Protein AF-0000000074653952 (afdb_homodimer)

Solvent-accessible surface area (backbone atoms only — not comparable to full-atom values): 22473 Å² total; per-residue (Å²): 130,68,54,27,34,38,26,36,22,18,51,45,72,58,19,36,45,34,46,52,53,41,45,76,69,57,37,45,33,34,24,32,21,79,50,82,40,88,81,38,77,39,71,46,70,52,59,84,88,50,54,62,59,54,39,38,54,53,50,48,52,52,49,47,64,73,43,62,89,56,59,24,47,28,42,42,34,55,37,58,77,84,40,58,22,23,25,78,44,23,51,65,20,28,55,50,26,32,58,35,37,35,41,57,49,51,41,48,40,37,45,38,40,73,36,41,33,69,55,14,39,34,39,35,53,34,38,42,65,35,78,46,63,27,20,60,22,35,14,34,24,18,26,26,28,17,42,49,42,41,30,33,8,56,43,36,81,75,11,49,56,45,60,71,45,32,26,31,23,44,12,45,70,42,62,62,35,72,65,49,46,68,77,42,66,85,56,71,66,40,44,30,34,54,47,64,59,53,33,52,49,52,53,35,36,72,71,65,44,89,51,73,60,62,31,35,42,36,28,43,48,28,52,85,64,40,72,43,81,44,77,108,131,68,54,28,35,37,27,34,21,19,52,44,71,60,19,35,46,33,49,53,52,41,46,75,68,57,37,46,34,35,24,31,21,78,50,82,39,88,82,38,78,38,70,47,72,52,59,84,87,50,52,63,59,56,39,37,53,53,51,48,51,51,52,46,66,72,43,63,91,55,58,24,47,28,41,42,34,55,36,59,80,83,39,57,23,23,25,76,44,23,52,66,21,29,56,51,25,35,60,35,38,35,41,58,50,49,40,48,41,37,45,36,38,73,38,41,32,68,55,15,39,35,39,35,54,33,37,41,66,34,80,47,62,27,20,58,22,35,16,35,23,17,29,27,28,16,44,49,42,40,30,34,9,57,42,36,80,75,12,49,56,44,61,71,46,33,27,32,23,42,12,46,71,40,64,60,36,73,64,49,46,68,78,43,67,85,57,71,66,41,42,29,36,55,46,63,58,53,32,51,49,52,54,36,36,74,71,64,44,88,53,74,60,61,31,35,42,36,28,43,48,27,54,84,65,40,71,45,81,42,78,110

Sequence (464 aa):
MAQRVIVYGGKGALGSTVVNLLKSKNYWVGSIDLAVNEQADANVIVRPELSMPEQESEVSSKVGDLLGDNKLDGILCVAGGWAGGNAKKIVEAADSMWKQSVFPSVITASLASKYLKEGGLITMPGAHPALEATPGMMGYGLAKAAVHHLTKSLAADKSGLPSNTTVVATLPVTLDTPMNRKFMSSADFTTWTPLNFVAELFDKWLQGVERPGNGSLVQFVTKDSKTEIVIAMAQRVIVYGGKGALGSTVVNLLKSKNYWVGSIDLAVNEQADANVIVRPELSMPEQESEVSSKVGDLLGDNKLDGILCVAGGWAGGNAKKIVEAADSMWKQSVFPSVITASLASKYLKEGGLITMPGAHPALEATPGMMGYGLAKAAVHHLTKSLAADKSGLPSNTTVVATLPVTLDTPMNRKFMSSADFTTWTPLNFVAELFDKWLQGVERPGNGSLVQFVTKDSKTEIVIA

Nearest PDB structures (foldseek):
  1dhr-assembly1_A  TM=9.726E-01  e=8.849E-36  Rattus norvegicus
  1hdr-assembly1_A-2  TM=9.725E-01  e=2.286E-35  Homo sapiens
  8b5t-assembly1_A  TM=9.155E-01  e=1.947E-26  Leishmania major
  8b5t-assembly2_C  TM=9.039E-01  e=1.783E-25  Leishmania major
  8b5u-assembly1_A-2  TM=9.193E-01  e=7.171E-25  Leishmania donovani

Foldseek 3Di:
DAAEEEEEQLQAQLNVLLLVVVVVVVHQYEYEECDDDPSHPYYDHFDLVDDLVVRLVRRLVVVCVVQPVAAHQEYEYQWFDFDWDAPVRQPVLLVVRCSGAVSSLVSRLVNQLPGHDALHEYEGAAAPPLVDQDRGGNSNNVNRVVSLVLQQLCLDPPSSGHHNYAYEYEHEHAADGPVCCVVVVVDDCQFHAYSNVVSVVVVCVSVVHPNDHGSWHWYFTGHRNDTDIDTD/DAAEEEEEQLQAQLNVLLLVVVVVVVHQYEYEECDDDPSHPYYDHFDLVDDLVVSLVRRLVVVCVVQPVAAHQEYEYQWADFDWDAPVRQVVLLVVRCSGAVSSLVSRLVNQLPGHDALHEYEGAAAPPLVDQDRGGNSNNVSRVVSLVLQQLCLDPPSSGHHNYAYEYEHEHAAPGPVCCVVVVVDDCQFHAYSNVVSVVVVCVSVVHPNDHGSWHWYFTGHRNDTDIDTD

Structure (mmCIF, N/CA/C/O backbone):
data_AF-0000000074653952-model_v1
#
loop_
_entity.id
_entity.type
_entity.pdbx_description
1 polymer 'Dihydropteridine reductase'
#
loop_
_atom_site.group_PDB
_atom_site.id
_atom_site.type_symbol
_atom_site.label_atom_id
_atom_site.label_alt_id
_atom_site.label_comp_id
_atom_site.label_asym_id
_atom_site.label_entity_id
_atom_site.label_seq_id
_atom_site.pdbx_PDB_ins_code
_atom_site.Cartn_x
_atom_site.Cartn_y
_atom_site.Cartn_z
_atom_site.occupancy
_atom_site.B_iso_or_equiv
_atom_site.auth_seq_id
_atom_site.auth_comp_id
_atom_site.auth_asym_id
_atom_site.auth_atom_id
_atom_site.pdbx_PDB_model_num
ATOM 1 N N . MET A 1 1 ? -10.586 32.812 17.125 1 75.56 1 MET A N 1
ATOM 2 C CA . MET A 1 1 ? -9.859 31.719 17.766 1 75.56 1 MET A CA 1
ATOM 3 C C . MET A 1 1 ? -8.742 31.219 16.859 1 75.56 1 MET A C 1
ATOM 5 O O . MET A 1 1 ? -8.852 31.281 15.633 1 75.56 1 MET A O 1
ATOM 9 N N . ALA A 1 2 ? -7.555 30.891 17.438 1 90.5 2 ALA A N 1
ATOM 10 C CA . ALA A 1 2 ? -6.406 30.469 16.656 1 90.5 2 ALA A CA 1
ATOM 11 C C . ALA A 1 2 ? -6.734 29.219 15.844 1 90.5 2 ALA A C 1
ATOM 13 O O . ALA A 1 2 ? -7.469 28.344 16.312 1 90.5 2 ALA A O 1
ATOM 14 N N . GLN A 1 3 ? -6.25 29.234 14.602 1 97.38 3 GLN A N 1
ATOM 15 C CA . GLN A 1 3 ? -6.367 28.016 13.812 1 97.38 3 GLN A CA 1
ATOM 16 C C . GLN A 1 3 ? -5.637 26.859 14.492 1 97.38 3 GLN A C 1
ATOM 18 O O . GLN A 1 3 ? -4.605 27.062 15.133 1 97.38 3 GLN A O 1
ATOM 23 N N . ARG A 1 4 ? -6.18 25.688 14.391 1 98.81 4 ARG A N 1
ATOM 24 C CA . ARG A 1 4 ? -5.645 24.5 15.047 1 98.81 4 ARG A CA 1
ATOM 25 C C . ARG A 1 4 ? -5.227 23.453 14.023 1 98.81 4 ARG A C 1
ATOM 27 O O . ARG A 1 4 ? -5.996 23.109 13.125 1 98.81 4 ARG A O 1
ATOM 34 N N . VAL A 1 5 ? -3.99 22.984 14.188 1 98.94 5 VAL A N 1
ATOM 35 C CA . VAL A 1 5 ? -3.432 22.062 13.211 1 98.94 5 VAL A CA 1
ATOM 36 C C . VAL A 1 5 ? -2.725 20.906 13.938 1 98.94 5 VAL A C 1
ATOM 38 O O . VAL A 1 5 ? -2.078 21.125 14.961 1 98.94 5 VAL A O 1
ATOM 41 N N . ILE A 1 6 ? -2.893 19.703 13.43 1 98.94 6 ILE A N 1
ATOM 42 C CA . ILE A 1 6 ? -2.086 18.562 13.852 1 98.94 6 ILE A CA 1
ATOM 43 C C . ILE A 1 6 ? -1.002 18.281 12.812 1 98.94 6 ILE A C 1
ATOM 45 O O . ILE A 1 6 ? -1.27 18.297 11.609 1 98.94 6 ILE A O 1
ATOM 49 N N . VAL A 1 7 ? 0.169 18.141 13.258 1 99 7 VAL A N 1
ATOM 50 C CA . VAL A 1 7 ? 1.265 17.641 12.43 1 99 7 VAL A CA 1
ATOM 51 C C . VAL A 1 7 ? 1.605 16.203 12.828 1 99 7 VAL A C 1
ATOM 53 O O . VAL A 1 7 ? 2.119 15.961 13.922 1 99 7 VAL A O 1
ATOM 56 N N . TYR A 1 8 ? 1.255 15.258 12.031 1 99 8 TYR A N 1
ATOM 57 C CA . TYR A 1 8 ? 1.664 13.867 12.234 1 99 8 TYR A CA 1
ATOM 58 C C . TYR A 1 8 ? 3.074 13.633 11.703 1 99 8 TYR A C 1
ATOM 60 O O . TYR A 1 8 ? 3.326 13.766 10.5 1 99 8 TYR A O 1
ATOM 68 N N . GLY A 1 9 ? 3.93 13.242 12.477 1 98.81 9 GLY A N 1
ATOM 69 C CA . GLY A 1 9 ? 5.359 13.312 12.211 1 98.81 9 GLY A CA 1
ATOM 70 C C . GLY A 1 9 ? 5.988 14.617 12.656 1 98.81 9 GLY A C 1
ATOM 71 O O . GLY A 1 9 ? 6.875 15.148 11.977 1 98.81 9 GLY A O 1
ATOM 72 N N . GLY A 1 10 ? 5.543 15.172 13.695 1 98.81 10 GLY A N 1
ATOM 73 C CA . GLY A 1 10 ? 5.871 16.531 14.086 1 98.81 10 GLY A CA 1
ATOM 74 C C . GLY A 1 10 ? 7.258 16.672 14.688 1 98.81 10 GLY A C 1
ATOM 75 O O . GLY A 1 10 ? 7.738 17.781 14.914 1 98.81 10 GLY A O 1
ATOM 76 N N . LYS A 1 11 ? 7.969 15.578 14.961 1 98.38 11 LYS A N 1
ATOM 77 C CA . LYS A 1 11 ? 9.289 15.672 15.586 1 98.38 11 LYS A CA 1
ATOM 78 C C . LYS A 1 11 ? 10.391 15.414 14.562 1 98.38 11 LYS A C 1
ATOM 80 O O . LYS A 1 11 ? 11.57 15.648 14.844 1 98.38 11 LYS A O 1
ATOM 85 N N . GLY A 1 12 ? 10.086 14.844 13.391 1 97.75 12 GLY A N 1
ATOM 86 C CA . GLY A 1 12 ? 11.078 14.672 12.344 1 97.75 12 GLY A CA 1
ATOM 87 C C . GLY A 1 12 ? 11.586 15.992 11.781 1 97.75 12 GLY A C 1
ATOM 88 O O . GLY A 1 12 ? 11.141 17.062 12.195 1 97.75 12 GLY A O 1
ATOM 89 N N . ALA A 1 13 ? 12.492 15.875 10.797 1 98.25 13 ALA A N 1
ATOM 90 C CA . ALA A 1 13 ? 13.125 17.062 10.234 1 98.25 13 ALA A CA 1
ATOM 91 C C . ALA A 1 13 ? 12.086 17.984 9.602 1 98.25 13 ALA A C 1
ATOM 93 O O . ALA A 1 13 ? 12 19.172 9.945 1 98.25 13 ALA A O 1
ATOM 94 N N . LEU A 1 14 ? 11.305 17.469 8.656 1 98.75 14 LEU A N 1
ATOM 95 C CA . LEU A 1 14 ? 10.273 18.281 8.039 1 98.75 14 LEU A CA 1
ATOM 96 C C . LEU A 1 14 ? 9.203 18.672 9.055 1 98.75 14 LEU A C 1
ATOM 98 O O . LEU A 1 14 ? 8.773 19.828 9.102 1 98.75 14 LEU A O 1
ATOM 102 N N . GLY A 1 15 ? 8.758 17.719 9.906 1 98.88 15 GLY A N 1
ATOM 103 C CA . GLY A 1 15 ? 7.742 17.969 10.914 1 98.88 15 GLY A CA 1
ATOM 104 C C . GLY A 1 15 ? 8.109 19.109 11.852 1 98.88 15 GLY A C 1
ATOM 105 O O . GLY A 1 15 ? 7.293 20 12.102 1 98.88 15 GLY A O 1
ATOM 106 N N . SER A 1 16 ? 9.32 19.062 12.336 1 98.88 16 SER A N 1
ATOM 107 C CA . SER A 1 16 ? 9.781 20.109 13.242 1 98.88 16 SER A CA 1
ATOM 108 C C . SER A 1 16 ? 9.797 21.469 12.555 1 98.88 16 SER A C 1
ATOM 110 O O . SER A 1 16 ? 9.453 22.484 13.164 1 98.88 16 SER A O 1
ATOM 112 N N . THR A 1 17 ? 10.18 21.484 11.297 1 98.88 17 THR A N 1
ATOM 113 C CA . THR A 1 17 ? 10.195 22.719 10.531 1 98.88 17 THR A CA 1
ATOM 114 C C . THR A 1 17 ? 8.789 23.266 10.367 1 98.88 17 THR A C 1
ATOM 116 O O . THR A 1 17 ? 8.562 24.469 10.523 1 98.88 17 THR A O 1
ATOM 119 N N . VAL A 1 18 ? 7.832 22.422 10.109 1 98.94 18 VAL A N 1
ATOM 120 C CA . VAL A 1 18 ? 6.438 22.797 9.938 1 98.94 18 VAL A CA 1
ATOM 121 C C . VAL A 1 18 ? 5.875 23.312 11.266 1 98.94 18 VAL A C 1
ATOM 123 O O . VAL A 1 18 ? 5.246 24.359 11.32 1 98.94 18 VAL A O 1
ATOM 126 N N . VAL A 1 19 ? 6.137 22.562 12.359 1 98.94 19 VAL A N 1
ATOM 127 C CA . VAL A 1 19 ? 5.664 22.953 13.68 1 98.94 19 VAL A CA 1
ATOM 128 C C . VAL A 1 19 ? 6.199 24.344 14.031 1 98.94 19 VAL A C 1
ATOM 130 O O . VAL A 1 19 ? 5.441 25.219 14.43 1 98.94 19 VAL A O 1
ATOM 133 N N . ASN A 1 20 ? 7.477 24.516 13.836 1 98.88 20 ASN A N 1
ATOM 134 C CA . ASN A 1 20 ? 8.109 25.797 14.188 1 98.88 20 ASN A CA 1
ATOM 135 C C . ASN A 1 20 ? 7.508 26.953 13.406 1 98.88 20 ASN A C 1
ATOM 137 O O . ASN A 1 20 ? 7.207 28 13.977 1 98.88 20 ASN A O 1
ATOM 141 N N . LEU A 1 21 ? 7.328 26.75 12.125 1 98.94 21 LEU A N 1
ATOM 142 C CA . LEU A 1 21 ? 6.785 27.828 11.297 1 98.94 21 LEU A CA 1
ATOM 143 C C . LEU A 1 21 ? 5.355 28.172 11.719 1 98.94 21 LEU A C 1
ATOM 145 O O . LEU A 1 21 ? 5.02 29.344 11.891 1 98.94 21 LEU A O 1
ATOM 149 N N . LEU A 1 22 ? 4.523 27.172 11.922 1 98.88 22 LEU A N 1
ATOM 150 C CA . LEU A 1 22 ? 3.125 27.422 12.25 1 98.88 22 LEU A CA 1
ATOM 151 C C . LEU A 1 22 ? 2.994 28.047 13.633 1 98.88 22 LEU A C 1
ATOM 153 O O . LEU A 1 22 ? 2.139 28.906 13.844 1 98.88 22 LEU A O 1
ATOM 157 N N . LYS A 1 23 ? 3.867 27.625 14.578 1 98.81 23 LYS A N 1
ATOM 158 C CA . LYS A 1 23 ? 3.883 28.266 15.891 1 98.81 23 LYS A CA 1
ATOM 159 C C . LYS A 1 23 ? 4.23 29.75 15.773 1 98.81 23 LYS A C 1
ATOM 161 O O . LYS A 1 23 ? 3.639 30.594 16.453 1 98.81 23 LYS A O 1
ATOM 166 N N . SER A 1 24 ? 5.125 30.047 14.914 1 98.62 24 SER A N 1
ATOM 167 C CA . SER A 1 24 ? 5.527 31.438 14.703 1 98.62 24 SER A CA 1
ATOM 168 C C . SER A 1 24 ? 4.391 32.25 14.102 1 98.62 24 SER A C 1
ATOM 170 O O . SER A 1 24 ? 4.41 33.5 14.156 1 98.62 24 SER A O 1
ATOM 172 N N . LYS A 1 25 ? 3.432 31.594 13.531 1 98.19 25 LYS A N 1
ATOM 173 C CA . LYS A 1 25 ? 2.275 32.219 12.914 1 98.19 25 LYS A CA 1
ATOM 174 C C . LYS A 1 25 ? 1.058 32.156 13.828 1 98.19 25 LYS A C 1
ATOM 176 O O . LYS A 1 25 ? -0.069 32.406 13.391 1 98.19 25 LYS A O 1
ATOM 181 N N . ASN A 1 26 ? 1.215 31.75 15.062 1 97.56 26 ASN A N 1
ATOM 182 C CA . ASN A 1 26 ? 0.243 31.781 16.156 1 97.56 26 ASN A CA 1
ATOM 183 C C . ASN A 1 26 ? -0.813 30.688 15.992 1 97.56 26 ASN A C 1
ATOM 185 O O . ASN A 1 26 ? -1.955 30.844 16.422 1 97.56 26 ASN A O 1
ATOM 189 N N . TYR A 1 27 ? -0.524 29.656 15.266 1 98.75 27 TYR A N 1
ATOM 190 C CA . TYR A 1 27 ? -1.366 28.469 15.266 1 98.75 27 TYR A CA 1
ATOM 191 C C . TYR A 1 27 ? -1.282 27.734 16.609 1 98.75 27 TYR A C 1
ATOM 193 O O . TYR A 1 27 ? -0.251 27.781 17.281 1 98.75 27 TYR A O 1
ATOM 201 N N . TRP A 1 28 ? -2.408 27.109 17.016 1 98.81 28 TRP A N 1
ATOM 202 C CA . TRP A 1 28 ? -2.281 25.984 17.938 1 98.81 28 TRP A CA 1
ATOM 203 C C . TRP A 1 28 ? -1.823 24.734 17.203 1 98.81 28 TRP A C 1
ATOM 205 O O . TRP A 1 28 ? -2.465 24.297 16.25 1 98.81 28 TRP A O 1
ATOM 215 N N . VAL A 1 29 ? -0.707 24.172 17.578 1 98.94 29 VAL A N 1
ATOM 216 C CA . VAL A 1 29 ? -0.149 23.031 16.844 1 98.94 29 VAL A CA 1
ATOM 217 C C . VAL A 1 29 ? -0.029 21.828 17.781 1 98.94 29 VAL A C 1
ATOM 219 O O . VAL A 1 29 ? 0.662 21.891 18.797 1 98.94 29 VAL A O 1
ATOM 222 N N . GLY A 1 30 ? -0.732 20.75 17.484 1 98.94 30 GLY A N 1
ATOM 223 C CA . GLY A 1 30 ? -0.475 19.438 18.078 1 98.94 30 GLY A CA 1
ATOM 224 C C . GLY A 1 30 ? 0.472 18.578 17.266 1 98.94 30 GLY A C 1
ATOM 225 O O . GLY A 1 30 ? 0.368 18.531 16.047 1 98.94 30 GLY A O 1
ATOM 226 N N . SER A 1 31 ? 1.403 17.922 17.953 1 98.94 31 SER A N 1
ATOM 227 C CA . SER A 1 31 ? 2.352 17.016 17.297 1 98.94 31 SER A CA 1
ATOM 228 C C . SER A 1 31 ? 2.062 15.562 17.625 1 98.94 31 SER A C 1
ATOM 230 O O . SER A 1 31 ? 1.875 15.219 18.797 1 98.94 31 SER A O 1
ATOM 232 N N . ILE A 1 32 ? 1.923 14.758 16.641 1 98.94 32 ILE A N 1
ATOM 233 C CA . ILE A 1 32 ? 1.886 13.312 16.797 1 98.94 32 ILE A CA 1
ATOM 234 C C . ILE A 1 32 ? 3.197 12.703 16.297 1 98.94 32 ILE A C 1
ATOM 236 O O . ILE A 1 32 ? 3.564 12.875 15.133 1 98.94 32 ILE A O 1
ATOM 240 N N . ASP A 1 33 ? 3.891 11.961 17.125 1 98.88 33 ASP A N 1
ATOM 241 C CA . ASP A 1 33 ? 5.176 11.383 16.75 1 98.88 33 ASP A CA 1
ATOM 242 C C . ASP A 1 33 ? 5.633 10.352 17.781 1 98.88 33 ASP A C 1
ATOM 244 O O . ASP A 1 33 ? 4.926 10.078 18.75 1 98.88 33 ASP A O 1
ATOM 248 N N . LEU A 1 34 ? 6.762 9.758 17.5 1 98.44 34 LEU A N 1
ATOM 249 C CA . LEU A 1 34 ? 7.375 8.805 18.406 1 98.44 34 LEU A CA 1
ATOM 250 C C . LEU A 1 34 ? 8.016 9.516 19.594 1 98.44 34 LEU A C 1
ATOM 252 O O . LEU A 1 34 ? 8.312 8.891 20.609 1 98.44 34 LEU A O 1
ATOM 256 N N . ALA A 1 35 ? 8.25 10.797 19.453 1 98.56 35 ALA A N 1
ATOM 257 C CA . ALA A 1 35 ? 8.898 11.602 20.5 1 98.56 35 ALA A CA 1
ATOM 258 C C . ALA A 1 35 ? 8.25 12.977 20.609 1 98.56 35 ALA A C 1
ATOM 260 O O . ALA A 1 35 ? 7.574 13.43 19.672 1 98.56 35 ALA A O 1
ATOM 261 N N . VAL A 1 36 ? 8.43 13.641 21.703 1 98.75 36 VAL A N 1
ATOM 262 C CA . VAL A 1 36 ? 7.855 14.953 21.984 1 98.75 36 VAL A CA 1
ATOM 263 C C . VAL A 1 36 ? 8.516 16.016 21.109 1 98.75 36 VAL A C 1
ATOM 265 O O . VAL A 1 36 ? 9.734 16.016 20.953 1 98.75 36 VAL A O 1
ATOM 268 N N . ASN A 1 37 ? 7.742 16.812 20.438 1 98.88 37 ASN A N 1
ATOM 269 C CA . ASN A 1 37 ? 8.211 18.094 19.922 1 98.88 37 ASN A CA 1
ATOM 270 C C . ASN A 1 37 ? 8 19.219 20.938 1 98.88 37 ASN A C 1
ATOM 272 O O . ASN A 1 37 ? 6.867 19.609 21.219 1 98.88 37 ASN A O 1
ATOM 276 N N . GLU A 1 38 ? 9.016 19.734 21.422 1 98.75 38 GLU A N 1
ATOM 277 C CA . GLU A 1 38 ? 8.961 20.688 22.531 1 98.75 38 GLU A CA 1
ATOM 278 C C . GLU A 1 38 ? 8.336 22.016 22.094 1 98.75 38 GLU A C 1
ATOM 280 O O . GLU A 1 38 ? 7.887 22.797 22.922 1 98.75 38 GLU A O 1
ATOM 285 N N . GLN A 1 39 ? 8.281 22.312 20.812 1 98.75 39 GLN A N 1
ATOM 286 C CA . GLN A 1 39 ? 7.762 23.594 20.328 1 98.75 39 GLN A CA 1
ATOM 287 C C . GLN A 1 39 ? 6.254 23.516 20.109 1 98.75 39 GLN A C 1
ATOM 289 O O . GLN A 1 39 ? 5.602 24.547 19.922 1 98.75 39 GLN A O 1
ATOM 294 N N . ALA A 1 40 ? 5.68 22.312 20.062 1 98.94 40 ALA A N 1
ATOM 295 C CA . ALA A 1 40 ? 4.246 22.141 19.828 1 98.94 40 ALA A CA 1
ATOM 296 C C . ALA A 1 40 ? 3.441 22.516 21.062 1 98.94 40 ALA A C 1
ATOM 298 O O . ALA A 1 40 ? 3.967 22.516 22.172 1 98.94 40 ALA A O 1
ATOM 299 N N . ASP A 1 41 ? 2.164 22.891 20.891 1 98.81 41 ASP A N 1
ATOM 300 C CA . ASP A 1 41 ? 1.281 23.203 22 1 98.81 41 ASP A CA 1
ATOM 301 C C . ASP A 1 41 ? 0.877 21.938 22.75 1 98.81 41 ASP A C 1
ATOM 303 O O . ASP A 1 41 ? 0.58 21.984 23.953 1 98.81 41 ASP A O 1
ATOM 307 N N . ALA A 1 42 ? 0.831 20.828 22.094 1 98.81 42 ALA A N 1
ATOM 308 C CA . ALA A 1 42 ? 0.462 19.531 22.656 1 98.81 42 ALA A CA 1
ATOM 309 C C . ALA A 1 42 ? 1.125 18.391 21.891 1 98.81 42 ALA A C 1
ATOM 311 O O . ALA A 1 42 ? 1.545 18.562 20.75 1 98.81 42 ALA A O 1
ATOM 312 N N . ASN A 1 43 ? 1.25 17.25 22.594 1 98.88 43 ASN A N 1
ATOM 313 C CA . ASN A 1 43 ? 1.904 16.094 22 1 98.88 43 ASN A CA 1
ATOM 314 C C . ASN A 1 43 ? 1.092 14.82 22.219 1 98.88 43 ASN A C 1
ATOM 316 O O . ASN A 1 43 ? 0.518 14.625 23.297 1 98.88 43 ASN A O 1
ATOM 320 N N . VAL A 1 44 ? 0.998 14.031 21.219 1 98.94 44 VAL A N 1
ATOM 321 C CA . VAL A 1 44 ? 0.564 12.641 21.281 1 98.94 44 VAL A CA 1
ATOM 322 C C . VAL A 1 44 ? 1.711 11.719 20.875 1 98.94 44 VAL A C 1
ATOM 324 O O . VAL A 1 44 ? 2.197 11.797 19.734 1 98.94 44 VAL A O 1
ATOM 327 N N . ILE A 1 45 ? 2.137 10.859 21.734 1 98.81 45 ILE A N 1
ATOM 328 C CA . ILE A 1 45 ? 3.262 9.969 21.469 1 98.81 45 ILE A CA 1
ATOM 329 C C . ILE A 1 45 ? 2.748 8.633 20.953 1 98.81 45 ILE A C 1
ATOM 331 O O . ILE A 1 45 ? 1.949 7.965 21.609 1 98.81 45 ILE A O 1
ATOM 335 N N . VAL A 1 46 ? 3.152 8.273 19.75 1 98.75 46 VAL A N 1
ATOM 336 C CA . VAL A 1 46 ? 2.791 7.012 19.109 1 98.75 46 VAL A CA 1
ATOM 337 C C . VAL A 1 46 ? 3.648 5.887 19.688 1 98.75 46 VAL A C 1
ATOM 339 O O . VAL A 1 46 ? 4.859 6.039 19.844 1 98.75 46 VAL A O 1
ATOM 342 N N . ARG A 1 47 ? 3.041 4.82 20.031 1 98.38 47 ARG A N 1
ATOM 343 C CA . ARG A 1 47 ? 3.742 3.611 20.438 1 98.38 47 ARG A CA 1
ATOM 344 C C . ARG A 1 47 ? 3.969 2.676 19.25 1 98.38 47 ARG A C 1
ATOM 346 O O . ARG A 1 47 ? 3.037 2.014 18.797 1 98.38 47 ARG A O 1
ATOM 353 N N . PRO A 1 48 ? 5.168 2.584 18.766 1 97.5 48 PRO A N 1
ATOM 354 C CA . PRO A 1 48 ? 5.434 1.921 17.484 1 97.5 48 PRO A CA 1
ATOM 355 C C . PRO A 1 48 ? 5.227 0.41 17.547 1 97.5 48 PRO A C 1
ATOM 357 O O . PRO A 1 48 ? 5.164 -0.255 16.516 1 97.5 48 PRO A O 1
ATOM 360 N N . GLU A 1 49 ? 5.16 -0.202 18.719 1 96.62 49 GLU A N 1
ATOM 361 C CA . GLU A 1 49 ? 5.016 -1.647 18.875 1 96.62 49 GLU A CA 1
ATOM 362 C C . GLU A 1 49 ? 3.564 -2.078 18.688 1 96.62 49 GLU A C 1
ATOM 364 O O . GLU A 1 49 ? 3.279 -3.268 18.531 1 96.62 49 GLU A O 1
ATOM 369 N N . LEU A 1 50 ? 2.658 -1.158 18.703 1 98 50 LEU A N 1
ATOM 370 C CA . LEU A 1 50 ? 1.238 -1.474 18.609 1 98 50 LEU A CA 1
ATOM 371 C C . LEU A 1 50 ? 0.828 -1.667 17.156 1 98 50 LEU A C 1
ATOM 373 O O . LEU A 1 50 ? 1.436 -1.088 16.25 1 98 50 LEU A O 1
ATOM 377 N N . SER A 1 51 ? -0.229 -2.459 16.922 1 97.56 51 SER A N 1
ATOM 378 C CA . SER A 1 51 ? -0.845 -2.598 15.602 1 97.56 51 SER A CA 1
ATOM 379 C C . SER A 1 51 ? -1.49 -1.292 15.148 1 97.56 51 SER A C 1
ATOM 381 O O . SER A 1 51 ? -1.679 -0.378 15.953 1 97.56 51 SER A O 1
ATOM 383 N N . MET A 1 52 ? -1.783 -1.215 13.953 1 98.56 52 MET A N 1
ATOM 384 C CA . MET A 1 52 ? -2.369 0.013 13.422 1 98.56 52 MET A CA 1
ATOM 385 C C . MET A 1 52 ? -3.68 0.339 14.133 1 98.56 52 MET A C 1
ATOM 387 O O . MET A 1 52 ? -3.895 1.475 14.562 1 98.56 52 MET A O 1
ATOM 391 N N . PRO A 1 53 ? -4.617 -0.673 14.281 1 98.75 53 PRO A N 1
ATOM 392 C CA . PRO A 1 53 ? -5.859 -0.355 14.992 1 98.75 53 PRO A CA 1
ATOM 393 C C . PRO A 1 53 ? -5.613 0.114 16.422 1 98.75 53 PRO A C 1
ATOM 395 O O . PRO A 1 53 ? -6.277 1.041 16.891 1 98.75 53 PRO A O 1
ATOM 398 N N . GLU A 1 54 ? -4.684 -0.472 17.062 1 98.81 54 GLU A N 1
ATOM 399 C CA . GLU A 1 54 ? -4.363 -0.062 18.422 1 98.81 54 GLU A CA 1
ATOM 400 C C . GLU A 1 54 ? -3.764 1.342 18.453 1 98.81 54 GLU A C 1
ATOM 402 O O . GLU A 1 54 ? -4.102 2.148 19.328 1 98.81 54 GLU A O 1
ATOM 407 N N . GLN A 1 55 ? -2.82 1.611 17.547 1 98.88 55 GLN A N 1
ATOM 408 C CA . GLN A 1 55 ? -2.248 2.949 17.453 1 98.88 55 GLN A CA 1
ATOM 409 C C . GLN A 1 55 ? -3.332 3.994 17.188 1 98.88 55 GLN A C 1
ATOM 411 O O . GLN A 1 55 ? -3.352 5.043 17.844 1 98.88 55 GLN A O 1
ATOM 416 N N . GLU A 1 56 ? -4.219 3.658 16.219 1 98.88 56 GLU A N 1
ATOM 417 C CA . GLU A 1 56 ? -5.289 4.594 15.891 1 98.88 56 GLU A CA 1
ATOM 418 C C . GLU A 1 56 ? -6.176 4.863 17.109 1 98.88 56 GLU A C 1
ATOM 420 O O . GLU A 1 56 ? -6.543 6.012 17.375 1 98.88 56 GLU A O 1
ATOM 425 N N . SER A 1 57 ? -6.547 3.822 17.781 1 98.81 57 SER A N 1
ATOM 426 C CA . SER A 1 57 ? -7.406 3.967 18.953 1 98.81 57 SER A CA 1
ATOM 427 C C . SER A 1 57 ? -6.773 4.883 20 1 98.81 57 SER A C 1
ATOM 429 O O . SER A 1 57 ? -7.426 5.797 20.516 1 98.81 57 SER A O 1
ATOM 431 N N . GLU A 1 58 ? -5.562 4.715 20.281 1 98.81 58 GLU A N 1
ATOM 432 C CA . GLU A 1 58 ? -4.863 5.523 21.281 1 98.81 58 GLU A CA 1
ATOM 433 C C . GLU A 1 58 ? -4.684 6.957 20.797 1 98.81 58 GLU A C 1
ATOM 435 O O . GLU A 1 58 ? -4.949 7.906 21.531 1 98.81 58 GLU A O 1
ATOM 440 N N . VAL A 1 59 ? -4.219 7.098 19.562 1 98.94 59 VAL A N 1
ATOM 441 C CA . VAL A 1 59 ? -3.953 8.422 19 1 98.94 59 VAL A CA 1
ATOM 442 C C . VAL A 1 59 ? -5.254 9.219 18.922 1 98.94 59 VAL A C 1
ATOM 444 O O . VAL A 1 59 ? -5.301 10.383 19.312 1 98.94 59 VAL A O 1
ATOM 447 N N . SER A 1 60 ? -6.281 8.578 18.422 1 98.75 60 SER A N 1
ATOM 448 C CA . SER A 1 60 ? -7.566 9.25 18.266 1 98.75 60 SER A CA 1
ATOM 449 C C . SER A 1 60 ? -8.125 9.695 19.625 1 98.75 60 SER A C 1
ATOM 451 O O . SER A 1 60 ? -8.641 10.812 19.75 1 98.75 60 SER A O 1
ATOM 453 N N . SER A 1 61 ? -8.055 8.805 20.609 1 98.69 61 SER A N 1
ATOM 454 C CA . SER A 1 61 ? -8.531 9.148 21.953 1 98.69 61 SER A CA 1
ATOM 455 C C . SER A 1 61 ? -7.793 10.359 22.516 1 98.69 61 SER A C 1
ATOM 457 O O . SER A 1 61 ? -8.414 11.289 23.016 1 98.69 61 SER A O 1
ATOM 459 N N . LYS A 1 62 ? -6.547 10.391 22.422 1 98.88 62 LYS A N 1
ATOM 460 C CA . LYS A 1 62 ? -5.727 11.469 22.969 1 98.88 62 LYS A CA 1
ATOM 461 C C . LYS A 1 62 ? -5.965 12.773 22.203 1 98.88 62 LYS A C 1
ATOM 463 O O . LYS A 1 62 ? -6.012 13.844 22.812 1 98.88 62 LYS A O 1
ATOM 468 N N . VAL A 1 63 ? -6.055 12.672 20.859 1 98.88 63 VAL A N 1
ATOM 469 C CA . VAL A 1 63 ? -6.359 13.852 20.062 1 98.88 63 VAL A CA 1
ATOM 470 C C . VAL A 1 63 ? -7.711 14.43 20.484 1 98.88 63 VAL A C 1
ATOM 472 O O . VAL A 1 63 ? -7.855 15.641 20.641 1 98.88 63 VAL A O 1
ATOM 475 N N . GLY A 1 64 ? -8.703 13.539 20.656 1 98.69 64 GLY A N 1
ATOM 476 C CA . GLY A 1 64 ? -10.008 13.977 21.141 1 98.69 64 GLY A CA 1
ATOM 477 C C . GLY A 1 64 ? -9.945 14.719 22.453 1 98.69 64 GLY A C 1
ATOM 478 O O . GLY A 1 64 ? -10.578 15.758 22.625 1 98.69 64 GLY A O 1
ATOM 479 N N . ASP A 1 65 ? -9.164 14.172 23.375 1 98.62 65 ASP A N 1
ATOM 480 C CA . ASP A 1 65 ? -8.992 14.797 24.672 1 98.62 65 ASP A CA 1
ATOM 481 C C . ASP A 1 65 ? -8.367 16.188 24.547 1 98.62 65 ASP A C 1
ATOM 483 O O . ASP A 1 65 ? -8.773 17.125 25.234 1 98.62 65 ASP A O 1
ATOM 487 N N . LEU A 1 66 ? -7.41 16.297 23.719 1 98.38 66 LEU A N 1
ATOM 488 C CA . LEU A 1 66 ? -6.688 17.547 23.516 1 98.38 66 LEU A CA 1
ATOM 489 C C . LEU A 1 66 ? -7.594 18.609 22.906 1 98.38 66 LEU A C 1
ATOM 491 O O . LEU A 1 66 ? -7.48 19.797 23.234 1 98.38 66 LEU A O 1
ATOM 495 N N . LEU A 1 67 ? -8.43 18.188 22.016 1 98.12 67 LEU A N 1
ATOM 496 C CA . LEU A 1 67 ? -9.227 19.141 21.25 1 98.12 67 LEU A CA 1
ATOM 497 C C . LEU A 1 67 ? -10.469 19.562 22.016 1 98.12 67 LEU A C 1
ATOM 499 O O . LEU A 1 67 ? -10.945 20.688 21.844 1 98.12 67 LEU A O 1
ATOM 503 N N . GLY A 1 68 ? -11.055 18.672 22.891 1 97.06 68 GLY A N 1
ATOM 504 C CA . GLY A 1 68 ? -12.352 18.953 23.484 1 97.06 68 GLY A CA 1
ATOM 505 C C . GLY A 1 68 ? -13.445 19.156 22.453 1 97.06 68 GLY A C 1
ATOM 506 O O . GLY A 1 68 ? -13.664 18.297 21.594 1 97.06 68 GLY A O 1
ATOM 507 N N . ASP A 1 69 ? -13.977 20.344 22.406 1 96.19 69 ASP A N 1
ATOM 508 C CA . ASP A 1 69 ? -15.07 20.625 21.484 1 96.19 69 ASP A CA 1
ATOM 509 C C . ASP A 1 69 ? -14.555 21.297 20.203 1 96.19 69 ASP A C 1
ATOM 511 O O . ASP A 1 69 ? -15.328 21.578 19.281 1 96.19 69 ASP A O 1
ATOM 515 N N . ASN A 1 70 ? -13.273 21.547 20.203 1 97.69 70 ASN A N 1
ATOM 516 C CA . ASN A 1 70 ? -12.695 22.203 19.047 1 97.69 70 ASN A CA 1
ATOM 517 C C . ASN A 1 70 ? -12.469 21.234 17.891 1 97.69 70 ASN A C 1
ATOM 519 O O . ASN A 1 70 ? -12.414 20.016 18.109 1 97.69 70 ASN A O 1
ATOM 523 N N . LYS A 1 71 ? -12.383 21.828 16.688 1 98.31 71 LYS A N 1
ATOM 524 C CA . LYS A 1 71 ? -12.07 21.078 15.469 1 98.31 71 LYS A CA 1
ATOM 525 C C . LYS A 1 71 ? -10.773 21.578 14.836 1 98.31 71 LYS A C 1
ATOM 527 O O . LYS A 1 71 ? -10.234 22.609 15.242 1 98.31 71 LYS A O 1
ATOM 532 N N . LEU A 1 72 ? -10.328 20.797 13.945 1 98.88 72 LEU A N 1
ATOM 533 C CA . LEU A 1 72 ? -9.039 21.109 13.32 1 98.88 72 LEU A CA 1
ATOM 534 C C . LEU A 1 72 ? -9.242 21.828 11.992 1 98.88 72 LEU A C 1
ATOM 536 O O . LEU A 1 72 ? -10.125 21.469 11.211 1 98.88 72 LEU A O 1
ATOM 540 N N . ASP A 1 73 ? -8.383 22.812 11.734 1 98.94 73 ASP A N 1
ATOM 541 C CA . ASP A 1 73 ? -8.328 23.469 10.43 1 98.94 73 ASP A CA 1
ATOM 542 C C . ASP A 1 73 ? -7.555 22.625 9.43 1 98.94 73 ASP A C 1
ATOM 544 O O . ASP A 1 73 ? -7.746 22.75 8.219 1 98.94 73 ASP A O 1
ATOM 548 N N . GLY A 1 74 ? -6.664 21.797 9.906 1 98.94 74 GLY A N 1
ATOM 549 C CA . GLY A 1 74 ? -5.883 20.938 9.031 1 98.94 74 GLY A CA 1
ATOM 550 C C . GLY A 1 74 ? -5.156 19.828 9.773 1 98.94 74 GLY A C 1
ATOM 551 O O . GLY A 1 74 ? -4.934 19.922 10.977 1 98.94 74 GLY A O 1
ATOM 552 N N . ILE A 1 75 ? -4.887 18.797 9.141 1 99 75 ILE A N 1
ATOM 553 C CA . ILE A 1 75 ? -3.99 17.719 9.547 1 99 75 ILE A CA 1
ATOM 554 C C . ILE A 1 75 ? -2.891 17.531 8.5 1 99 75 ILE A C 1
ATOM 556 O O . ILE A 1 75 ? -3.164 17.141 7.363 1 99 75 ILE A O 1
ATOM 560 N N . LEU A 1 76 ? -1.698 17.859 8.875 1 99 76 LEU A N 1
ATOM 561 C CA . LEU A 1 76 ? -0.54 17.797 7.988 1 99 76 LEU A CA 1
ATOM 562 C C . LEU A 1 76 ? 0.306 16.562 8.305 1 99 76 LEU A C 1
ATOM 564 O O . LEU A 1 76 ? 1.09 16.578 9.258 1 99 76 LEU A O 1
ATOM 568 N N . CYS A 1 77 ? 0.099 15.516 7.566 1 99 77 CYS A N 1
ATOM 569 C CA . CYS A 1 77 ? 0.881 14.297 7.758 1 99 77 CYS A CA 1
ATOM 570 C C . CYS A 1 77 ? 2.186 14.352 6.973 1 99 77 CYS A C 1
ATOM 572 O O . CYS A 1 77 ? 2.172 14.398 5.742 1 99 77 CYS A O 1
ATOM 574 N N . VAL A 1 78 ? 3.262 14.367 7.68 1 98.88 78 VAL A N 1
ATOM 575 C CA . VAL A 1 78 ? 4.582 14.414 7.059 1 98.88 78 VAL A CA 1
ATOM 576 C C . VAL A 1 78 ? 5.438 13.258 7.562 1 98.88 78 VAL A C 1
ATOM 578 O O . VAL A 1 78 ? 6.66 13.266 7.402 1 98.88 78 VAL A O 1
ATOM 581 N N . ALA A 1 79 ? 4.773 12.297 8.258 1 98.5 79 ALA A N 1
ATOM 582 C CA . ALA A 1 79 ? 5.469 11.102 8.727 1 98.5 79 ALA A CA 1
ATOM 583 C C . ALA A 1 79 ? 5.996 10.281 7.559 1 98.5 79 ALA A C 1
ATOM 585 O O . ALA A 1 79 ? 5.352 10.195 6.512 1 98.5 79 ALA A O 1
ATOM 586 N N . GLY A 1 80 ? 7.121 9.727 7.738 1 96.31 80 GLY A N 1
ATOM 587 C CA . GLY A 1 80 ? 7.676 8.883 6.688 1 96.31 80 GLY A CA 1
ATOM 588 C C . GLY A 1 80 ? 9.062 8.359 7.012 1 96.31 80 GLY A C 1
ATOM 589 O O . GLY A 1 80 ? 9.555 8.539 8.125 1 96.31 80 GLY A O 1
ATOM 590 N N . GLY A 1 81 ? 9.594 7.648 6.141 1 95.19 81 GLY A N 1
ATOM 591 C CA . GLY A 1 81 ? 10.922 7.055 6.141 1 95.19 81 GLY A CA 1
ATOM 592 C C . GLY A 1 81 ? 11.344 6.547 4.773 1 95.19 81 GLY A C 1
ATOM 593 O O . GLY A 1 81 ? 10.656 6.773 3.781 1 95.19 81 GLY A O 1
ATOM 594 N N . TRP A 1 82 ? 12.547 5.984 4.758 1 96.31 82 TRP A N 1
ATOM 595 C CA . TRP A 1 82 ? 13.055 5.418 3.512 1 96.31 82 TRP A CA 1
ATOM 596 C C . TRP A 1 82 ? 13.773 4.102 3.77 1 96.31 82 TRP A C 1
ATOM 598 O O . TRP A 1 82 ? 14.508 3.971 4.754 1 96.31 82 TRP A O 1
ATOM 608 N N . ALA A 1 83 ? 13.539 3.178 2.965 1 96.88 83 ALA A N 1
ATOM 609 C CA . ALA A 1 83 ? 14.297 1.928 2.92 1 96.88 83 ALA A CA 1
ATOM 610 C C . ALA A 1 83 ? 14.453 1.435 1.484 1 96.88 83 ALA A C 1
ATOM 612 O O . ALA A 1 83 ? 13.492 1.432 0.713 1 96.88 83 ALA A O 1
ATOM 613 N N . GLY A 1 84 ? 15.711 1.128 1.127 1 97.19 84 GLY A N 1
ATOM 614 C CA . GLY A 1 84 ? 15.945 0.484 -0.155 1 97.19 84 GLY A CA 1
ATOM 615 C C . GLY A 1 84 ? 15.703 -1.013 -0.126 1 97.19 84 GLY A C 1
ATOM 616 O O . GLY A 1 84 ? 15.242 -1.553 0.885 1 97.19 84 GLY A O 1
ATOM 617 N N . GLY A 1 85 ? 15.922 -1.616 -1.307 1 98.12 85 GLY A N 1
ATOM 618 C CA . GLY A 1 85 ? 15.805 -3.062 -1.412 1 98.12 85 GLY A CA 1
ATOM 619 C C . GLY A 1 85 ? 14.984 -3.508 -2.607 1 98.12 85 GLY A C 1
ATOM 620 O O . GLY A 1 85 ? 13.914 -2.953 -2.871 1 98.12 85 GLY A O 1
ATOM 621 N N . ASN A 1 86 ? 15.547 -4.441 -3.328 1 98.69 86 ASN A N 1
ATOM 622 C CA . ASN A 1 86 ? 14.812 -5.117 -4.395 1 98.69 86 ASN A CA 1
ATOM 623 C C . ASN A 1 86 ? 14.094 -6.359 -3.883 1 98.69 86 ASN A C 1
ATOM 625 O O . ASN A 1 86 ? 13.812 -6.473 -2.689 1 98.69 86 ASN A O 1
ATOM 629 N N . ALA A 1 87 ? 13.773 -7.305 -4.707 1 98.88 87 ALA A N 1
ATOM 630 C CA . ALA A 1 87 ? 12.977 -8.461 -4.309 1 98.88 87 ALA A CA 1
ATOM 631 C C . ALA A 1 87 ? 13.695 -9.289 -3.246 1 98.88 87 ALA A C 1
ATOM 633 O O . ALA A 1 87 ? 13.062 -9.891 -2.383 1 98.88 87 ALA A O 1
ATOM 634 N N . LYS A 1 88 ? 15.047 -9.289 -3.174 1 98.62 88 LYS A N 1
ATOM 635 C CA . LYS A 1 88 ? 15.859 -10.078 -2.254 1 98.62 88 LYS A CA 1
ATOM 636 C C . LYS A 1 88 ? 15.828 -9.492 -0.847 1 98.62 88 LYS A C 1
ATOM 638 O O . LYS A 1 88 ? 16.141 -10.18 0.128 1 98.62 88 LYS A O 1
ATOM 643 N N . LYS A 1 89 ? 15.5 -8.219 -0.738 1 98.25 89 LYS A N 1
ATOM 644 C CA . LYS A 1 89 ? 15.492 -7.5 0.535 1 98.25 89 LYS A CA 1
ATOM 645 C C . LYS A 1 89 ? 14.195 -6.73 0.724 1 98.25 89 LYS A C 1
ATOM 647 O O . LYS A 1 89 ? 14.188 -5.633 1.282 1 98.25 89 LYS A O 1
ATOM 652 N N . ILE A 1 90 ? 13.117 -7.23 0.267 1 98.81 90 ILE A N 1
ATOM 653 C CA . ILE A 1 90 ? 11.875 -6.469 0.149 1 98.81 90 ILE A CA 1
ATOM 654 C C . ILE A 1 90 ? 11.109 -6.531 1.466 1 98.81 90 ILE A C 1
ATOM 656 O O . ILE A 1 90 ? 10.414 -5.578 1.833 1 98.81 90 ILE A O 1
ATOM 660 N N . VAL A 1 91 ? 11.234 -7.551 2.23 1 98.88 91 VAL A N 1
ATOM 661 C CA . VAL A 1 91 ? 10.281 -7.859 3.293 1 98.88 91 VAL A CA 1
ATOM 662 C C . VAL A 1 91 ? 10.445 -6.867 4.441 1 98.88 91 VAL A C 1
ATOM 664 O O . VAL A 1 91 ? 9.492 -6.207 4.844 1 98.88 91 VAL A O 1
ATOM 667 N N . GLU A 1 92 ? 11.656 -6.742 4.891 1 98.44 92 GLU A N 1
ATOM 668 C CA . GLU A 1 92 ? 11.898 -5.809 5.984 1 98.44 92 GLU A CA 1
ATOM 669 C C . GLU A 1 92 ? 11.594 -4.371 5.562 1 98.44 92 GLU A C 1
ATOM 671 O O . GLU A 1 92 ? 11.055 -3.588 6.344 1 98.44 92 GLU A O 1
ATOM 676 N N . ALA A 1 93 ? 11.961 -4.043 4.352 1 98.69 93 ALA A N 1
ATOM 677 C CA . ALA A 1 93 ? 11.711 -2.703 3.822 1 98.69 93 ALA A CA 1
ATOM 678 C C . ALA A 1 93 ? 10.211 -2.42 3.732 1 98.69 93 ALA A C 1
ATOM 680 O O . ALA A 1 93 ? 9.75 -1.353 4.141 1 98.69 93 ALA A O 1
ATOM 681 N N . ALA A 1 94 ? 9.484 -3.395 3.207 1 98.94 94 ALA A N 1
ATOM 682 C CA . ALA A 1 94 ? 8.039 -3.213 3.082 1 98.94 94 ALA A CA 1
ATOM 683 C C . ALA A 1 94 ? 7.387 -3.057 4.453 1 98.94 94 ALA A C 1
ATOM 685 O O . ALA A 1 94 ? 6.523 -2.197 4.641 1 98.94 94 ALA A O 1
ATOM 686 N N . ASP A 1 95 ? 7.797 -3.908 5.375 1 98.75 95 ASP A N 1
ATOM 687 C CA . ASP A 1 95 ? 7.258 -3.846 6.727 1 98.75 95 ASP A CA 1
ATOM 688 C C . ASP A 1 95 ? 7.512 -2.479 7.359 1 98.75 95 ASP A C 1
ATOM 690 O O . ASP A 1 95 ? 6.594 -1.854 7.895 1 98.75 95 ASP A O 1
ATOM 694 N N . SER A 1 96 ? 8.711 -2.039 7.27 1 98.31 96 SER A N 1
ATOM 695 C CA . SER A 1 96 ? 9.086 -0.767 7.879 1 98.31 96 SER A CA 1
ATOM 696 C C . SER A 1 96 ? 8.398 0.404 7.184 1 98.31 96 SER A C 1
ATOM 698 O O . SER A 1 96 ? 7.902 1.319 7.844 1 98.31 96 SER A O 1
ATOM 700 N N . MET A 1 97 ? 8.312 0.39 5.863 1 98.75 97 MET A N 1
ATOM 701 C CA . MET A 1 97 ? 7.73 1.5 5.117 1 98.75 97 MET A CA 1
ATOM 702 C C . MET A 1 97 ? 6.223 1.567 5.336 1 98.75 97 MET A C 1
ATOM 704 O O . MET A 1 97 ? 5.645 2.654 5.367 1 98.75 97 MET A O 1
ATOM 708 N N . TRP A 1 98 ? 5.621 0.383 5.484 1 98.75 98 TRP A N 1
ATOM 709 C CA . TRP A 1 98 ? 4.188 0.384 5.766 1 98.75 98 TRP A CA 1
ATOM 710 C C . TRP A 1 98 ? 3.896 1.046 7.105 1 98.75 98 TRP A C 1
ATOM 712 O O . TRP A 1 98 ? 3.014 1.901 7.203 1 98.75 98 TRP A O 1
ATOM 722 N N . LYS A 1 99 ? 4.676 0.721 8.078 1 98.5 99 LYS A N 1
ATOM 723 C CA . LYS A 1 99 ? 4.492 1.252 9.43 1 98.5 99 LYS A CA 1
ATOM 724 C C . LYS A 1 99 ? 4.812 2.742 9.477 1 98.5 99 LYS A C 1
ATOM 726 O O . LYS A 1 99 ? 4.133 3.504 10.172 1 98.5 99 LYS A O 1
ATOM 731 N N . GLN A 1 100 ? 5.727 3.156 8.703 1 98.31 100 GLN A N 1
ATOM 732 C CA . GLN A 1 100 ? 6.23 4.52 8.812 1 98.31 100 GLN A CA 1
ATOM 733 C C . GLN A 1 100 ? 5.473 5.465 7.887 1 98.31 100 GLN A C 1
ATOM 735 O O . GLN A 1 100 ? 5.508 6.684 8.07 1 98.31 100 GLN A O 1
ATOM 740 N N . SER A 1 101 ? 4.816 4.875 6.875 1 98.62 101 SER A N 1
ATOM 741 C CA . SER A 1 101 ? 4.199 5.746 5.883 1 98.62 101 SER A CA 1
ATOM 742 C C . SER A 1 101 ? 2.695 5.496 5.789 1 98.62 101 SER A C 1
ATOM 744 O O . SER A 1 101 ? 1.903 6.441 5.812 1 98.62 101 SER A O 1
ATOM 746 N N . VAL A 1 102 ? 2.307 4.266 5.777 1 98.94 102 VAL A N 1
ATOM 747 C CA . VAL A 1 102 ? 0.9 3.959 5.543 1 98.94 102 VAL A CA 1
ATOM 748 C C . VAL A 1 102 ? 0.119 4.078 6.848 1 98.94 102 VAL A C 1
ATOM 750 O O . VAL A 1 102 ? -0.98 4.637 6.875 1 98.94 102 VAL A O 1
ATOM 753 N N . PHE A 1 103 ? 0.706 3.561 8 1 98.88 103 PHE A N 1
ATOM 754 C CA . PHE A 1 103 ? 0.029 3.684 9.289 1 98.88 103 PHE A CA 1
ATOM 755 C C . PHE A 1 103 ? -0.37 5.133 9.555 1 98.88 103 PHE A C 1
ATOM 757 O O . PHE A 1 103 ? -1.555 5.434 9.711 1 98.88 103 PHE A O 1
ATOM 764 N N . PRO A 1 104 ? 0.593 6.043 9.547 1 98.94 104 PRO A N 1
ATOM 765 C CA . PRO A 1 104 ? 0.217 7.426 9.852 1 98.94 104 PRO A CA 1
ATOM 766 C C . PRO A 1 104 ? -0.782 8.008 8.859 1 98.94 104 PRO A C 1
ATOM 768 O O . PRO A 1 104 ? -1.625 8.828 9.227 1 98.94 104 PRO A O 1
ATOM 771 N N . SER A 1 105 ? -0.715 7.645 7.598 1 98.94 105 SER A N 1
ATOM 772 C CA . SER A 1 105 ? -1.619 8.164 6.578 1 98.94 105 SER A CA 1
ATOM 773 C C . SER A 1 105 ? -3.049 7.688 6.809 1 98.94 105 SER A C 1
ATOM 775 O O . SER A 1 105 ? -3.994 8.477 6.711 1 98.94 105 SER A O 1
ATOM 777 N N . VAL A 1 106 ? -3.189 6.406 7.121 1 99 106 VAL A N 1
ATOM 778 C CA . VAL A 1 106 ? -4.504 5.836 7.391 1 99 106 VAL A CA 1
ATOM 779 C C . VAL A 1 106 ? -5.078 6.441 8.672 1 99 106 VAL A C 1
ATOM 781 O O . VAL A 1 106 ? -6.266 6.77 8.727 1 99 106 VAL A O 1
ATOM 784 N N . ILE A 1 107 ? -4.289 6.574 9.672 1 98.94 107 ILE A N 1
ATOM 785 C CA . ILE A 1 107 ? -4.73 7.164 10.938 1 98.94 107 ILE A CA 1
ATOM 786 C C . ILE A 1 107 ? -5.117 8.625 10.711 1 98.94 107 ILE A C 1
ATOM 788 O O . ILE A 1 107 ? -6.102 9.102 11.281 1 98.94 107 ILE A O 1
ATOM 792 N N . THR A 1 108 ? -4.367 9.352 9.859 1 99 108 THR A N 1
ATOM 793 C CA . TH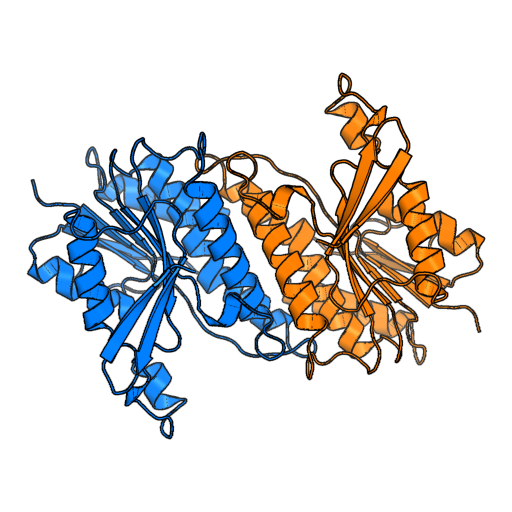R A 1 108 ? -4.723 10.719 9.492 1 99 108 THR A CA 1
ATOM 794 C C . THR A 1 108 ? -6.117 10.766 8.883 1 99 108 THR A C 1
ATOM 796 O O . THR A 1 108 ? -6.918 11.641 9.219 1 99 108 THR A O 1
ATOM 799 N N . ALA A 1 109 ? -6.391 9.836 7.988 1 98.94 109 ALA A N 1
ATOM 800 C CA . ALA A 1 109 ? -7.719 9.766 7.383 1 98.94 109 ALA A CA 1
ATOM 801 C C . ALA A 1 109 ? -8.797 9.578 8.445 1 98.94 109 ALA A C 1
ATOM 803 O O . ALA A 1 109 ? -9.836 10.242 8.406 1 98.94 109 ALA A O 1
ATOM 804 N N . SER A 1 110 ? -8.57 8.664 9.359 1 98.94 110 SER A N 1
ATOM 805 C CA . SER A 1 110 ? -9.508 8.414 10.453 1 98.94 110 SER A CA 1
ATOM 806 C C . SER A 1 110 ? -9.711 9.656 11.305 1 98.94 110 SER A C 1
ATOM 808 O O . SER A 1 110 ? -10.852 10.047 11.594 1 98.94 110 SER A O 1
ATOM 810 N N . LEU A 1 111 ? -8.617 10.328 11.719 1 98.94 111 LEU A N 1
ATOM 811 C CA . LEU A 1 111 ? -8.68 11.547 12.516 1 98.94 111 LEU A CA 1
ATOM 812 C C . LEU A 1 111 ? -9.477 12.633 11.797 1 98.94 111 LEU A C 1
ATOM 814 O O . LEU A 1 111 ? -10.273 13.344 12.414 1 98.94 111 LEU A O 1
ATOM 818 N N . ALA A 1 112 ? -9.219 12.742 10.5 1 98.94 112 ALA A N 1
ATOM 819 C CA . ALA A 1 112 ? -9.883 13.781 9.719 1 98.94 112 ALA A CA 1
ATOM 820 C C . ALA A 1 112 ? -11.398 13.594 9.734 1 98.94 112 ALA A C 1
ATOM 822 O O . ALA A 1 112 ? -12.148 14.562 9.852 1 98.94 112 ALA A O 1
ATOM 823 N N . SER A 1 113 ? -11.82 12.352 9.625 1 98.88 113 SER A N 1
ATOM 824 C CA . SER A 1 113 ? -13.25 12.07 9.602 1 98.88 113 SER A CA 1
ATOM 825 C C . SER A 1 113 ? -13.906 12.453 10.922 1 98.88 113 SER A C 1
ATOM 827 O O . SER A 1 113 ? -15.117 12.695 10.977 1 98.88 113 SER A O 1
ATOM 829 N N . LYS A 1 114 ? -13.117 12.531 11.992 1 98.75 114 LYS A N 1
ATOM 830 C CA . LYS A 1 114 ? -13.656 12.758 13.328 1 98.75 114 LYS A CA 1
ATOM 831 C C . LYS A 1 114 ? -13.5 14.211 13.75 1 98.75 114 LYS A C 1
ATOM 833 O O . LYS A 1 114 ? -14.391 14.773 14.391 1 98.75 114 LYS A O 1
ATOM 838 N N . TYR A 1 115 ? -12.391 14.852 13.289 1 98.88 115 TYR A N 1
ATOM 839 C CA . TYR A 1 115 ? -12.031 16.062 14.016 1 98.88 115 TYR A CA 1
ATOM 840 C C . TYR A 1 115 ? -11.797 17.234 13.055 1 98.88 115 TYR A C 1
ATOM 842 O O . TYR A 1 115 ? -11.609 18.375 13.484 1 98.88 115 TYR A O 1
ATOM 850 N N . LEU A 1 116 ? -11.805 16.984 11.727 1 98.94 116 LEU A N 1
ATOM 851 C CA . LEU A 1 116 ? -11.516 18.047 10.75 1 98.94 116 LEU A CA 1
ATOM 852 C C . LEU A 1 116 ? -12.734 18.922 10.523 1 98.94 116 LEU A C 1
ATOM 854 O O . LEU A 1 116 ? -13.867 18.422 10.469 1 98.94 116 LEU A O 1
ATOM 858 N N . LYS A 1 117 ? -12.492 20.203 10.336 1 98.38 117 LYS A N 1
ATOM 859 C CA . LYS A 1 117 ? -13.555 21.141 9.984 1 98.38 117 LYS A CA 1
ATOM 860 C C . LYS A 1 117 ? -13.961 21 8.523 1 98.38 117 LYS A C 1
ATOM 862 O O . LYS A 1 117 ? -13.188 20.484 7.707 1 98.38 117 LYS A O 1
ATOM 867 N N . GLU A 1 118 ? -15.227 21.484 8.273 1 98.38 118 GLU A N 1
ATOM 868 C CA . GLU A 1 118 ? -15.547 21.734 6.875 1 98.38 118 GLU A CA 1
ATOM 869 C C . GLU A 1 118 ? -14.539 22.688 6.242 1 98.38 118 GLU A C 1
ATOM 871 O O . GLU A 1 118 ? -14.125 23.672 6.871 1 98.38 118 GLU A O 1
ATOM 876 N N . GLY A 1 119 ? -14.18 22.391 5.078 1 98.5 119 GLY A N 1
ATOM 877 C CA . GLY A 1 119 ? -13.227 23.234 4.387 1 98.5 119 GLY A CA 1
ATOM 878 C C . GLY A 1 119 ? -11.797 23.016 4.828 1 98.5 119 GLY A C 1
ATOM 879 O O . GLY A 1 119 ? -10.891 23.734 4.41 1 98.5 119 GLY A O 1
ATOM 880 N N . GLY A 1 120 ? -11.508 21.984 5.66 1 98.81 120 GLY A N 1
ATOM 881 C CA . GLY A 1 120 ? -10.188 21.734 6.207 1 98.81 120 GLY A CA 1
ATOM 882 C C . GLY A 1 120 ? -9.195 21.234 5.172 1 98.81 120 GLY A C 1
ATOM 883 O O . GLY A 1 120 ? -9.578 20.938 4.035 1 98.81 120 GLY A O 1
ATOM 884 N N . LEU A 1 121 ? -7.914 21.203 5.562 1 98.94 121 LEU A N 1
ATOM 885 C CA . LEU A 1 121 ? -6.812 20.766 4.711 1 98.94 121 LEU A CA 1
ATOM 886 C C . LEU A 1 121 ? -6.164 19.5 5.277 1 98.94 121 LEU A C 1
ATOM 888 O O . LEU A 1 121 ? -5.926 19.406 6.484 1 98.94 121 LEU A O 1
ATOM 892 N N . ILE A 1 122 ? -5.922 18.531 4.469 1 98.94 122 ILE A N 1
ATOM 893 C CA . ILE A 1 122 ? -5.125 17.359 4.793 1 98.94 122 ILE A CA 1
ATOM 894 C C . ILE A 1 122 ? -3.949 17.25 3.826 1 98.94 122 ILE A C 1
ATOM 896 O O . ILE A 1 122 ? -4.129 17.344 2.609 1 98.94 122 ILE A O 1
ATOM 900 N N . THR A 1 123 ? -2.775 17.141 4.316 1 98.94 123 THR A N 1
ATOM 901 C CA . THR A 1 123 ? -1.654 16.75 3.475 1 98.94 123 THR A CA 1
ATOM 902 C C . THR A 1 123 ? -1.229 15.312 3.785 1 98.94 123 THR A C 1
ATOM 904 O O . THR A 1 123 ? -1.286 14.875 4.938 1 98.94 123 THR A O 1
ATOM 907 N N . MET A 1 124 ? -0.867 14.578 2.773 1 98.94 124 MET A N 1
ATOM 908 C CA . MET A 1 124 ? -0.373 13.211 2.861 1 98.94 124 MET A CA 1
ATOM 909 C C . MET A 1 124 ? 1.065 13.117 2.361 1 98.94 124 MET A C 1
ATOM 911 O O . MET A 1 124 ? 1.453 13.828 1.436 1 98.94 124 MET A O 1
ATOM 915 N N . PRO A 1 125 ? 1.849 12.219 2.965 1 98.88 125 PRO A N 1
ATOM 916 C CA . PRO A 1 125 ? 3.262 12.109 2.598 1 98.88 125 PRO A CA 1
ATOM 917 C C . PRO A 1 125 ? 3.49 11.18 1.409 1 98.88 125 PRO A C 1
ATOM 919 O O . PRO A 1 125 ? 3.854 10.008 1.592 1 98.88 125 PRO A O 1
ATOM 922 N N . GLY A 1 126 ? 3.326 11.68 0.215 1 98.81 126 GLY A N 1
ATOM 923 C CA . GLY A 1 126 ? 3.625 10.93 -0.997 1 98.81 126 GLY A CA 1
ATOM 924 C C . GLY A 1 126 ? 5.102 10.93 -1.35 1 98.81 126 GLY A C 1
ATOM 925 O O . GLY A 1 126 ? 5.953 11.117 -0.479 1 98.81 126 GLY A O 1
ATOM 926 N N . ALA A 1 127 ? 5.43 10.539 -2.564 1 98.81 127 ALA A N 1
ATOM 927 C CA . ALA A 1 127 ? 6.801 10.516 -3.062 1 98.81 127 ALA A CA 1
ATOM 928 C C . ALA A 1 127 ? 6.832 10.562 -4.586 1 98.81 127 ALA A C 1
ATOM 930 O O . ALA A 1 127 ? 6.121 9.805 -5.254 1 98.81 127 ALA A O 1
ATOM 931 N N . HIS A 1 128 ? 7.695 11.406 -5.105 1 98.69 128 HIS A N 1
ATOM 932 C CA . HIS A 1 128 ? 7.859 11.523 -6.551 1 98.69 128 HIS A CA 1
ATOM 933 C C . HIS A 1 128 ? 8.273 10.188 -7.168 1 98.69 128 HIS A C 1
ATOM 935 O O . HIS A 1 128 ? 7.703 9.766 -8.18 1 98.69 128 HIS A O 1
ATOM 941 N N . PRO A 1 129 ? 9.211 9.43 -6.598 1 98.06 129 PRO A N 1
ATOM 942 C CA . PRO A 1 129 ? 9.656 8.188 -7.227 1 98.06 129 PRO A CA 1
ATOM 943 C C . PRO A 1 129 ? 8.539 7.156 -7.352 1 98.06 129 PRO A C 1
ATOM 945 O O . PRO A 1 129 ? 8.586 6.293 -8.234 1 98.06 129 PRO A O 1
ATOM 948 N N . ALA A 1 130 ? 7.492 7.223 -6.516 1 98.69 130 ALA A N 1
ATOM 949 C CA . ALA A 1 130 ? 6.445 6.207 -6.473 1 98.69 130 ALA A CA 1
ATOM 950 C C . ALA A 1 130 ? 5.457 6.395 -7.621 1 98.69 130 ALA A C 1
ATOM 952 O O . ALA A 1 130 ? 4.535 5.59 -7.789 1 98.69 130 ALA A O 1
ATOM 953 N N . LEU A 1 131 ? 5.652 7.484 -8.422 1 98.75 131 LEU A N 1
ATOM 954 C CA . LEU A 1 131 ? 4.855 7.656 -9.633 1 98.75 131 LEU A CA 1
ATOM 955 C C . LEU A 1 131 ? 5.27 6.648 -10.703 1 98.75 131 LEU A C 1
ATOM 957 O O . LEU A 1 131 ? 4.543 6.438 -11.672 1 98.75 131 LEU A O 1
ATOM 961 N N . GLU A 1 132 ? 6.434 6.074 -10.531 1 98.62 132 GLU A N 1
ATOM 962 C CA . GLU A 1 132 ? 6.98 5.039 -11.406 1 98.62 132 GLU A CA 1
ATOM 963 C C . GLU A 1 132 ? 7.441 3.826 -10.602 1 98.62 132 GLU A C 1
ATOM 965 O O . GLU A 1 132 ? 7.434 3.85 -9.367 1 98.62 132 GLU A O 1
ATOM 970 N N . ALA A 1 133 ? 7.875 2.764 -11.383 1 98.81 133 ALA A N 1
ATOM 971 C CA . ALA A 1 133 ? 8.398 1.563 -10.734 1 98.81 133 ALA A CA 1
ATOM 972 C C . ALA A 1 133 ? 9.641 1.885 -9.906 1 98.81 133 ALA A C 1
ATOM 974 O O . ALA A 1 133 ? 10.43 2.76 -10.273 1 98.81 133 ALA A O 1
ATOM 975 N N . THR A 1 134 ? 9.766 1.166 -8.844 1 98.75 134 THR A N 1
ATOM 976 C CA . THR A 1 134 ? 10.891 1.402 -7.941 1 98.75 134 THR A CA 1
ATOM 977 C C . THR A 1 134 ? 11.633 0.101 -7.648 1 98.75 134 THR A C 1
ATOM 979 O O . THR A 1 134 ? 11.664 -0.354 -6.5 1 98.75 134 THR A O 1
ATOM 982 N N . PRO A 1 135 ? 12.367 -0.492 -8.602 1 98.75 135 PRO A N 1
ATOM 983 C CA . PRO A 1 135 ? 12.953 -1.821 -8.43 1 98.75 135 PRO A CA 1
ATOM 984 C C . PRO A 1 135 ? 14.023 -1.855 -7.34 1 98.75 135 PRO A C 1
ATOM 986 O O . PRO A 1 135 ? 14.297 -2.914 -6.77 1 98.75 135 PRO A O 1
ATOM 989 N N . GLY A 1 136 ? 14.625 -0.701 -6.984 1 98.44 136 GLY A N 1
ATOM 990 C CA . GLY A 1 136 ? 15.672 -0.674 -5.973 1 98.44 136 GLY A CA 1
ATOM 991 C C . GLY A 1 136 ? 15.172 -0.217 -4.613 1 98.44 136 GLY A C 1
ATOM 992 O O . GLY A 1 136 ? 15.953 -0.097 -3.668 1 98.44 136 GLY A O 1
ATOM 993 N N . MET A 1 137 ? 13.906 0.111 -4.488 1 98.56 137 MET A N 1
ATOM 994 C CA . MET A 1 137 ? 13.25 0.518 -3.252 1 98.56 137 MET A CA 1
ATOM 995 C C . MET A 1 137 ? 11.781 0.101 -3.252 1 98.56 137 MET A C 1
ATOM 997 O O . MET A 1 137 ? 10.891 0.934 -3.059 1 98.56 137 MET A O 1
ATOM 1001 N N . MET A 1 138 ? 11.555 -1.169 -3.377 1 98.69 138 MET A N 1
ATOM 1002 C CA . MET A 1 138 ? 10.227 -1.697 -3.678 1 98.69 138 MET A CA 1
ATOM 1003 C C . MET A 1 138 ? 9.289 -1.519 -2.49 1 98.69 138 MET A C 1
ATOM 1005 O O . MET A 1 138 ? 8.117 -1.195 -2.666 1 98.69 138 MET A O 1
ATOM 1009 N N . GLY A 1 139 ? 9.875 -1.787 -1.25 1 98.81 139 GLY A N 1
ATOM 1010 C CA . GLY A 1 139 ? 9.047 -1.557 -0.077 1 98.81 139 GLY A CA 1
ATOM 1011 C C . GLY A 1 139 ? 8.609 -0.112 0.068 1 98.81 139 GLY A C 1
ATOM 1012 O O . GLY A 1 139 ? 7.457 0.16 0.421 1 98.81 139 GLY A O 1
ATOM 1013 N N . TYR A 1 140 ? 9.523 0.82 -0.241 1 98.75 140 TYR A N 1
ATOM 1014 C CA . TYR A 1 140 ? 9.242 2.25 -0.207 1 98.75 140 TYR A CA 1
ATOM 1015 C C . TYR A 1 140 ? 8.195 2.623 -1.253 1 98.75 140 TYR A C 1
ATOM 1017 O O . TYR A 1 140 ? 7.195 3.273 -0.938 1 98.75 140 TYR A O 1
ATOM 1025 N N . GLY A 1 141 ? 8.359 2.162 -2.453 1 98.88 141 GLY A N 1
ATOM 1026 C CA . GLY A 1 141 ? 7.477 2.49 -3.562 1 98.88 141 GLY A CA 1
ATOM 1027 C C . GLY A 1 141 ? 6.051 2.018 -3.354 1 98.88 141 GLY A C 1
ATOM 1028 O O . GLY A 1 141 ? 5.102 2.775 -3.562 1 98.88 141 GLY A O 1
ATOM 1029 N N . LEU A 1 142 ? 5.902 0.768 -2.957 1 98.94 142 LEU A N 1
ATOM 1030 C CA . LEU A 1 142 ? 4.543 0.253 -2.803 1 98.94 142 LEU A CA 1
ATOM 1031 C C . LEU A 1 142 ? 3.814 0.979 -1.677 1 98.94 142 LEU A C 1
ATOM 1033 O O . LEU A 1 142 ? 2.607 1.223 -1.77 1 98.94 142 LEU A O 1
ATOM 1037 N N . ALA A 1 143 ? 4.52 1.363 -0.582 1 98.94 143 ALA A N 1
ATOM 1038 C CA . ALA A 1 143 ? 3.896 2.105 0.511 1 98.94 143 ALA A CA 1
ATOM 1039 C C . ALA A 1 143 ? 3.43 3.48 0.043 1 98.94 143 ALA A C 1
ATOM 1041 O O . ALA A 1 143 ? 2.303 3.891 0.332 1 98.94 143 ALA A O 1
ATOM 1042 N N . LYS A 1 144 ? 4.305 4.141 -0.667 1 98.94 144 LYS A N 1
ATOM 1043 C CA . LYS A 1 144 ? 3.973 5.492 -1.107 1 98.94 144 LYS A CA 1
ATOM 1044 C C . LYS A 1 144 ? 2.906 5.465 -2.197 1 98.94 144 LYS A C 1
ATOM 1046 O O . LYS A 1 144 ? 2.076 6.375 -2.281 1 98.94 144 LYS A O 1
ATOM 1051 N N . ALA A 1 145 ? 2.887 4.422 -3.014 1 98.94 145 ALA A N 1
ATOM 1052 C CA . ALA A 1 145 ? 1.79 4.238 -3.963 1 98.94 145 ALA A CA 1
ATOM 1053 C C . ALA A 1 145 ? 0.458 4.074 -3.236 1 98.94 145 ALA A C 1
ATOM 1055 O O . ALA A 1 145 ? -0.568 4.594 -3.686 1 98.94 145 ALA A O 1
ATOM 1056 N N . ALA A 1 146 ? 0.478 3.344 -2.168 1 98.94 146 ALA A N 1
ATOM 1057 C CA . ALA A 1 146 ? -0.719 3.209 -1.342 1 98.94 146 ALA A CA 1
ATOM 1058 C C . ALA A 1 146 ? -1.196 4.57 -0.841 1 98.94 146 ALA A C 1
ATOM 1060 O O . ALA A 1 146 ? -2.395 4.859 -0.862 1 98.94 146 ALA A O 1
ATOM 1061 N N . VAL A 1 147 ? -0.284 5.395 -0.424 1 99 147 VAL A N 1
ATOM 1062 C CA . VAL A 1 147 ? -0.606 6.727 0.076 1 99 147 VAL A CA 1
ATOM 1063 C C . VAL A 1 147 ? -1.206 7.57 -1.048 1 99 147 VAL A C 1
ATOM 1065 O O . VAL A 1 147 ? -2.164 8.312 -0.831 1 99 147 VAL A O 1
ATOM 1068 N N . HIS A 1 148 ? -0.607 7.48 -2.242 1 98.94 148 HIS A N 1
ATOM 1069 C CA . HIS A 1 148 ? -1.165 8.188 -3.389 1 98.94 148 HIS A CA 1
ATOM 1070 C C . HIS A 1 148 ? -2.613 7.781 -3.639 1 98.94 148 HIS A C 1
ATOM 1072 O O . HIS A 1 148 ? -3.475 8.633 -3.857 1 98.94 148 HIS A O 1
ATOM 1078 N N . HIS A 1 149 ? -2.865 6.504 -3.598 1 98.94 149 HIS A N 1
ATOM 1079 C CA . HIS A 1 149 ? -4.211 6 -3.84 1 98.94 149 HIS A CA 1
ATOM 1080 C C . HIS A 1 149 ? -5.18 6.469 -2.76 1 98.94 149 HIS A C 1
ATOM 1082 O O . HIS A 1 149 ? -6.309 6.867 -3.061 1 98.94 149 HIS A O 1
ATOM 1088 N N . LEU A 1 150 ? -4.734 6.418 -1.538 1 98.94 150 LEU A N 1
ATOM 1089 C CA . LEU A 1 150 ? -5.539 6.887 -0.416 1 98.94 150 LEU A CA 1
ATOM 1090 C C . LEU A 1 150 ? -5.914 8.352 -0.593 1 98.94 150 LEU A C 1
ATOM 1092 O O . LEU A 1 150 ? -7.051 8.75 -0.318 1 98.94 150 LEU A O 1
ATOM 1096 N N . THR A 1 151 ? -4.992 9.141 -1.052 1 99 151 THR A N 1
ATOM 1097 C CA . THR A 1 151 ? -5.223 10.562 -1.272 1 99 151 THR A CA 1
ATOM 1098 C C . THR A 1 151 ? -6.367 10.781 -2.254 1 99 151 THR A C 1
ATOM 1100 O O . THR A 1 151 ? -7.289 11.555 -1.98 1 99 151 THR A O 1
ATOM 1103 N N . LYS A 1 152 ? -6.309 10.055 -3.355 1 98.94 152 LYS A N 1
ATOM 1104 C CA . LYS A 1 152 ? -7.363 10.164 -4.359 1 98.94 152 LYS A CA 1
ATOM 1105 C C . LYS A 1 152 ? -8.703 9.688 -3.807 1 98.94 152 LYS A C 1
ATOM 1107 O O . LYS A 1 152 ? -9.742 10.281 -4.09 1 98.94 152 LYS A O 1
ATOM 1112 N N . SER A 1 153 ? -8.688 8.633 -3.068 1 98.94 153 SER A N 1
ATOM 1113 C CA . SER A 1 153 ? -9.906 8.07 -2.508 1 98.94 153 SER A CA 1
ATOM 1114 C C . SER A 1 153 ? -10.539 9.008 -1.487 1 98.94 153 SER A C 1
ATOM 1116 O O . SER A 1 153 ? -11.758 9.148 -1.434 1 98.94 153 SER A O 1
ATOM 1118 N N . LEU A 1 154 ? -9.727 9.656 -0.672 1 98.94 154 LEU A N 1
ATOM 1119 C CA . LEU A 1 154 ? -10.203 10.617 0.317 1 98.94 154 LEU A CA 1
ATOM 1120 C C . LEU A 1 154 ? -10.812 11.836 -0.362 1 98.94 154 LEU A C 1
ATOM 1122 O O . LEU A 1 154 ? -11.703 12.484 0.196 1 98.94 154 LEU A O 1
ATOM 1126 N N . ALA A 1 155 ? -10.383 12.18 -1.518 1 98.94 155 ALA A N 1
ATOM 1127 C CA . ALA A 1 155 ? -10.836 13.367 -2.238 1 98.94 155 ALA A CA 1
ATOM 1128 C C . ALA A 1 155 ? -12.141 13.094 -2.98 1 98.94 155 ALA A C 1
ATOM 1130 O O . ALA A 1 155 ? -12.789 14.023 -3.471 1 98.94 155 ALA A O 1
ATOM 1131 N N . ALA A 1 156 ? -12.492 11.844 -3.148 1 98.81 156 ALA A N 1
ATOM 1132 C CA . ALA A 1 156 ? -13.68 11.461 -3.91 1 98.81 156 ALA A CA 1
ATOM 1133 C C . ALA A 1 156 ? -14.945 11.688 -3.094 1 98.81 156 ALA A C 1
ATOM 1135 O O . ALA A 1 156 ? -14.891 11.828 -1.87 1 98.81 156 ALA A O 1
ATOM 1136 N N . ASP A 1 157 ? -16.125 11.688 -3.803 1 98.06 157 ASP A N 1
ATOM 1137 C CA . ASP A 1 157 ? -17.422 11.82 -3.135 1 98.06 157 ASP A CA 1
ATOM 1138 C C . ASP A 1 157 ? -17.656 10.656 -2.176 1 98.06 157 ASP A C 1
ATOM 1140 O O . ASP A 1 157 ? -17.266 9.523 -2.451 1 98.06 157 ASP A O 1
ATOM 1144 N N . LYS A 1 158 ? -18.266 10.898 -1.054 1 97.5 158 LYS A N 1
ATOM 1145 C CA . LYS A 1 158 ? -18.688 9.914 -0.053 1 97.5 158 LYS A CA 1
ATOM 1146 C C . LYS A 1 158 ? -17.469 9.281 0.622 1 97.5 158 LYS A C 1
ATOM 1148 O O . LYS A 1 158 ? -17.5 8.109 1.001 1 97.5 158 LYS A O 1
ATOM 1153 N N . SER A 1 159 ? -16.391 10.031 0.697 1 98.81 159 SER A N 1
ATOM 1154 C CA . SER A 1 159 ? -15.156 9.555 1.321 1 98.81 159 SER A CA 1
ATOM 1155 C C . SER A 1 159 ? -15.297 9.477 2.838 1 98.81 159 SER A C 1
ATOM 1157 O O . SER A 1 159 ? -14.484 8.844 3.512 1 98.81 159 SER A O 1
ATOM 1159 N N . GLY A 1 160 ? -16.281 10.117 3.428 1 98.81 160 GLY A N 1
ATOM 1160 C CA . GLY A 1 160 ? -16.438 10.172 4.871 1 98.81 160 GLY A CA 1
ATOM 1161 C C . GLY A 1 160 ? -15.812 11.406 5.496 1 98.81 160 GLY A C 1
ATOM 1162 O O . GLY A 1 160 ? -15.898 11.609 6.707 1 98.81 160 GLY A O 1
ATOM 1163 N N . LEU A 1 161 ? -15.203 12.297 4.695 1 98.88 161 LEU A N 1
ATOM 1164 C CA . LEU A 1 161 ? -14.609 13.531 5.184 1 98.88 161 LEU A CA 1
ATOM 1165 C C . LEU A 1 161 ? -15.625 14.664 5.191 1 98.88 161 LEU A C 1
ATOM 1167 O O . LEU A 1 161 ? -16.641 14.586 4.508 1 98.88 161 LEU A O 1
ATOM 1171 N N . PRO A 1 162 ? -15.383 15.711 5.977 1 98.81 162 PRO A N 1
ATOM 1172 C CA . PRO A 1 162 ? -16.266 16.875 5.938 1 98.81 162 PRO A CA 1
ATOM 1173 C C . PRO A 1 162 ? -16.312 17.531 4.559 1 98.81 162 PRO A C 1
ATOM 1175 O O . PRO A 1 162 ? -15.359 17.422 3.785 1 98.81 162 PRO A O 1
ATOM 1178 N N . SER A 1 163 ? -17.375 18.266 4.305 1 98.38 163 SER A N 1
ATOM 1179 C CA . SER A 1 163 ? -17.578 18.906 3.014 1 98.38 163 SER A CA 1
ATOM 1180 C C . SER A 1 163 ? -16.469 19.938 2.734 1 98.38 163 SER A C 1
ATOM 1182 O O . SER A 1 163 ? -15.961 20.578 3.658 1 98.38 163 SER A O 1
ATOM 1184 N N . ASN A 1 164 ? -16.047 20.047 1.506 1 98.31 164 ASN A N 1
ATOM 1185 C CA . ASN A 1 164 ? -15.125 21.062 1.003 1 98.31 164 ASN A CA 1
ATOM 1186 C C . ASN A 1 164 ? -13.719 20.844 1.551 1 98.31 164 ASN A C 1
ATOM 1188 O O . ASN A 1 164 ? -12.914 21.781 1.577 1 98.31 164 ASN A O 1
ATOM 1192 N N . THR A 1 165 ? -13.477 19.656 2.09 1 98.75 165 THR A N 1
ATOM 1193 C CA . THR A 1 165 ? -12.125 19.297 2.48 1 98.75 165 THR A CA 1
ATOM 1194 C C . THR A 1 165 ? -11.211 19.219 1.261 1 98.75 165 THR A C 1
ATOM 1196 O O . THR A 1 165 ? -11.633 18.781 0.187 1 98.75 165 THR A O 1
ATOM 1199 N N . THR A 1 166 ? -10.008 19.688 1.386 1 98.88 166 THR A N 1
ATOM 1200 C CA . THR A 1 166 ? -8.977 19.453 0.38 1 98.88 166 THR A CA 1
ATOM 1201 C C . THR A 1 166 ? -7.93 18.469 0.889 1 98.88 166 THR A C 1
ATOM 1203 O O . THR A 1 166 ? -7.363 18.656 1.967 1 98.88 166 THR A O 1
ATOM 1206 N N . VAL A 1 167 ? -7.746 17.422 0.195 1 98.94 167 VAL A N 1
ATOM 1207 C CA . VAL A 1 167 ? -6.699 16.438 0.465 1 98.94 167 VAL A CA 1
ATOM 1208 C C . VAL A 1 167 ? -5.641 16.5 -0.635 1 98.94 167 VAL A C 1
ATOM 1210 O O . VAL A 1 167 ? -5.969 16.453 -1.823 1 98.94 167 VAL A O 1
ATOM 1213 N N . VAL A 1 168 ? -4.348 16.609 -0.227 1 98.88 168 VAL A N 1
ATOM 1214 C CA . VAL A 1 168 ? -3.252 16.672 -1.187 1 98.88 168 VAL A CA 1
ATOM 1215 C C . VAL A 1 168 ? -2.096 15.805 -0.709 1 98.88 168 VAL A C 1
ATOM 1217 O O . VAL A 1 168 ? -1.803 15.75 0.488 1 98.88 168 VAL A O 1
ATOM 1220 N N . ALA A 1 169 ? -1.501 15.094 -1.661 1 98.94 169 ALA A N 1
ATOM 1221 C CA . ALA A 1 169 ? -0.241 14.422 -1.345 1 98.94 169 ALA A CA 1
ATOM 1222 C C . ALA A 1 169 ? 0.951 15.25 -1.819 1 98.94 169 ALA A C 1
ATOM 1224 O O . ALA A 1 169 ? 0.943 15.781 -2.934 1 98.94 169 ALA A O 1
ATOM 1225 N N . THR A 1 170 ? 1.93 15.43 -0.988 1 98.88 170 THR A N 1
ATOM 1226 C CA . THR A 1 170 ? 3.174 16.078 -1.385 1 98.88 170 THR A CA 1
ATOM 1227 C C . THR A 1 170 ? 4.199 15.047 -1.845 1 98.88 170 THR A C 1
ATOM 1229 O O . THR A 1 170 ? 4.422 14.039 -1.167 1 98.88 170 THR A O 1
ATOM 1232 N N . LEU A 1 171 ? 4.789 15.281 -3.033 1 98.88 171 LEU A N 1
ATOM 1233 C CA . LEU A 1 171 ? 5.703 14.336 -3.658 1 98.88 171 LEU A CA 1
ATOM 1234 C C . LEU A 1 171 ? 7.078 14.961 -3.871 1 98.88 171 LEU A C 1
ATOM 1236 O O . LEU A 1 171 ? 7.449 15.289 -5 1 98.88 171 LEU A O 1
ATOM 1240 N N . PRO A 1 172 ? 7.832 15.078 -2.826 1 98.19 172 PRO A N 1
ATOM 1241 C CA . PRO A 1 172 ? 9.203 15.547 -3.029 1 98.19 172 PRO A CA 1
ATOM 1242 C C . PRO A 1 172 ? 10.07 14.539 -3.777 1 98.19 172 PRO A C 1
ATOM 1244 O O . PRO A 1 172 ? 9.844 13.328 -3.67 1 98.19 172 PRO A O 1
ATOM 1247 N N . VAL A 1 173 ? 11.055 15.062 -4.5 1 97.38 173 VAL A N 1
ATOM 1248 C CA . VAL A 1 173 ? 12.109 14.211 -5.039 1 97.38 173 VAL A CA 1
ATOM 1249 C C . VAL A 1 173 ? 13.133 13.898 -3.951 1 97.38 173 VAL A C 1
ATOM 1251 O O . VAL A 1 173 ? 13.359 12.734 -3.613 1 97.38 173 VAL A O 1
ATOM 1254 N N . THR A 1 174 ? 13.719 14.883 -3.416 1 97.44 174 THR A N 1
ATOM 1255 C CA . THR A 1 174 ? 14.594 14.797 -2.254 1 97.44 174 THR A CA 1
ATOM 1256 C C . THR A 1 174 ? 14.438 16.031 -1.371 1 97.44 174 THR A C 1
ATOM 1258 O O . THR A 1 174 ? 14.492 17.172 -1.859 1 97.44 174 THR A O 1
ATOM 1261 N N . LEU A 1 175 ? 14.141 15.836 -0.089 1 98.31 175 LEU A N 1
ATOM 1262 C CA . LEU A 1 175 ? 14.094 16.922 0.884 1 98.31 175 LEU A CA 1
ATOM 1263 C C . LEU A 1 175 ? 15.469 17.172 1.495 1 98.31 175 LEU A C 1
ATOM 1265 O O . LEU A 1 175 ? 16.203 16.219 1.768 1 98.31 175 LEU A O 1
ATOM 1269 N N . ASP A 1 176 ? 15.766 18.391 1.71 1 98.12 176 ASP A N 1
ATOM 1270 C CA . ASP A 1 176 ? 17.031 18.766 2.326 1 98.12 176 ASP A CA 1
ATOM 1271 C C . ASP A 1 176 ? 16.984 18.562 3.84 1 98.12 176 ASP A C 1
ATOM 1273 O O . ASP A 1 176 ? 16.812 19.531 4.594 1 98.12 176 ASP A O 1
ATOM 1277 N N . THR A 1 177 ? 17.172 17.344 4.27 1 97.31 177 THR A N 1
ATOM 1278 C CA . THR A 1 177 ? 17.172 17 5.684 1 97.31 177 THR A CA 1
ATOM 1279 C C . THR A 1 177 ? 18.594 16.672 6.156 1 97.31 177 THR A C 1
ATOM 1281 O O . THR A 1 177 ? 19.453 16.312 5.352 1 97.31 177 THR A O 1
ATOM 1284 N N . PRO A 1 178 ? 18.797 16.812 7.426 1 94.75 178 PRO A N 1
ATOM 1285 C CA . PRO A 1 178 ? 20.109 16.422 7.961 1 94.75 178 PRO A CA 1
ATOM 1286 C C . PRO A 1 178 ? 20.469 14.969 7.648 1 94.75 178 PRO A C 1
ATOM 1288 O O . PRO A 1 178 ? 21.609 14.672 7.312 1 94.75 178 PRO A O 1
ATOM 1291 N N . MET A 1 179 ? 19.484 14.164 7.711 1 92.31 179 MET A N 1
ATOM 1292 C CA . MET A 1 179 ? 19.719 12.75 7.441 1 92.31 179 MET A CA 1
ATOM 1293 C C . MET A 1 179 ? 20.125 12.531 5.992 1 92.31 179 MET A C 1
ATOM 1295 O O . MET A 1 179 ? 21.062 11.773 5.711 1 92.31 179 MET A O 1
ATOM 1299 N N . ASN A 1 180 ? 19.391 13.117 5.051 1 94.38 180 ASN A N 1
ATOM 1300 C CA . ASN A 1 180 ? 19.75 12.992 3.645 1 94.38 180 ASN A CA 1
ATOM 1301 C C . ASN A 1 180 ? 21.156 13.539 3.379 1 94.38 180 ASN A C 1
ATOM 1303 O O . ASN A 1 180 ? 21.906 12.953 2.598 1 94.38 180 ASN A O 1
ATOM 1307 N N . ARG A 1 181 ? 21.562 14.641 4.004 1 94.56 181 ARG A N 1
ATOM 1308 C CA . ARG A 1 181 ? 22.891 15.211 3.834 1 94.56 181 ARG A CA 1
ATOM 1309 C C . ARG A 1 181 ? 23.969 14.266 4.367 1 94.56 181 ARG A C 1
ATOM 1311 O O . ARG A 1 181 ? 25.062 14.18 3.812 1 94.56 181 ARG A O 1
ATOM 1318 N N . LYS A 1 182 ? 23.625 13.625 5.43 1 93.06 182 LYS A N 1
ATOM 1319 C CA . LYS A 1 182 ? 24.562 12.664 6.016 1 93.06 182 LYS A CA 1
ATOM 1320 C C . LYS A 1 182 ? 24.781 11.469 5.09 1 93.06 182 LYS A C 1
ATOM 1322 O O . LYS A 1 182 ? 25.922 11.055 4.863 1 93.06 182 LYS A O 1
ATOM 1327 N N . PHE A 1 183 ? 23.734 10.938 4.5 1 89.69 183 PHE A N 1
ATOM 1328 C CA . PHE A 1 183 ? 23.797 9.688 3.75 1 89.69 183 PHE A CA 1
ATOM 1329 C C . PHE A 1 183 ? 24.125 9.953 2.285 1 89.69 183 PHE A C 1
ATOM 1331 O O . PHE A 1 183 ? 24.547 9.055 1.561 1 89.69 183 PHE A O 1
ATOM 1338 N N . MET A 1 184 ? 23.844 11.172 1.851 1 93.44 184 MET A N 1
ATOM 1339 C CA . MET A 1 184 ? 24.109 11.555 0.467 1 93.44 184 MET A CA 1
ATOM 1340 C C . MET A 1 184 ? 25 12.789 0.407 1 93.44 184 MET A C 1
ATOM 1342 O O . MET A 1 184 ? 24.688 13.758 -0.285 1 93.44 184 MET A O 1
ATOM 1346 N N . SER A 1 185 ? 26.141 12.766 1.018 1 93.38 185 SER A N 1
ATOM 1347 C CA . SER A 1 185 ? 27 13.938 1.241 1 93.38 185 SER A CA 1
ATOM 1348 C C . SER A 1 185 ? 27.578 14.453 -0.069 1 93.38 185 SER A C 1
ATOM 1350 O O . SER A 1 185 ? 27.953 15.625 -0.169 1 93.38 185 SER A O 1
ATOM 1352 N N . SER A 1 186 ? 27.688 13.617 -1.087 1 95.56 186 SER A N 1
ATOM 1353 C CA . SER A 1 186 ? 28.312 14.023 -2.348 1 95.56 186 SER A CA 1
ATOM 1354 C C . SER A 1 186 ? 27.25 14.422 -3.375 1 95.56 186 SER A C 1
ATOM 1356 O O . SER A 1 186 ? 27.578 14.719 -4.523 1 95.56 186 SER A O 1
ATOM 1358 N N . ALA A 1 187 ? 26.031 14.461 -2.943 1 95.62 187 ALA A N 1
ATOM 1359 C CA . ALA A 1 187 ? 24.953 14.758 -3.873 1 95.62 187 ALA A CA 1
ATOM 1360 C C . ALA A 1 187 ? 24.938 16.234 -4.238 1 95.62 187 ALA A C 1
ATOM 1362 O O . ALA A 1 187 ? 25.578 17.047 -3.58 1 95.62 187 ALA A O 1
ATOM 1363 N N . ASP A 1 188 ? 24.359 16.578 -5.359 1 97.31 188 ASP A N 1
ATOM 1364 C CA . ASP A 1 188 ? 24.094 17.969 -5.754 1 97.31 188 ASP A CA 1
ATOM 1365 C C . ASP A 1 188 ? 22.938 18.562 -4.965 1 97.31 188 ASP A C 1
ATOM 1367 O O . ASP A 1 188 ? 21.781 18.406 -5.359 1 97.31 188 ASP A O 1
ATOM 1371 N N . PHE A 1 189 ? 23.141 19.297 -3.986 1 97.44 189 PHE A N 1
ATOM 1372 C CA . PHE A 1 189 ? 22.141 19.781 -3.04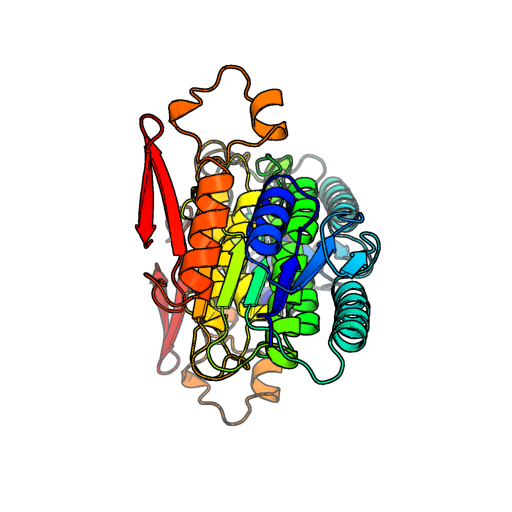7 1 97.44 189 PHE A CA 1
ATOM 1373 C C . PHE A 1 189 ? 21.266 20.844 -3.695 1 97.44 189 PHE A C 1
ATOM 1375 O O . PHE A 1 189 ? 20.203 21.203 -3.166 1 97.44 189 PHE A O 1
ATOM 1382 N N . THR A 1 190 ? 21.703 21.359 -4.867 1 97.56 190 THR A N 1
ATOM 1383 C CA . THR A 1 190 ? 20.906 22.375 -5.559 1 97.56 190 THR A CA 1
ATOM 1384 C C . THR A 1 190 ? 19.641 21.75 -6.156 1 97.56 190 THR A C 1
ATOM 1386 O O . THR A 1 190 ? 18.75 22.469 -6.613 1 97.56 190 THR A O 1
ATOM 1389 N N . THR A 1 191 ? 19.578 20.391 -6.051 1 98.19 191 THR A N 1
ATOM 1390 C CA . THR A 1 191 ? 18.406 19.688 -6.562 1 98.19 191 THR A CA 1
ATOM 1391 C C . THR A 1 191 ? 17.469 19.297 -5.422 1 98.19 191 THR A C 1
ATOM 1393 O O . THR A 1 191 ? 16.453 18.625 -5.645 1 98.19 191 THR A O 1
ATOM 1396 N N . TRP A 1 192 ? 17.75 19.688 -4.176 1 98.5 192 TRP A N 1
ATOM 1397 C CA . TRP A 1 192 ? 16.969 19.266 -3.016 1 98.5 192 TRP A CA 1
ATOM 1398 C C . TRP A 1 192 ? 15.977 20.359 -2.611 1 98.5 192 TRP A C 1
ATOM 1400 O O . TRP A 1 192 ? 16.281 21.547 -2.709 1 98.5 192 TRP A O 1
ATOM 1410 N N . THR A 1 193 ? 14.836 20.016 -2.213 1 98.75 193 THR A N 1
ATOM 1411 C CA . THR A 1 193 ? 13.797 20.938 -1.77 1 98.75 193 THR A CA 1
ATOM 1412 C C . THR A 1 193 ? 14.039 21.359 -0.323 1 98.75 193 THR A C 1
ATOM 1414 O O . THR A 1 193 ? 14.117 20.516 0.572 1 98.75 193 THR A O 1
ATOM 1417 N N . PRO A 1 194 ? 14.156 22.656 -0.035 1 98.5 194 PRO A N 1
ATOM 1418 C CA . PRO A 1 194 ? 14.305 23.125 1.349 1 98.5 194 PRO A CA 1
ATOM 1419 C C . PRO A 1 194 ? 13.07 22.828 2.199 1 98.5 194 PRO A C 1
ATOM 1421 O O . PRO A 1 194 ? 11.938 22.953 1.715 1 98.5 194 PRO A O 1
ATOM 1424 N N . LEU A 1 195 ? 13.266 22.547 3.436 1 98.75 195 LEU A N 1
ATOM 1425 C CA . LEU A 1 195 ? 12.164 22.203 4.332 1 98.75 195 LEU A CA 1
ATOM 1426 C C . LEU A 1 195 ? 11.273 23.422 4.582 1 98.75 195 LEU A C 1
ATOM 1428 O O . LEU A 1 195 ? 10.047 23.281 4.68 1 98.75 195 LEU A O 1
ATOM 1432 N N . ASN A 1 196 ? 11.898 24.578 4.641 1 98.5 196 ASN A N 1
ATOM 1433 C CA . ASN A 1 196 ? 11.125 25.797 4.871 1 98.5 196 ASN A CA 1
ATOM 1434 C C . ASN A 1 196 ? 10.18 26.078 3.707 1 98.5 196 ASN A C 1
ATOM 1436 O O . ASN A 1 196 ? 9.094 26.625 3.908 1 98.5 196 ASN A O 1
ATOM 1440 N N . PHE A 1 197 ? 10.594 25.734 2.521 1 98.69 197 PHE A N 1
ATOM 1441 C CA . PHE A 1 197 ? 9.711 25.891 1.37 1 98.69 197 PHE A CA 1
ATOM 1442 C C . PHE A 1 197 ? 8.398 25.141 1.588 1 98.69 197 PHE A C 1
ATOM 1444 O O . PHE A 1 197 ? 7.32 25.672 1.355 1 98.69 197 PHE A O 1
ATOM 1451 N N . VAL A 1 198 ? 8.5 23.906 2.07 1 98.81 198 VAL A N 1
ATOM 1452 C CA . VAL A 1 198 ? 7.336 23.062 2.289 1 98.81 198 VAL A CA 1
ATOM 1453 C C . VAL A 1 198 ? 6.473 23.641 3.404 1 98.81 198 VAL A C 1
ATOM 1455 O O . VAL A 1 198 ? 5.25 23.75 3.268 1 9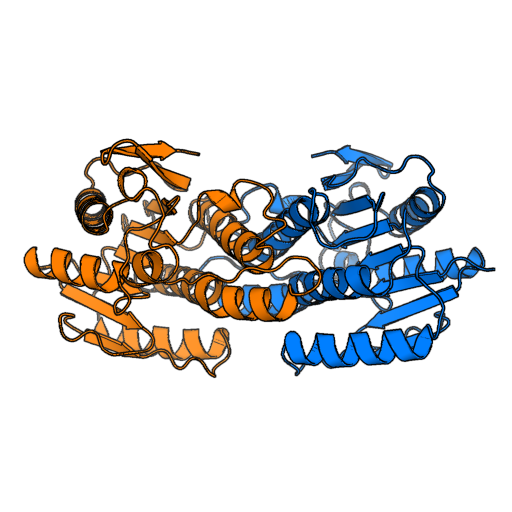8.81 198 VAL A O 1
ATOM 1458 N N . ALA A 1 199 ? 7.082 24.062 4.488 1 98.88 199 ALA A N 1
ATOM 1459 C CA . ALA A 1 199 ? 6.355 24.625 5.621 1 98.88 199 ALA A CA 1
ATOM 1460 C C . ALA A 1 199 ? 5.578 25.875 5.211 1 98.88 199 ALA A C 1
ATOM 1462 O O . ALA A 1 199 ? 4.414 26.047 5.594 1 98.88 199 ALA A O 1
ATOM 1463 N N . GLU A 1 200 ? 6.203 26.719 4.426 1 98.75 200 GLU A N 1
ATOM 1464 C CA . GLU A 1 200 ? 5.555 27.938 3.965 1 98.75 200 GLU A CA 1
ATOM 1465 C C . GLU A 1 200 ? 4.383 27.625 3.041 1 98.75 200 GLU A C 1
ATOM 1467 O O . GLU A 1 200 ? 3.355 28.312 3.084 1 98.75 200 GLU A O 1
ATOM 1472 N N . LEU A 1 201 ? 4.578 26.656 2.184 1 98.75 201 LEU A N 1
ATOM 1473 C CA . LEU A 1 201 ? 3.49 26.234 1.308 1 98.75 201 LEU A CA 1
ATOM 1474 C C . LEU A 1 201 ? 2.289 25.766 2.121 1 98.75 201 LEU A C 1
ATOM 1476 O O . LEU A 1 201 ? 1.147 26.094 1.799 1 98.75 201 LEU A O 1
ATOM 1480 N N . PHE A 1 202 ? 2.504 24.938 3.18 1 98.88 202 PHE A N 1
ATOM 1481 C CA . PHE A 1 202 ? 1.427 24.438 4.027 1 98.88 202 PHE A CA 1
ATOM 1482 C C . PHE A 1 202 ? 0.671 25.594 4.676 1 98.88 202 PHE A C 1
ATOM 1484 O O . PHE A 1 202 ? -0.56 25.578 4.734 1 98.88 202 PHE A O 1
ATOM 1491 N N . ASP A 1 203 ? 1.402 26.609 5.156 1 98.81 203 ASP A N 1
ATOM 1492 C CA . ASP A 1 203 ? 0.759 27.797 5.723 1 98.81 203 ASP A CA 1
ATOM 1493 C C . ASP A 1 203 ? -0.126 28.484 4.691 1 98.81 203 ASP A C 1
ATOM 1495 O O . ASP A 1 203 ? -1.264 28.859 4.988 1 98.81 203 ASP A O 1
ATOM 1499 N N . LYS A 1 204 ? 0.443 28.688 3.479 1 98.75 204 LYS A N 1
ATOM 1500 C CA . LYS A 1 204 ? -0.334 29.297 2.404 1 98.75 204 LYS A CA 1
ATOM 1501 C C . LYS A 1 204 ? -1.612 28.5 2.135 1 98.75 204 LYS A C 1
ATOM 1503 O O . LYS A 1 204 ? -2.693 29.078 2.021 1 98.75 204 LYS A O 1
ATOM 1508 N N . TRP A 1 205 ? -1.515 27.172 2.043 1 98.81 205 TRP A N 1
ATOM 1509 C CA . TRP A 1 205 ? -2.662 26.312 1.746 1 98.81 205 TRP A CA 1
ATOM 1510 C C . TRP A 1 205 ? -3.682 26.359 2.879 1 98.81 205 TRP A C 1
ATOM 1512 O O . TRP A 1 205 ? -4.891 26.328 2.639 1 98.81 205 TRP A O 1
ATOM 1522 N N . LEU A 1 206 ? -3.232 26.422 4.141 1 98.69 206 LEU A N 1
ATOM 1523 C CA . LEU A 1 206 ? -4.117 26.516 5.297 1 98.69 206 LEU A CA 1
ATOM 1524 C C . LEU A 1 206 ? -4.941 27.797 5.25 1 98.69 206 LEU A C 1
ATOM 1526 O O . LEU A 1 206 ? -6.082 27.828 5.719 1 98.69 206 LEU A O 1
ATOM 1530 N N . GLN A 1 207 ? -4.371 28.812 4.609 1 97.88 207 GLN A N 1
ATOM 1531 C CA . GLN A 1 207 ? -5.039 30.109 4.496 1 97.88 207 GLN A CA 1
ATOM 1532 C C . GLN A 1 207 ? -5.895 30.172 3.232 1 97.88 207 GLN A C 1
ATOM 1534 O O . GLN A 1 207 ? -6.484 31.219 2.93 1 97.88 207 GLN A O 1
ATOM 1539 N N . GLY A 1 208 ? -5.895 29.125 2.467 1 97.31 208 GLY A N 1
ATOM 1540 C CA . GLY A 1 208 ? -6.691 29.062 1.25 1 97.31 208 GLY A CA 1
ATOM 1541 C C . GLY A 1 208 ? -6.031 29.766 0.073 1 97.31 208 GLY A C 1
ATOM 1542 O O . GLY A 1 208 ? -6.68 30.031 -0.942 1 97.31 208 GLY A O 1
ATOM 1543 N N . VAL A 1 209 ? -4.75 30 0.257 1 97.88 209 VAL A N 1
ATOM 1544 C CA . VAL A 1 209 ? -4.004 30.688 -0.792 1 97.88 209 VAL A CA 1
ATOM 1545 C C . VAL A 1 209 ? -3.305 29.672 -1.685 1 97.88 209 VAL A C 1
ATOM 1547 O O . VAL A 1 209 ? -2.529 28.844 -1.202 1 97.88 209 VAL A O 1
ATOM 1550 N N . GLU A 1 210 ? -3.586 29.641 -3.002 1 97.31 210 GLU A N 1
ATOM 1551 C CA . GLU A 1 210 ? -2.977 28.781 -4.012 1 97.31 210 GLU A CA 1
ATOM 1552 C C . GLU A 1 210 ? -3.104 27.312 -3.633 1 97.31 210 GLU A C 1
ATOM 1554 O O . GLU A 1 210 ? -2.162 26.531 -3.811 1 97.31 210 GLU A O 1
ATOM 1559 N N . ARG A 1 211 ? -4.223 26.984 -2.98 1 97.56 211 ARG A N 1
ATOM 1560 C CA . ARG A 1 211 ? -4.484 25.609 -2.6 1 97.56 211 ARG A CA 1
ATOM 1561 C C . ARG A 1 211 ? -4.695 24.734 -3.828 1 97.56 211 ARG A C 1
ATOM 1563 O O . ARG A 1 211 ? -5.457 25.094 -4.73 1 97.56 211 ARG A O 1
ATOM 1570 N N . PRO A 1 212 ? -3.898 23.578 -3.926 1 98.38 212 PRO A N 1
ATOM 1571 C CA . PRO A 1 212 ? -4.094 22.703 -5.082 1 98.38 212 PRO A CA 1
ATOM 1572 C C . PRO A 1 212 ? -5.496 22.094 -5.129 1 98.38 212 PRO A C 1
ATOM 1574 O O . PRO A 1 212 ? -6.234 22.156 -4.145 1 98.38 212 PRO A O 1
ATOM 1577 N N . GLY A 1 213 ? -5.867 21.609 -6.301 1 98.62 213 GLY A N 1
ATOM 1578 C CA . GLY A 1 213 ? -7.129 20.891 -6.402 1 98.62 213 GLY A CA 1
ATOM 1579 C C . GLY A 1 213 ? -7.211 19.703 -5.473 1 98.62 213 GLY A C 1
ATOM 1580 O O . GLY A 1 213 ? -6.207 19.031 -5.203 1 98.62 213 GLY A O 1
ATOM 1581 N N . ASN A 1 214 ? -8.461 19.438 -4.977 1 98.88 214 ASN A N 1
ATOM 1582 C CA . ASN A 1 214 ? -8.703 18.297 -4.098 1 98.88 214 ASN A CA 1
ATOM 1583 C C . ASN A 1 214 ? -8.266 16.984 -4.746 1 98.88 214 ASN A C 1
ATOM 1585 O O . ASN A 1 214 ? -8.641 16.688 -5.879 1 98.88 214 ASN A O 1
ATOM 1589 N N . GLY A 1 215 ? -7.387 16.219 -4.078 1 98.88 215 GLY A N 1
ATOM 1590 C CA . GLY A 1 215 ? -6.922 14.93 -4.582 1 98.88 215 GLY A CA 1
ATOM 1591 C C . GLY A 1 215 ? -5.609 15.023 -5.336 1 98.88 215 GLY A C 1
ATOM 1592 O O . GLY A 1 215 ? -5.082 14.016 -5.812 1 98.88 215 GLY A O 1
ATOM 1593 N N . SER A 1 216 ? -4.969 16.203 -5.379 1 98.88 216 SER A N 1
ATOM 1594 C CA . SER A 1 216 ? -3.781 16.438 -6.191 1 98.88 216 SER A CA 1
ATOM 1595 C C . SER A 1 216 ? -2.57 15.703 -5.621 1 98.88 216 SER A C 1
ATOM 1597 O O . SER A 1 216 ? -2.395 15.641 -4.402 1 98.88 216 SER A O 1
ATOM 1599 N N . LEU A 1 217 ? -1.793 15.109 -6.488 1 98.94 217 LEU A N 1
ATOM 1600 C CA . LEU A 1 217 ? -0.422 14.688 -6.219 1 98.94 217 LEU A CA 1
ATOM 1601 C C . LEU A 1 217 ? 0.569 15.773 -6.629 1 98.94 217 LEU A C 1
ATOM 1603 O O . LEU A 1 217 ? 0.814 15.977 -7.82 1 98.94 217 LEU A O 1
ATOM 1607 N N . VAL A 1 218 ? 1.115 16.453 -5.656 1 98.88 218 VAL A N 1
ATOM 1608 C CA . VAL A 1 218 ? 1.858 17.688 -5.879 1 98.88 218 VAL A CA 1
ATOM 1609 C C . VAL A 1 218 ? 3.357 17.406 -5.812 1 98.88 218 VAL A C 1
ATOM 1611 O O . VAL A 1 218 ? 3.918 17.234 -4.727 1 98.88 218 VAL A O 1
ATOM 1614 N N . GLN A 1 219 ? 4.047 17.453 -6.922 1 98.88 219 GLN A N 1
ATOM 1615 C CA . GLN A 1 219 ? 5.48 17.203 -7.004 1 98.88 219 GLN A CA 1
ATOM 1616 C C . GLN A 1 219 ? 6.277 18.453 -6.648 1 98.88 219 GLN A C 1
ATOM 1618 O O . GLN A 1 219 ? 5.914 19.562 -7.047 1 98.88 219 GLN A O 1
ATOM 1623 N N . PHE A 1 220 ? 7.254 18.25 -5.828 1 98.69 220 PHE A N 1
ATOM 1624 C CA . PHE A 1 220 ? 8.258 19.281 -5.594 1 98.69 220 PHE A CA 1
ATOM 1625 C C . PHE A 1 220 ? 9.516 19 -6.414 1 98.69 220 PHE A C 1
ATOM 1627 O O . PHE A 1 220 ? 10.328 18.156 -6.059 1 98.69 220 PHE A O 1
ATOM 1634 N N . VAL A 1 221 ? 9.641 19.734 -7.457 1 98.19 221 VAL A N 1
ATOM 1635 C CA . VAL A 1 221 ? 10.773 19.594 -8.367 1 98.19 221 VAL A CA 1
ATOM 1636 C C . VAL A 1 221 ? 11.742 20.75 -8.18 1 98.19 221 VAL A C 1
ATOM 1638 O O . VAL A 1 221 ? 11.398 21.906 -8.445 1 98.19 221 VAL A O 1
ATOM 1641 N N . THR A 1 222 ? 12.969 20.422 -7.707 1 98.44 222 THR A N 1
ATOM 1642 C CA . THR A 1 222 ? 13.961 21.453 -7.402 1 98.44 222 THR A CA 1
ATOM 1643 C C . THR A 1 222 ? 15.141 21.375 -8.375 1 98.44 222 THR A C 1
ATOM 1645 O O . THR A 1 222 ? 15.711 20.297 -8.57 1 98.44 222 THR A O 1
ATOM 1648 N N . LYS A 1 223 ? 15.367 22.453 -9.031 1 97.38 223 LYS A N 1
ATOM 1649 C CA . LYS A 1 223 ? 16.516 22.641 -9.906 1 97.38 223 LYS A CA 1
ATOM 1650 C C . LYS A 1 223 ? 17.219 23.953 -9.633 1 97.38 223 LYS A C 1
ATOM 1652 O O . LYS A 1 223 ? 16.562 24.984 -9.453 1 97.38 223 LYS A O 1
ATOM 1657 N N . ASP A 1 224 ? 18.547 23.891 -9.469 1 97.75 224 ASP A N 1
ATOM 1658 C CA . ASP A 1 224 ? 19.344 25.094 -9.211 1 97.75 224 ASP A CA 1
ATOM 1659 C C . ASP A 1 224 ? 18.812 25.844 -7.992 1 97.75 224 ASP A C 1
ATOM 1661 O O . ASP A 1 224 ? 18.609 27.062 -8.047 1 97.75 224 ASP A O 1
ATOM 1665 N N . SER A 1 225 ? 18.359 25.156 -7.047 1 97.44 225 SER A N 1
ATOM 1666 C CA . SER A 1 225 ? 17.938 25.641 -5.738 1 97.44 225 SER A CA 1
ATOM 1667 C C . SER A 1 225 ? 16.594 26.359 -5.824 1 97.44 225 SER A C 1
ATOM 1669 O O . SER A 1 225 ? 16.25 27.141 -4.934 1 97.44 225 SER A O 1
ATOM 1671 N N . LYS A 1 226 ? 16 26.172 -6.977 1 98.19 226 LYS A N 1
ATOM 1672 C CA . LYS A 1 226 ? 14.641 26.688 -7.141 1 98.19 226 LYS A CA 1
ATOM 1673 C C . LYS A 1 226 ? 13.625 25.547 -7.242 1 98.19 226 LYS A C 1
ATOM 1675 O O . LYS A 1 226 ? 13.773 24.656 -8.07 1 98.19 226 LYS A O 1
ATOM 1680 N N . THR A 1 227 ? 12.578 25.609 -6.355 1 98.31 227 THR A N 1
ATOM 1681 C CA . THR A 1 227 ? 11.586 24.547 -6.328 1 98.31 227 THR A CA 1
ATOM 1682 C C . THR A 1 227 ? 10.32 24.969 -7.066 1 98.31 227 THR A C 1
ATOM 1684 O O . THR A 1 227 ? 9.797 26.062 -6.84 1 98.31 227 THR A O 1
ATOM 1687 N N . GLU A 1 228 ? 9.914 24.188 -7.941 1 97.56 228 GLU A N 1
ATOM 1688 C CA . GLU A 1 228 ? 8.633 24.359 -8.625 1 97.56 228 GLU A CA 1
ATOM 1689 C C . GLU A 1 228 ? 7.652 23.25 -8.234 1 97.56 228 GLU A C 1
ATOM 1691 O O . GLU A 1 228 ? 8.055 22.125 -7.965 1 97.56 228 GLU A O 1
ATOM 1696 N N . ILE A 1 229 ? 6.359 23.625 -8.211 1 97.62 229 ILE A N 1
ATOM 1697 C CA . ILE A 1 229 ? 5.293 22.672 -7.926 1 97.62 229 ILE A CA 1
ATOM 1698 C C . ILE A 1 229 ? 4.668 22.188 -9.234 1 97.62 229 ILE A C 1
ATOM 1700 O O . ILE A 1 229 ? 4.309 23 -10.094 1 97.62 229 ILE A O 1
ATOM 1704 N N . VAL A 1 230 ? 4.609 20.938 -9.383 1 97.81 230 VAL A N 1
ATOM 1705 C CA . VAL A 1 230 ? 4.031 20.328 -10.578 1 97.81 230 VAL A CA 1
ATOM 1706 C C . VAL A 1 230 ? 2.986 19.297 -10.18 1 97.81 230 VAL A C 1
ATOM 1708 O O . VAL A 1 230 ? 3.275 18.375 -9.406 1 97.81 230 VAL A O 1
ATOM 1711 N N . ILE A 1 231 ? 1.741 19.438 -10.664 1 98.12 231 ILE A N 1
ATOM 1712 C CA . ILE A 1 231 ? 0.696 18.453 -10.375 1 98.12 231 ILE A CA 1
ATOM 1713 C C . ILE A 1 231 ? 0.889 17.219 -11.25 1 98.12 231 ILE A C 1
ATOM 1715 O O . ILE A 1 231 ? 1.081 17.328 -12.469 1 98.12 231 ILE A O 1
ATOM 1719 N N . ALA A 1 232 ? 0.845 16.094 -10.633 1 94.5 232 ALA A N 1
ATOM 1720 C CA . ALA A 1 232 ? 1.015 14.836 -11.375 1 94.5 232 ALA A CA 1
ATOM 1721 C C . ALA A 1 232 ? -0.287 14.422 -12.055 1 94.5 232 ALA A C 1
ATOM 1723 O O . ALA A 1 232 ? -1.376 14.711 -11.555 1 94.5 232 ALA A O 1
ATOM 1724 N N . MET B 1 1 ? 10.875 -33.469 -16.328 1 75.88 1 MET B N 1
ATOM 1725 C CA . MET B 1 1 ? 10.391 -33.312 -14.969 1 75.88 1 MET B CA 1
ATOM 1726 C C . MET B 1 1 ? 9.164 -32.406 -14.914 1 75.88 1 MET B C 1
ATOM 1728 O O . MET B 1 1 ? 9.023 -31.5 -15.75 1 75.88 1 MET B O 1
ATOM 1732 N N . ALA B 1 2 ? 8.164 -32.75 -14.07 1 90.62 2 ALA B N 1
ATOM 1733 C CA . ALA B 1 2 ? 6.926 -31.969 -14.008 1 90.62 2 ALA B CA 1
ATOM 1734 C C . ALA B 1 2 ? 7.191 -30.516 -13.633 1 90.62 2 ALA B C 1
ATOM 1736 O O . ALA B 1 2 ? 8.086 -30.234 -12.836 1 90.62 2 ALA B O 1
ATOM 1737 N N . GLN B 1 3 ? 6.461 -29.656 -14.336 1 97.38 3 GLN B N 1
ATOM 1738 C CA . GLN B 1 3 ? 6.527 -28.25 -13.922 1 97.38 3 GLN B CA 1
ATOM 1739 C C . GLN B 1 3 ? 6.066 -28.078 -12.477 1 97.38 3 GLN B C 1
ATOM 1741 O O . GLN B 1 3 ? 5.172 -28.797 -12.016 1 97.38 3 GLN B O 1
ATOM 1746 N N . ARG B 1 4 ? 6.688 -27.203 -11.766 1 98.81 4 ARG B N 1
ATOM 1747 C CA . ARG B 1 4 ? 6.418 -26.969 -10.352 1 98.81 4 ARG B CA 1
ATOM 1748 C C . ARG B 1 4 ? 5.895 -25.562 -10.109 1 98.81 4 ARG B C 1
ATOM 1750 O O . ARG B 1 4 ? 6.5 -24.578 -10.562 1 98.81 4 ARG B O 1
ATOM 1757 N N . VAL B 1 5 ? 4.777 -25.5 -9.406 1 98.94 5 VAL B N 1
ATOM 1758 C CA . VAL B 1 5 ? 4.121 -24.219 -9.195 1 98.94 5 VAL B CA 1
ATOM 1759 C C . VAL B 1 5 ? 3.693 -24.094 -7.73 1 98.94 5 VAL B C 1
ATOM 1761 O O . VAL B 1 5 ? 3.258 -25.062 -7.121 1 98.94 5 VAL B O 1
ATOM 1764 N N . ILE B 1 6 ? 3.869 -22.906 -7.176 1 98.94 6 ILE B N 1
ATOM 1765 C CA . ILE B 1 6 ? 3.279 -22.562 -5.887 1 98.94 6 ILE B CA 1
ATOM 1766 C C . ILE B 1 6 ? 2.035 -21.703 -6.102 1 98.94 6 ILE B C 1
ATOM 1768 O O . ILE B 1 6 ? 2.047 -20.766 -6.91 1 98.94 6 ILE B O 1
ATOM 1772 N N . VAL B 1 7 ? 1.004 -22.062 -5.469 1 99 7 VAL B N 1
ATOM 1773 C CA . VAL B 1 7 ? -0.187 -21.219 -5.391 1 99 7 VAL B CA 1
ATOM 1774 C C . VAL B 1 7 ? -0.302 -20.609 -3.99 1 99 7 VAL B C 1
ATOM 1776 O O . VAL B 1 7 ? -0.552 -21.328 -3.018 1 99 7 VAL B O 1
ATOM 1779 N N . TYR B 1 8 ? -0.025 -19.359 -3.838 1 98.94 8 TYR B N 1
ATOM 1780 C CA . TYR B 1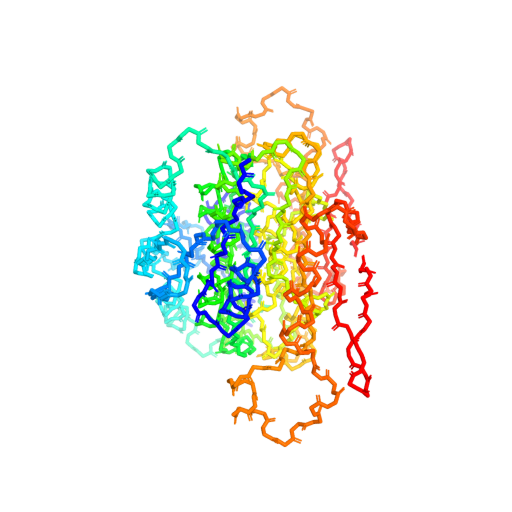 8 ? -0.253 -18.656 -2.584 1 98.94 8 TYR B CA 1
ATOM 1781 C C . TYR B 1 8 ? -1.714 -18.234 -2.447 1 98.94 8 TYR B C 1
ATOM 1783 O O . TYR B 1 8 ? -2.219 -17.453 -3.244 1 98.94 8 TYR B O 1
ATOM 1791 N N . GLY B 1 9 ? -2.359 -18.656 -1.497 1 98.81 9 GLY B N 1
ATOM 1792 C CA . GLY B 1 9 ? -3.812 -18.641 -1.425 1 98.81 9 GLY B CA 1
ATOM 1793 C C . GLY B 1 9 ? -4.457 -19.875 -2.01 1 98.81 9 GLY B C 1
ATOM 1794 O O . GLY B 1 9 ? -5.508 -19.797 -2.65 1 98.81 9 GLY B O 1
ATOM 1795 N N . GLY B 1 10 ? -3.863 -20.984 -1.856 1 98.81 10 GLY B N 1
ATOM 1796 C CA . GLY B 1 10 ? -4.23 -22.203 -2.576 1 98.81 10 GLY B CA 1
ATOM 1797 C C . GLY B 1 10 ? -5.473 -22.875 -2.021 1 98.81 10 GLY B C 1
ATOM 1798 O O . GLY B 1 10 ? -6 -23.812 -2.623 1 98.81 10 GLY B O 1
ATOM 1799 N N . LYS B 1 11 ? -5.996 -22.438 -0.884 1 98.38 11 LYS B N 1
ATOM 1800 C CA . LYS B 1 11 ? -7.16 -23.094 -0.292 1 98.38 11 LYS B CA 1
ATOM 1801 C C . LYS B 1 11 ? -8.422 -22.266 -0.508 1 98.38 11 LYS B C 1
ATOM 1803 O O . LYS B 1 11 ? -9.539 -22.75 -0.283 1 98.38 11 LYS B O 1
ATOM 1808 N N . GLY B 1 12 ? -8.312 -20.969 -0.872 1 97.69 12 GLY B N 1
ATOM 1809 C CA . GLY B 1 12 ? -9.477 -20.172 -1.184 1 97.69 12 GLY B CA 1
ATOM 1810 C C . GLY B 1 12 ? -10.211 -20.641 -2.424 1 97.69 12 GLY B C 1
ATOM 1811 O O . GLY B 1 12 ? -9.797 -21.609 -3.07 1 97.69 12 GLY B O 1
ATOM 1812 N N . ALA B 1 13 ? -11.289 -19.906 -2.768 1 98.19 13 ALA B N 1
ATOM 1813 C CA . ALA B 1 13 ? -12.125 -20.312 -3.889 1 98.19 13 ALA B CA 1
ATOM 1814 C C . ALA B 1 13 ? -11.336 -20.344 -5.191 1 98.19 13 ALA B C 1
ATOM 1816 O O . ALA B 1 13 ? -11.289 -21.359 -5.883 1 98.19 13 ALA B O 1
ATOM 1817 N N . LEU B 1 14 ? -10.727 -19.203 -5.551 1 98.69 14 LEU B N 1
ATOM 1818 C CA . LEU B 1 14 ? -9.922 -19.172 -6.766 1 98.69 14 LEU B CA 1
ATOM 1819 C C . LEU B 1 14 ? -8.711 -20.094 -6.645 1 98.69 14 LEU B C 1
ATOM 1821 O O . LEU B 1 14 ? -8.391 -20.844 -7.578 1 98.69 14 LEU B O 1
ATOM 1825 N N . GLY B 1 15 ? -8.016 -20.078 -5.48 1 98.88 15 GLY B N 1
ATOM 1826 C CA . GLY B 1 15 ? -6.844 -20.906 -5.254 1 98.88 15 GLY B CA 1
ATOM 1827 C C . GLY B 1 15 ? -7.113 -22.375 -5.445 1 98.88 15 GLY B C 1
ATOM 1828 O O . GLY B 1 15 ? -6.355 -23.078 -6.129 1 98.88 15 GLY B O 1
ATOM 1829 N N . SER B 1 16 ? -8.195 -22.844 -4.879 1 98.88 16 SER B N 1
ATOM 1830 C CA . SER B 1 16 ? -8.555 -24.25 -5.008 1 98.88 16 SER B CA 1
ATOM 1831 C C . SER B 1 16 ? -8.836 -24.609 -6.461 1 98.88 16 SER B C 1
ATOM 1833 O O . SER B 1 16 ? -8.477 -25.703 -6.914 1 98.88 16 SER B O 1
ATOM 1835 N N . THR B 1 17 ? -9.469 -23.703 -7.16 1 98.88 17 THR B N 1
ATOM 1836 C CA . THR B 1 17 ? -9.758 -23.922 -8.57 1 98.88 17 THR B CA 1
ATOM 1837 C C . THR B 1 17 ? -8.469 -24.031 -9.383 1 98.88 17 THR B C 1
ATOM 1839 O O . THR B 1 17 ? -8.344 -24.906 -10.234 1 98.88 17 THR B O 1
ATOM 1842 N N . VAL B 1 18 ? -7.512 -23.188 -9.086 1 98.94 18 VAL B N 1
ATOM 1843 C CA . VAL B 1 18 ? -6.227 -23.172 -9.773 1 98.94 18 VAL B CA 1
ATOM 1844 C C . VAL B 1 18 ? -5.453 -24.453 -9.438 1 98.94 18 VAL B C 1
ATOM 1846 O O . VAL B 1 18 ? -4.934 -25.125 -10.336 1 98.94 18 VAL B O 1
ATOM 1849 N N . VAL B 1 19 ? -5.414 -24.828 -8.141 1 98.94 19 VAL B N 1
ATOM 1850 C CA . VAL B 1 19 ? -4.715 -26.031 -7.715 1 98.94 19 VAL B CA 1
ATOM 1851 C C . VAL B 1 19 ? -5.301 -27.25 -8.43 1 98.94 19 VAL B C 1
ATOM 1853 O O . VAL B 1 19 ? -4.566 -28.047 -9.008 1 98.94 19 VAL B O 1
ATOM 1856 N N . ASN B 1 20 ? -6.602 -27.344 -8.43 1 98.88 20 ASN B N 1
ATOM 1857 C CA . ASN B 1 20 ? -7.27 -28.484 -9.039 1 98.88 20 ASN B CA 1
ATOM 1858 C C . ASN B 1 20 ? -6.953 -28.594 -10.523 1 98.88 20 ASN B C 1
ATOM 1860 O O . ASN B 1 20 ? -6.641 -29.688 -11.016 1 98.88 20 ASN B O 1
ATOM 1864 N N . LEU B 1 21 ? -7.027 -27.484 -11.211 1 98.94 21 LEU B N 1
ATOM 1865 C CA . LEU B 1 21 ? -6.77 -27.5 -12.641 1 98.94 21 LEU B CA 1
ATOM 1866 C C . LEU B 1 21 ? -5.328 -27.906 -12.93 1 98.94 21 LEU B C 1
ATOM 1868 O O . LEU B 1 21 ? -5.074 -28.766 -13.781 1 98.94 21 LEU B O 1
ATOM 1872 N N . LEU B 1 22 ? -4.375 -27.344 -12.227 1 98.88 22 LEU B N 1
ATOM 1873 C CA . LEU B 1 22 ? -2.965 -27.609 -12.492 1 98.88 22 LEU B CA 1
ATOM 1874 C C . LEU B 1 22 ? -2.615 -29.047 -12.141 1 98.88 22 LEU B C 1
ATOM 1876 O O . LEU B 1 22 ? -1.82 -29.688 -12.836 1 98.88 22 LEU B O 1
ATOM 1880 N N . LYS B 1 23 ? -3.23 -29.578 -11.055 1 98.75 23 LYS B N 1
ATOM 1881 C CA . LYS B 1 23 ? -3.037 -30.984 -10.719 1 98.75 23 LYS B CA 1
ATOM 1882 C C . LYS B 1 23 ? -3.541 -31.891 -11.844 1 98.75 23 LYS B C 1
ATOM 1884 O O . LYS B 1 23 ? -2.904 -32.906 -12.172 1 98.75 23 LYS B O 1
ATOM 1889 N N . SER B 1 24 ? -4.621 -31.516 -12.414 1 98.56 24 SER B N 1
ATOM 1890 C CA . SER B 1 24 ? -5.188 -32.312 -13.508 1 98.56 24 SER B CA 1
ATOM 1891 C C . SER B 1 24 ? -4.281 -32.281 -14.734 1 98.56 24 SER B C 1
ATOM 1893 O O . SER B 1 24 ? -4.41 -33.125 -15.625 1 98.56 24 SER B 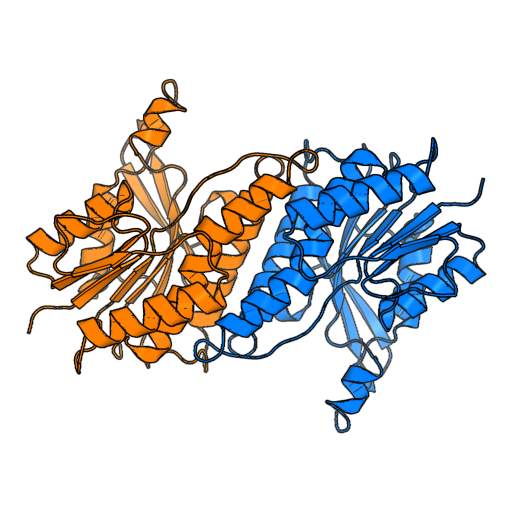O 1
ATOM 1895 N N . LYS B 1 25 ? -3.4 -31.312 -14.789 1 98.19 25 LYS B N 1
ATOM 1896 C CA . LYS B 1 25 ? -2.463 -31.156 -15.898 1 98.19 25 LYS B CA 1
ATOM 1897 C C . LYS B 1 25 ? -1.08 -31.688 -15.523 1 98.19 25 LYS B C 1
ATOM 1899 O O . LYS B 1 25 ? -0.096 -31.391 -16.203 1 98.19 25 LYS B O 1
ATOM 1904 N N . ASN B 1 26 ? -0.93 -32.375 -14.398 1 97.56 26 ASN B N 1
ATOM 1905 C CA . ASN B 1 26 ? 0.239 -33.094 -13.945 1 97.56 26 ASN B CA 1
ATOM 1906 C C . ASN B 1 26 ? 1.336 -32.188 -13.438 1 97.56 26 ASN B C 1
ATOM 1908 O O . ASN B 1 26 ? 2.521 -32.5 -13.523 1 97.56 26 ASN B O 1
ATOM 1912 N N . TYR B 1 27 ? 1.004 -30.984 -13.055 1 98.69 27 TYR B N 1
ATOM 1913 C CA . TYR B 1 27 ? 1.938 -30.125 -12.328 1 98.69 27 TYR B CA 1
ATOM 1914 C C . TYR B 1 27 ? 2.201 -30.672 -10.93 1 98.69 27 TYR B C 1
ATOM 1916 O O . TYR B 1 27 ? 1.331 -31.312 -10.336 1 98.69 27 TYR B O 1
ATOM 1924 N N . TRP B 1 28 ? 3.438 -30.453 -10.43 1 98.81 28 TRP B N 1
ATOM 1925 C CA . TRP B 1 28 ? 3.613 -30.438 -8.984 1 98.81 28 TRP B CA 1
ATOM 1926 C C . TRP B 1 28 ? 3.135 -29.125 -8.398 1 98.81 28 TRP B C 1
ATOM 1928 O O . TRP B 1 28 ? 3.604 -28.047 -8.789 1 98.81 28 TRP B O 1
ATOM 1938 N N . VAL B 1 29 ? 2.178 -29.141 -7.504 1 98.94 29 VAL B N 1
ATOM 1939 C CA . VAL B 1 29 ? 1.589 -27.906 -6.992 1 98.94 29 VAL B CA 1
ATOM 1940 C C . VAL B 1 29 ? 1.776 -27.844 -5.477 1 98.94 29 VAL B C 1
ATOM 1942 O O . VAL B 1 29 ? 1.309 -28.719 -4.746 1 98.94 29 VAL B O 1
ATOM 1945 N N . GLY B 1 30 ? 2.5 -26.844 -4.984 1 98.94 30 GLY B N 1
ATOM 1946 C CA . GLY B 1 30 ? 2.498 -26.484 -3.578 1 98.94 30 GLY B CA 1
ATOM 1947 C C . GLY B 1 30 ? 1.489 -25.391 -3.244 1 98.94 30 GLY B C 1
ATOM 1948 O O . GLY B 1 30 ? 1.337 -24.438 -3.992 1 98.94 30 GLY B O 1
ATOM 1949 N N . SER B 1 31 ? 0.786 -25.562 -2.123 1 98.94 31 SER B N 1
ATOM 1950 C CA . SER B 1 31 ? -0.191 -24.578 -1.665 1 98.94 31 SER B CA 1
ATOM 1951 C C . SER B 1 31 ? 0.297 -23.859 -0.413 1 98.94 31 SER B C 1
ATOM 1953 O O . SER B 1 31 ? 0.753 -24.5 0.539 1 98.94 31 SER B O 1
ATOM 1955 N N . ILE B 1 32 ? 0.308 -22.578 -0.458 1 98.94 32 ILE B N 1
ATOM 1956 C CA . ILE B 1 32 ? 0.512 -21.75 0.727 1 98.94 32 ILE B CA 1
ATOM 1957 C C . ILE B 1 32 ? -0.811 -21.109 1.146 1 98.94 32 ILE B C 1
ATOM 1959 O O . ILE B 1 32 ? -1.427 -20.375 0.371 1 98.94 32 ILE B O 1
ATOM 1963 N N . ASP B 1 33 ? -1.241 -21.328 2.357 1 98.88 33 ASP B N 1
ATOM 1964 C CA . ASP B 1 33 ? -2.516 -20.797 2.828 1 98.88 33 ASP B CA 1
ATOM 1965 C C . ASP B 1 33 ? -2.652 -20.953 4.34 1 98.88 33 ASP B C 1
ATOM 1967 O O . ASP B 1 33 ? -1.744 -21.453 5 1 98.88 33 ASP B O 1
ATOM 1971 N N . LEU B 1 34 ? -3.748 -20.453 4.844 1 98.38 34 LEU B N 1
ATOM 1972 C CA . LEU B 1 34 ? -4.07 -20.578 6.262 1 98.38 34 LEU B CA 1
ATOM 1973 C C . LEU B 1 34 ? -4.512 -22 6.594 1 98.38 34 LEU B C 1
ATOM 1975 O O . LEU B 1 34 ? -4.523 -22.391 7.762 1 98.38 34 LEU B O 1
ATOM 1979 N N . ALA B 1 35 ? -4.891 -22.766 5.582 1 98.56 35 ALA B N 1
ATOM 1980 C CA . ALA B 1 35 ? -5.375 -24.125 5.758 1 98.56 35 ALA B CA 1
ATOM 1981 C C . ALA B 1 35 ? -4.855 -25.047 4.648 1 98.56 35 ALA B C 1
ATOM 1983 O O . ALA B 1 35 ? -4.434 -24.562 3.592 1 98.56 35 ALA B O 1
ATOM 1984 N N . VAL B 1 36 ? -4.871 -26.312 4.863 1 98.69 36 VAL B N 1
ATOM 1985 C CA . VAL B 1 36 ? -4.379 -27.328 3.939 1 98.69 36 VAL B CA 1
ATOM 1986 C C . VAL B 1 36 ? -5.305 -27.406 2.729 1 98.69 36 VAL B C 1
ATOM 1988 O O . VAL B 1 36 ? -6.527 -27.406 2.873 1 98.69 36 VAL B O 1
ATOM 1991 N N . ASN B 1 37 ? -4.762 -27.344 1.556 1 98.88 37 ASN B N 1
ATOM 1992 C CA . ASN B 1 37 ? -5.445 -27.828 0.363 1 98.88 37 ASN B CA 1
ATOM 1993 C C . ASN B 1 37 ? -5.145 -29.312 0.104 1 98.88 37 ASN B C 1
ATOM 1995 O O . ASN B 1 37 ? -4.023 -29.656 -0.254 1 98.88 37 ASN B O 1
ATOM 1999 N N . GLU B 1 38 ? -6.086 -30.094 0.208 1 98.75 38 GLU B N 1
ATOM 2000 C CA . GLU B 1 38 ? -5.902 -31.547 0.171 1 98.75 38 GLU B CA 1
ATOM 2001 C C . GLU B 1 38 ? -5.5 -32.031 -1.226 1 98.75 38 GLU B C 1
ATOM 2003 O O . GLU B 1 38 ? -4.969 -33.125 -1.388 1 98.75 38 GLU B O 1
ATOM 2008 N N . GLN B 1 39 ? -5.738 -31.25 -2.246 1 98.75 39 GLN B N 1
ATOM 2009 C CA . GLN B 1 39 ? -5.453 -31.672 -3.615 1 98.75 39 GLN B CA 1
ATOM 2010 C C . GLN B 1 39 ? -4.023 -31.312 -4.008 1 98.75 39 GLN B C 1
ATOM 2012 O O . GLN B 1 39 ? -3.518 -31.781 -5.031 1 98.75 39 GLN B O 1
ATOM 2017 N N . ALA B 1 40 ? -3.359 -30.422 -3.252 1 98.88 40 ALA B N 1
ATOM 2018 C CA . ALA B 1 40 ? -1.995 -30 -3.561 1 98.88 40 ALA B CA 1
ATOM 2019 C C . ALA B 1 40 ? -0.993 -31.109 -3.242 1 98.88 40 ALA B C 1
ATOM 2021 O O . ALA B 1 40 ? -1.276 -32 -2.436 1 98.88 40 ALA B O 1
ATOM 2022 N N . ASP B 1 41 ? 0.177 -31.094 -3.891 1 98.81 41 ASP B N 1
ATOM 2023 C CA . ASP B 1 41 ? 1.237 -32.062 -3.607 1 98.81 41 ASP B CA 1
ATOM 2024 C C . ASP B 1 41 ? 1.904 -31.75 -2.266 1 98.81 41 ASP B C 1
ATOM 2026 O O . ASP B 1 41 ? 2.432 -32.656 -1.615 1 98.81 41 ASP B O 1
ATOM 2030 N N . ALA B 1 42 ? 1.922 -30.531 -1.86 1 98.81 42 ALA B N 1
ATOM 2031 C CA . ALA B 1 42 ? 2.521 -30.078 -0.606 1 98.81 42 ALA B CA 1
ATOM 2032 C C . ALA B 1 42 ? 1.826 -28.828 -0.083 1 98.81 42 ALA B C 1
ATOM 2034 O O . ALA B 1 42 ? 1.169 -28.109 -0.843 1 98.81 42 ALA B O 1
ATOM 2035 N N . ASN B 1 43 ? 1.951 -28.625 1.23 1 98.88 43 ASN B N 1
ATOM 2036 C CA . ASN B 1 43 ? 1.302 -27.5 1.873 1 98.88 43 ASN B CA 1
ATOM 2037 C C . ASN B 1 43 ? 2.258 -26.75 2.805 1 98.88 43 ASN B C 1
ATOM 2039 O O . ASN B 1 43 ? 3.053 -27.375 3.508 1 98.88 43 ASN B O 1
ATOM 2043 N N . VAL B 1 44 ? 2.227 -25.469 2.748 1 98.94 44 VAL B N 1
ATOM 2044 C CA . VAL B 1 44 ? 2.795 -24.578 3.754 1 98.94 44 VAL B CA 1
ATOM 2045 C C . VAL B 1 44 ? 1.679 -23.781 4.43 1 98.94 44 VAL B C 1
ATOM 2047 O O . VAL B 1 44 ? 0.963 -23.031 3.775 1 98.94 44 VAL B O 1
ATOM 2050 N N . ILE B 1 45 ? 1.515 -23.938 5.699 1 98.81 45 ILE B N 1
ATOM 2051 C CA . ILE B 1 45 ? 0.449 -23.266 6.441 1 98.81 45 ILE B CA 1
ATOM 2052 C C . ILE B 1 45 ? 0.966 -21.953 7.016 1 98.81 45 ILE B C 1
ATOM 2054 O O . ILE B 1 45 ? 1.946 -21.938 7.766 1 98.81 45 ILE B O 1
ATOM 2058 N N . VAL B 1 46 ? 0.364 -20.859 6.625 1 98.69 46 VAL B N 1
ATOM 2059 C CA . VAL B 1 46 ? 0.702 -19.516 7.113 1 98.69 46 VAL B CA 1
ATOM 2060 C C . VAL B 1 46 ? 0.104 -19.312 8.5 1 98.69 46 VAL B C 1
ATOM 2062 O O . VAL B 1 46 ? -1.057 -19.656 8.742 1 98.69 46 VAL B O 1
ATOM 2065 N N . ARG B 1 47 ? 0.875 -18.812 9.383 1 98.38 47 ARG B N 1
ATOM 2066 C CA . ARG B 1 47 ? 0.402 -18.406 10.703 1 98.38 47 ARG B CA 1
ATOM 2067 C C . ARG B 1 47 ? 0.019 -16.938 10.719 1 98.38 47 ARG B C 1
ATOM 2069 O O . ARG B 1 47 ? 0.89 -16.062 10.727 1 98.38 47 ARG B O 1
ATOM 2076 N N . PRO B 1 48 ? -1.254 -16.625 10.742 1 97.38 48 PRO B N 1
ATOM 2077 C CA . PRO B 1 48 ? -1.72 -15.266 10.508 1 97.38 48 PRO B CA 1
ATOM 2078 C C . PRO B 1 48 ? -1.354 -14.312 11.641 1 97.38 48 PRO B C 1
ATOM 2080 O O . PRO B 1 48 ? -1.45 -13.094 11.484 1 97.38 48 PRO B O 1
ATOM 2083 N N . GLU B 1 49 ? -0.979 -14.789 12.82 1 96.62 49 GLU B N 1
ATOM 2084 C CA . GLU B 1 49 ? -0.666 -13.945 13.969 1 96.62 49 GLU B CA 1
ATOM 2085 C C . GLU B 1 49 ? 0.749 -13.375 13.867 1 96.62 49 GLU B C 1
ATOM 2087 O O . GLU B 1 49 ? 1.111 -12.461 14.609 1 96.62 49 GLU B O 1
ATOM 2092 N N . LEU B 1 50 ? 1.548 -13.898 13 1 97.94 50 LEU B N 1
ATOM 2093 C CA . LEU B 1 50 ? 2.938 -13.477 12.867 1 97.94 50 LEU B CA 1
ATOM 2094 C C . LEU B 1 50 ? 3.045 -12.211 12.023 1 97.94 50 LEU B C 1
ATOM 2096 O O . LEU B 1 50 ? 2.213 -11.969 11.141 1 97.94 50 LEU B O 1
ATOM 2100 N N . SER B 1 51 ? 4.086 -11.406 12.258 1 97.5 51 SER B N 1
ATOM 2101 C CA . SER B 1 51 ? 4.418 -10.266 11.414 1 97.5 51 SER B CA 1
ATOM 2102 C C . SER B 1 51 ? 4.836 -10.711 10.016 1 97.5 51 SER B C 1
ATOM 2104 O O . SER B 1 51 ? 5.105 -11.898 9.789 1 97.5 51 SER B O 1
ATOM 2106 N N . MET B 1 52 ? 4.871 -9.836 9.141 1 98.5 52 MET B N 1
ATOM 2107 C CA . MET B 1 52 ? 5.219 -10.172 7.766 1 98.5 52 MET B CA 1
ATOM 2108 C C . MET B 1 52 ? 6.613 -10.789 7.691 1 98.5 52 MET B C 1
ATOM 2110 O O . MET B 1 52 ? 6.809 -11.82 7.059 1 98.5 52 MET B O 1
ATOM 2114 N N . PRO B 1 53 ? 7.648 -10.133 8.352 1 98.75 53 PRO B N 1
ATOM 2115 C CA . PRO B 1 53 ? 8.977 -10.75 8.297 1 98.75 53 PRO B CA 1
ATOM 2116 C C . PRO B 1 53 ? 9 -12.156 8.891 1 98.75 53 PRO B C 1
ATOM 2118 O O . PRO B 1 53 ? 9.656 -13.047 8.352 1 98.75 53 PRO B O 1
ATOM 2121 N N . GLU B 1 54 ? 8.281 -12.352 9.922 1 98.75 54 GLU B N 1
ATOM 2122 C CA . GLU B 1 54 ? 8.219 -13.672 10.531 1 98.75 54 GLU B CA 1
ATOM 2123 C C . GLU B 1 54 ? 7.516 -14.672 9.617 1 98.75 54 GLU B C 1
ATOM 2125 O O . GLU B 1 54 ? 7.953 -15.812 9.484 1 98.75 54 GLU B O 1
ATOM 2130 N N . GLN B 1 55 ? 6.375 -14.266 9.055 1 98.88 55 GLN B N 1
ATOM 2131 C CA . GLN B 1 55 ? 5.668 -15.117 8.109 1 98.88 55 GLN B CA 1
ATOM 2132 C C . GLN B 1 55 ? 6.566 -15.5 6.934 1 98.88 55 GLN B C 1
ATOM 2134 O O . GLN B 1 55 ? 6.621 -16.656 6.535 1 98.88 55 GLN B O 1
ATOM 2139 N N . GLU B 1 56 ? 7.254 -14.461 6.398 1 98.88 56 GLU B N 1
ATOM 2140 C CA . GLU B 1 56 ? 8.141 -14.719 5.266 1 98.88 56 GLU B CA 1
ATOM 2141 C C . GLU B 1 56 ? 9.234 -15.711 5.629 1 98.88 56 GLU B C 1
ATOM 2143 O O . GLU B 1 56 ? 9.531 -16.625 4.852 1 98.88 56 GLU B O 1
ATOM 2148 N N . SER B 1 57 ? 9.844 -15.516 6.766 1 98.81 57 SER B N 1
ATOM 2149 C CA . SER B 1 57 ? 10.906 -16.406 7.203 1 98.81 57 SER B CA 1
ATOM 2150 C C . SER B 1 57 ? 10.422 -17.844 7.293 1 98.81 57 SER B C 1
ATOM 2152 O O . SER B 1 57 ? 11.078 -18.766 6.789 1 98.81 57 SER B O 1
ATOM 2154 N N . GLU B 1 58 ? 9.312 -18.062 7.848 1 98.81 58 GLU B N 1
ATOM 2155 C CA . GLU B 1 58 ? 8.758 -19.406 8 1 98.81 58 GLU B CA 1
ATOM 2156 C C . GLU B 1 58 ? 8.352 -20 6.652 1 98.81 58 GLU B C 1
ATOM 2158 O O . GLU B 1 58 ? 8.672 -21.141 6.344 1 98.81 58 GLU B O 1
ATOM 2163 N N . VAL B 1 59 ? 7.625 -19.203 5.875 1 98.94 59 VAL B N 1
ATOM 2164 C CA . VAL B 1 59 ? 7.121 -19.672 4.586 1 98.94 59 VAL B CA 1
ATOM 2165 C C . VAL B 1 59 ? 8.297 -20 3.664 1 98.94 59 VAL B C 1
ATOM 2167 O O . VAL B 1 59 ? 8.312 -21.047 3.021 1 98.94 59 VAL B O 1
ATOM 2170 N N . SER B 1 60 ? 9.258 -19.109 3.633 1 98.75 60 SER B N 1
ATOM 2171 C CA . SER B 1 60 ? 10.414 -19.312 2.764 1 98.75 60 SER B CA 1
ATOM 2172 C C . SER B 1 60 ? 11.195 -20.562 3.15 1 98.75 60 SER B C 1
ATOM 2174 O O . SER B 1 60 ? 11.609 -21.328 2.283 1 98.75 60 SER B O 1
ATOM 2176 N N . SER B 1 61 ? 11.406 -20.75 4.453 1 98.69 61 SER B N 1
ATOM 2177 C CA . SER B 1 61 ? 12.117 -21.922 4.934 1 98.69 61 SER B CA 1
ATOM 2178 C C . SER B 1 61 ? 11.398 -23.203 4.523 1 98.69 61 SER B C 1
ATOM 2180 O O . SER B 1 61 ? 12.023 -24.141 4.008 1 98.69 61 SER B O 1
ATOM 2182 N N . LYS B 1 62 ? 10.164 -23.266 4.707 1 98.88 62 LYS B N 1
ATOM 2183 C CA . LYS B 1 62 ? 9.375 -24.469 4.402 1 98.88 62 LYS B CA 1
ATOM 2184 C C . LYS B 1 62 ? 9.328 -24.719 2.896 1 98.88 62 LYS B C 1
ATOM 2186 O O . LYS B 1 62 ? 9.391 -25.859 2.455 1 98.88 62 LYS B O 1
ATOM 2191 N N . VAL B 1 63 ? 9.141 -23.641 2.109 1 98.88 63 VAL B N 1
ATOM 2192 C CA . VAL B 1 63 ? 9.164 -23.766 0.656 1 98.88 63 VAL B CA 1
ATOM 2193 C C . VAL B 1 63 ? 10.508 -24.328 0.207 1 98.88 63 VAL B C 1
ATOM 2195 O O . VAL B 1 63 ? 10.562 -25.219 -0.638 1 98.88 63 VAL B O 1
ATOM 2198 N N . GLY B 1 64 ? 11.594 -23.781 0.787 1 98.69 64 GLY B N 1
ATOM 2199 C CA . GLY B 1 64 ? 12.914 -24.312 0.484 1 98.69 64 GLY B CA 1
ATOM 2200 C C . GLY B 1 64 ? 13.055 -25.797 0.765 1 98.69 64 GLY B C 1
ATOM 2201 O O . GLY B 1 64 ? 13.609 -26.531 -0.051 1 98.69 64 GLY B O 1
ATOM 2202 N N . ASP B 1 65 ? 12.547 -26.203 1.908 1 98.62 65 ASP B N 1
ATOM 2203 C CA . ASP B 1 65 ? 12.586 -27.625 2.287 1 98.62 65 ASP B CA 1
ATOM 2204 C C . ASP B 1 65 ? 11.82 -28.484 1.285 1 98.62 65 ASP B C 1
ATOM 2206 O O . ASP B 1 65 ? 12.266 -29.562 0.92 1 98.62 65 ASP B O 1
ATOM 2210 N N . LEU B 1 66 ? 10.711 -28.016 0.878 1 98.38 66 LEU B N 1
ATOM 2211 C CA . LEU B 1 66 ? 9.844 -28.734 -0.041 1 98.38 66 LEU B CA 1
ATOM 2212 C C . LEU B 1 66 ? 10.5 -28.891 -1.409 1 98.38 66 LEU B C 1
ATOM 2214 O O . LEU B 1 66 ? 10.344 -29.906 -2.072 1 98.38 66 LEU B O 1
ATOM 2218 N N . LEU B 1 67 ? 11.164 -27.875 -1.808 1 98.06 67 LEU B N 1
ATOM 2219 C CA . LEU B 1 67 ? 11.688 -27.812 -3.168 1 98.06 67 LEU B CA 1
ATOM 2220 C C . LEU B 1 67 ? 13.016 -28.562 -3.268 1 98.06 67 LEU B C 1
ATOM 2222 O O . LEU B 1 67 ? 13.344 -29.125 -4.316 1 98.06 67 LEU B O 1
ATOM 2226 N N . GLY B 1 68 ? 13.859 -28.578 -2.172 1 97 68 GLY B N 1
ATOM 2227 C CA . GLY B 1 68 ? 15.219 -29.078 -2.279 1 97 68 GLY B CA 1
ATOM 2228 C C . GLY B 1 68 ? 16.047 -28.328 -3.295 1 97 68 GLY B C 1
ATOM 2229 O O . GLY B 1 68 ? 16.172 -27.094 -3.223 1 97 68 GLY B O 1
ATOM 2230 N N . ASP B 1 69 ? 16.438 -29 -4.336 1 96.12 69 ASP B N 1
ATOM 2231 C CA . ASP B 1 69 ? 17.297 -28.391 -5.352 1 96.12 69 ASP B CA 1
ATOM 2232 C C . ASP B 1 69 ? 16.469 -27.922 -6.547 1 96.12 69 ASP B C 1
ATOM 2234 O O . ASP B 1 69 ? 17 -27.312 -7.477 1 96.12 69 ASP B O 1
ATOM 2238 N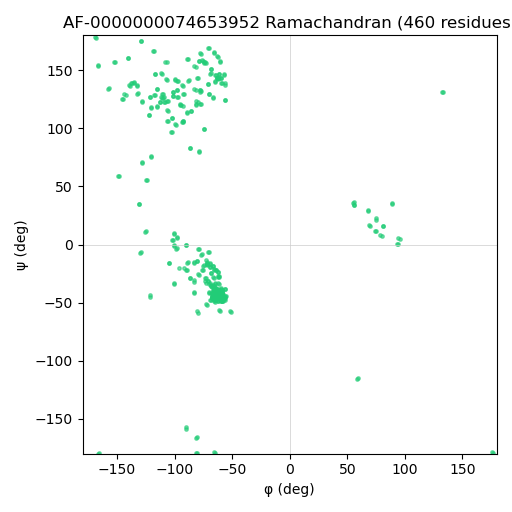 N . ASN B 1 70 ? 15.195 -28.219 -6.473 1 97.69 70 ASN B N 1
ATOM 2239 C CA . ASN B 1 70 ? 14.328 -27.828 -7.582 1 97.69 70 ASN B CA 1
ATOM 2240 C C . ASN B 1 70 ? 13.961 -26.344 -7.512 1 97.69 70 ASN B C 1
ATOM 2242 O O . ASN B 1 70 ? 14.062 -25.719 -6.453 1 97.69 70 ASN B O 1
ATOM 2246 N N . LYS B 1 71 ? 13.578 -25.828 -8.703 1 98.31 71 LYS B N 1
ATOM 2247 C CA . LYS B 1 71 ? 13.094 -24.469 -8.828 1 98.31 71 LYS B CA 1
ATOM 2248 C C . LYS B 1 71 ? 11.648 -24.438 -9.336 1 98.31 71 LYS B C 1
ATOM 2250 O O . LYS B 1 71 ? 11.117 -25.469 -9.742 1 98.31 71 LYS B O 1
ATOM 2255 N N . LEU B 1 72 ? 11.094 -23.297 -9.211 1 98.88 72 LEU B N 1
ATOM 2256 C CA . LEU B 1 72 ? 9.688 -23.156 -9.57 1 98.88 72 LEU B CA 1
ATOM 2257 C C . LEU B 1 72 ? 9.547 -22.594 -10.977 1 98.88 72 LEU B C 1
ATOM 2259 O O . LEU B 1 72 ? 10.281 -21.688 -11.375 1 98.88 72 LEU B O 1
ATOM 2263 N N . ASP B 1 73 ? 8.562 -23.125 -11.703 1 98.88 73 ASP B N 1
ATOM 2264 C CA . ASP B 1 73 ? 8.172 -22.578 -13 1 98.88 73 ASP B CA 1
ATOM 2265 C C . ASP B 1 73 ? 7.297 -21.344 -12.828 1 98.88 73 ASP B C 1
ATOM 2267 O O . ASP B 1 73 ? 7.223 -20.5 -13.719 1 98.88 73 ASP B O 1
ATOM 2271 N N . GLY B 1 74 ? 6.605 -21.25 -11.719 1 98.94 74 GLY B N 1
ATOM 2272 C CA . GLY B 1 74 ? 5.746 -20.109 -11.453 1 98.94 74 GLY B CA 1
ATOM 2273 C C . GLY B 1 74 ? 5.297 -20.016 -10.008 1 98.94 74 GLY B C 1
ATOM 2274 O O . GLY B 1 74 ? 5.32 -21.016 -9.281 1 98.94 74 GLY B O 1
ATOM 2275 N N . ILE B 1 75 ? 5.004 -18.891 -9.57 1 99 75 ILE B N 1
ATOM 2276 C CA . ILE B 1 75 ? 4.32 -18.578 -8.312 1 99 75 ILE B CA 1
ATOM 2277 C C . ILE B 1 75 ? 3.049 -17.781 -8.602 1 99 75 ILE B C 1
ATOM 2279 O O . ILE B 1 75 ? 3.117 -16.641 -9.07 1 99 75 ILE B O 1
ATOM 2283 N N . LEU B 1 76 ? 1.942 -18.391 -8.375 1 99 76 LEU B N 1
ATOM 2284 C CA . LEU B 1 76 ? 0.639 -17.797 -8.633 1 99 76 LEU B CA 1
ATOM 2285 C C . LEU B 1 76 ? -0.005 -17.312 -7.332 1 99 76 LEU B C 1
ATOM 2287 O O . LEU B 1 76 ? -0.576 -18.109 -6.586 1 99 76 LEU B O 1
ATOM 2291 N N . CYS B 1 77 ? 0.145 -16.047 -7.047 1 99 77 CYS B N 1
ATOM 2292 C CA . CYS B 1 77 ? -0.461 -15.477 -5.852 1 99 77 CYS B CA 1
ATOM 2293 C C . CYS B 1 77 ? -1.899 -15.055 -6.117 1 99 77 CYS B C 1
ATOM 2295 O O . CYS B 1 77 ? -2.143 -14.148 -6.918 1 99 77 CYS B O 1
ATOM 2297 N N . VAL B 1 78 ? -2.807 -15.695 -5.469 1 98.88 78 VAL B N 1
ATOM 2298 C CA . VAL B 1 78 ? -4.223 -15.391 -5.629 1 98.88 78 VAL B CA 1
ATOM 2299 C C . VAL B 1 78 ? -4.848 -15.102 -4.262 1 98.88 78 VAL B C 1
ATOM 2301 O O . VAL B 1 78 ? -6.07 -15.109 -4.117 1 98.88 78 VAL B O 1
ATOM 2304 N N . ALA B 1 79 ? -3.959 -14.945 -3.232 1 98.5 79 ALA B N 1
ATOM 2305 C CA . ALA B 1 79 ? -4.43 -14.594 -1.895 1 98.5 79 ALA B CA 1
ATOM 2306 C C . ALA B 1 79 ? -5.105 -13.227 -1.894 1 98.5 79 ALA B C 1
ATOM 2308 O O . ALA B 1 79 ? -4.688 -12.32 -2.617 1 98.5 79 ALA B O 1
ATOM 2309 N N . GLY B 1 80 ? -6.105 -13.102 -1.132 1 96.19 80 GLY B N 1
ATOM 2310 C CA . GLY B 1 80 ? -6.773 -11.812 -1.037 1 96.19 80 GLY B CA 1
ATOM 2311 C C . GLY B 1 80 ? -8.016 -11.852 -0.16 1 96.19 80 GLY B C 1
ATOM 2312 O O . GLY B 1 80 ? -8.281 -12.852 0.499 1 96.19 80 GLY B O 1
ATOM 2313 N N . GLY B 1 81 ? -8.641 -10.789 -0.063 1 95.06 81 GLY B N 1
ATOM 2314 C CA . GLY B 1 81 ? -9.875 -10.516 0.65 1 95.06 81 GLY B CA 1
ATOM 2315 C C . GLY B 1 81 ? -10.508 -9.188 0.272 1 95.06 81 GLY B C 1
ATOM 2316 O O . GLY B 1 81 ? -10.047 -8.523 -0.657 1 95.06 81 GLY B O 1
ATOM 2317 N N . TRP B 1 82 ? -11.633 -8.922 0.916 1 96.19 82 TRP B N 1
ATOM 2318 C CA . TRP B 1 82 ? -12.312 -7.652 0.67 1 96.19 82 TRP B CA 1
ATOM 2319 C C . TRP B 1 82 ? -12.836 -7.055 1.974 1 96.19 82 TRP B C 1
ATOM 2321 O O . TRP B 1 82 ? -13.328 -7.773 2.842 1 96.19 82 TRP B O 1
ATOM 2331 N N . ALA B 1 83 ? -12.656 -5.824 2.121 1 96.75 83 ALA B N 1
ATOM 2332 C CA . ALA B 1 83 ? -13.273 -5.047 3.193 1 96.75 83 ALA B CA 1
ATOM 2333 C C . ALA B 1 83 ? -13.688 -3.664 2.699 1 96.75 83 ALA B C 1
ATOM 2335 O O . ALA B 1 83 ? -12.914 -2.984 2.02 1 96.75 83 ALA B O 1
ATOM 2336 N N . GLY B 1 84 ? -14.969 -3.326 2.965 1 97.12 84 GLY B N 1
ATOM 2337 C CA . GLY B 1 84 ? -15.414 -1.969 2.693 1 97.12 84 GLY B CA 1
ATOM 2338 C C . GLY B 1 84 ? -15.031 -0.984 3.781 1 97.12 84 GLY B C 1
ATOM 2339 O O . GLY B 1 84 ? -14.312 -1.336 4.719 1 97.12 84 GLY B O 1
ATOM 2340 N N . GLY B 1 85 ? -15.445 0.269 3.547 1 98.12 85 GLY B N 1
ATOM 2341 C CA . GLY B 1 85 ? -15.219 1.306 4.543 1 98.12 85 GLY B CA 1
ATOM 2342 C C . GLY B 1 85 ? -14.625 2.574 3.957 1 98.12 85 GLY B C 1
ATOM 2343 O O . GLY B 1 85 ? -13.688 2.516 3.16 1 98.12 85 GLY B O 1
ATOM 2344 N N . ASN B 1 86 ? -15.25 3.682 4.324 1 98.69 86 ASN B N 1
ATOM 2345 C CA . ASN B 1 86 ? -14.695 4.996 4.012 1 98.69 86 ASN B CA 1
ATOM 2346 C C . ASN B 1 86 ? -13.773 5.492 5.121 1 98.69 86 ASN B C 1
ATOM 2348 O O . ASN B 1 86 ? -13.242 4.695 5.898 1 98.69 86 ASN B O 1
ATOM 2352 N N . ALA B 1 87 ? -13.523 6.762 5.234 1 98.88 87 ALA B N 1
ATOM 2353 C CA . ALA B 1 87 ? -12.562 7.293 6.191 1 98.88 87 ALA B CA 1
ATOM 2354 C C . ALA B 1 87 ? -12.969 6.965 7.625 1 98.88 87 ALA B C 1
ATOM 2356 O O . ALA B 1 87 ? -12.117 6.773 8.492 1 98.88 87 ALA B O 1
ATOM 2357 N N . LYS B 1 88 ? -14.266 6.785 7.949 1 98.62 88 LYS B N 1
ATOM 2358 C CA . LYS B 1 88 ? -14.789 6.535 9.289 1 98.62 88 LYS B CA 1
ATOM 2359 C C . LYS B 1 88 ? -14.531 5.094 9.719 1 98.62 88 LYS B C 1
ATOM 2361 O O . LYS B 1 88 ? -14.578 4.777 10.906 1 98.62 88 LYS B O 1
ATOM 2366 N N . LYS B 1 89 ? -14.32 4.207 8.758 1 98.31 89 LYS B N 1
ATOM 2367 C CA . LYS B 1 89 ? -14.125 2.785 9.016 1 98.31 89 LYS B CA 1
ATOM 2368 C C . LYS B 1 89 ? -12.891 2.262 8.289 1 98.31 89 LYS B C 1
ATOM 2370 O O . LYS B 1 89 ? -12.891 1.129 7.801 1 98.31 89 LYS B O 1
ATOM 2375 N N . ILE B 1 90 ? -11.883 3.027 8.164 1 98.81 90 ILE B N 1
ATOM 2376 C CA . ILE B 1 90 ? -10.773 2.736 7.266 1 98.81 90 ILE B CA 1
ATOM 2377 C C . ILE B 1 90 ? -9.75 1.854 7.98 1 98.81 90 ILE B C 1
ATOM 2379 O O . ILE B 1 90 ? -9.094 1.022 7.352 1 98.81 90 ILE B O 1
ATOM 2383 N N . VAL B 1 91 ? -9.609 1.925 9.258 1 98.88 91 VAL B N 1
ATOM 2384 C CA . VAL B 1 91 ? -8.445 1.409 9.961 1 98.88 91 VAL B CA 1
ATOM 2385 C C . VAL B 1 91 ? -8.477 -0.117 9.969 1 98.88 91 VAL B C 1
ATOM 2387 O O . VAL B 1 91 ? -7.523 -0.769 9.539 1 98.88 91 VAL B O 1
ATOM 2390 N N . GLU B 1 92 ? -9.594 -0.645 10.383 1 98.38 92 GLU B N 1
ATOM 2391 C CA . GLU B 1 92 ? -9.695 -2.102 10.414 1 98.38 92 GLU B CA 1
ATOM 2392 C C . GLU B 1 92 ? -9.617 -2.691 9.016 1 98.38 92 GLU B C 1
ATOM 2394 O O . GLU B 1 92 ? -9 -3.744 8.812 1 98.38 92 GLU B O 1
ATOM 2399 N N . ALA B 1 93 ? -10.25 -2.035 8.086 1 98.62 93 ALA B N 1
ATOM 2400 C CA . ALA B 1 93 ? -10.219 -2.486 6.699 1 98.62 93 ALA B CA 1
ATOM 2401 C C . ALA B 1 93 ? -8.797 -2.471 6.148 1 98.62 93 ALA B C 1
ATOM 2403 O O . ALA B 1 93 ? -8.352 -3.439 5.527 1 98.62 93 ALA B O 1
ATOM 2404 N N . ALA B 1 94 ? -8.094 -1.37 6.398 1 98.88 94 ALA B N 1
ATOM 2405 C CA . ALA B 1 94 ? -6.719 -1.26 5.906 1 98.88 94 ALA B CA 1
ATOM 2406 C C . ALA B 1 94 ? -5.828 -2.328 6.531 1 98.88 94 ALA B C 1
ATOM 2408 O O . ALA B 1 94 ? -4.996 -2.932 5.848 1 98.88 94 ALA B O 1
ATOM 2409 N N . ASP B 1 95 ? -5.988 -2.52 7.824 1 98.75 95 ASP B N 1
ATOM 2410 C CA . ASP B 1 95 ? -5.207 -3.531 8.523 1 98.75 95 ASP B CA 1
ATOM 2411 C C . ASP B 1 95 ? -5.445 -4.918 7.934 1 98.75 95 ASP B C 1
ATOM 2413 O O . ASP B 1 95 ? -4.496 -5.656 7.66 1 98.75 95 ASP B O 1
ATOM 2417 N N . SER B 1 96 ? -6.656 -5.238 7.738 1 98.25 96 SER B N 1
ATOM 2418 C CA . SER B 1 96 ? -7.008 -6.551 7.211 1 98.25 96 SER B CA 1
ATOM 2419 C C . SER B 1 96 ? -6.527 -6.715 5.77 1 98.25 96 SER B C 1
ATOM 2421 O O . SER B 1 96 ? -6.027 -7.777 5.395 1 98.25 96 SER B O 1
ATOM 2423 N N . MET B 1 97 ? -6.629 -5.695 4.949 1 98.69 97 MET B N 1
ATOM 2424 C CA . MET B 1 97 ? -6.266 -5.789 3.539 1 98.69 97 MET B CA 1
ATOM 2425 C C . MET B 1 97 ? -4.75 -5.859 3.371 1 98.69 97 MET B C 1
ATOM 2427 O O . MET B 1 97 ? -4.254 -6.512 2.451 1 98.69 97 MET B O 1
ATOM 2431 N N . TRP B 1 98 ? -4.004 -5.172 4.27 1 98.56 98 TRP B N 1
ATOM 2432 C CA . TRP B 1 98 ? -2.555 -5.324 4.289 1 98.56 98 TRP B CA 1
ATOM 2433 C C . TRP B 1 98 ? -2.16 -6.781 4.5 1 98.56 98 TRP B C 1
ATOM 2435 O O . TRP B 1 98 ? -1.368 -7.332 3.73 1 98.56 98 TRP B O 1
ATOM 2445 N N . LYS B 1 99 ? -2.795 -7.387 5.453 1 98.44 99 LYS B N 1
ATOM 2446 C CA . LYS B 1 99 ? -2.439 -8.742 5.848 1 98.44 99 LYS B CA 1
ATOM 2447 C C . LYS B 1 99 ? -2.895 -9.758 4.805 1 98.44 99 LYS B C 1
ATOM 2449 O O . LYS B 1 99 ? -2.199 -10.742 4.539 1 98.44 99 LYS B O 1
ATOM 2454 N N . GLN B 1 100 ? -3.945 -9.461 4.16 1 98.19 100 GLN B N 1
ATOM 2455 C CA . GLN B 1 100 ? -4.562 -10.461 3.291 1 98.19 100 GLN B CA 1
ATOM 2456 C C . GLN B 1 100 ? -4.105 -10.281 1.846 1 98.19 100 GLN B C 1
ATOM 2458 O O . GLN B 1 100 ? -4.238 -11.195 1.031 1 98.19 100 GLN B O 1
ATOM 2463 N N . SER B 1 101 ? -3.605 -9.07 1.547 1 98.5 101 SER B N 1
ATOM 2464 C CA . SER B 1 101 ? -3.295 -8.805 0.145 1 98.5 101 SER B CA 1
ATOM 2465 C C . SER B 1 101 ? -1.826 -8.438 -0.035 1 98.5 101 SER B C 1
ATOM 2467 O O . SER B 1 101 ? -1.139 -9 -0.889 1 98.5 101 SER B O 1
ATOM 2469 N N . VAL B 1 102 ? -1.325 -7.598 0.801 1 98.88 102 VAL B N 1
ATOM 2470 C CA . VAL B 1 102 ? 0.025 -7.09 0.589 1 98.88 102 VAL B CA 1
ATOM 2471 C C . VAL B 1 102 ? 1.047 -8.078 1.143 1 98.88 102 VAL B C 1
ATOM 2473 O O . VAL B 1 102 ? 2.066 -8.352 0.504 1 98.88 102 VAL B O 1
ATOM 2476 N N . PHE B 1 103 ? 0.772 -8.695 2.375 1 98.88 103 PHE B N 1
ATOM 2477 C CA . PHE B 1 103 ? 1.676 -9.695 2.936 1 98.88 103 PHE B CA 1
ATOM 2478 C C . PHE B 1 103 ? 1.993 -10.773 1.909 1 98.88 103 PHE B C 1
ATOM 2480 O O . PHE B 1 103 ? 3.152 -10.961 1.536 1 98.88 103 PHE B O 1
ATOM 2487 N N . PRO B 1 104 ? 0.957 -11.445 1.407 1 98.94 104 PRO B N 1
ATOM 2488 C CA . PRO B 1 104 ? 1.258 -12.539 0.48 1 98.94 104 PRO B CA 1
ATOM 2489 C C . PRO B 1 104 ? 1.97 -12.062 -0.783 1 98.94 104 PRO B C 1
ATOM 2491 O O . PRO B 1 104 ? 2.789 -12.789 -1.347 1 98.94 104 PRO B O 1
ATOM 2494 N N . SER B 1 105 ? 1.688 -10.883 -1.267 1 98.94 105 SER B N 1
ATOM 2495 C CA . SER B 1 105 ? 2.311 -10.352 -2.479 1 98.94 105 SER B CA 1
ATOM 2496 C C . SER B 1 105 ? 3.795 -10.086 -2.264 1 98.94 105 SER B C 1
ATOM 2498 O O . SER B 1 105 ? 4.621 -10.422 -3.111 1 98.94 105 SER B O 1
ATOM 2500 N N . VAL B 1 106 ? 4.117 -9.469 -1.128 1 99 106 VAL B N 1
ATOM 2501 C CA . VAL B 1 106 ? 5.508 -9.18 -0.796 1 99 106 VAL B CA 1
ATOM 2502 C C . VAL B 1 106 ? 6.273 -10.477 -0.577 1 99 106 VAL B C 1
ATOM 2504 O O . VAL B 1 106 ? 7.41 -10.625 -1.033 1 99 106 VAL B O 1
ATOM 2507 N N . ILE B 1 107 ? 5.688 -11.398 0.108 1 98.94 107 ILE B N 1
ATOM 2508 C CA . ILE B 1 107 ? 6.32 -12.688 0.359 1 98.94 107 ILE B CA 1
ATOM 2509 C C . ILE B 1 107 ? 6.52 -13.438 -0.96 1 98.94 107 ILE B C 1
ATOM 2511 O O . ILE B 1 107 ? 7.551 -14.078 -1.167 1 98.94 107 ILE B O 1
ATOM 2515 N N . THR B 1 108 ? 5.551 -13.336 -1.889 1 99 108 THR B N 1
ATOM 2516 C CA . THR B 1 108 ? 5.691 -13.914 -3.221 1 99 108 THR B CA 1
ATOM 2517 C C . THR B 1 108 ? 6.922 -13.352 -3.926 1 99 108 THR B C 1
ATOM 2519 O O . THR B 1 108 ? 7.688 -14.094 -4.539 1 99 108 THR B O 1
ATOM 2522 N N . ALA B 1 109 ? 7.098 -12.039 -3.836 1 98.94 109 ALA B N 1
ATOM 2523 C CA . ALA B 1 109 ? 8.273 -11.414 -4.438 1 98.94 109 ALA B CA 1
ATOM 2524 C C . ALA B 1 109 ? 9.562 -11.992 -3.855 1 98.94 109 ALA B C 1
ATOM 2526 O O . ALA B 1 109 ? 10.5 -12.289 -4.594 1 98.94 109 ALA B O 1
ATOM 2527 N N . SER B 1 110 ? 9.609 -12.109 -2.545 1 98.94 110 SER B N 1
ATOM 2528 C CA . SER B 1 110 ? 10.773 -12.68 -1.867 1 98.94 110 SER B CA 1
ATOM 2529 C C . SER B 1 110 ? 11.023 -14.117 -2.318 1 98.94 110 SER B C 1
ATOM 2531 O O . SE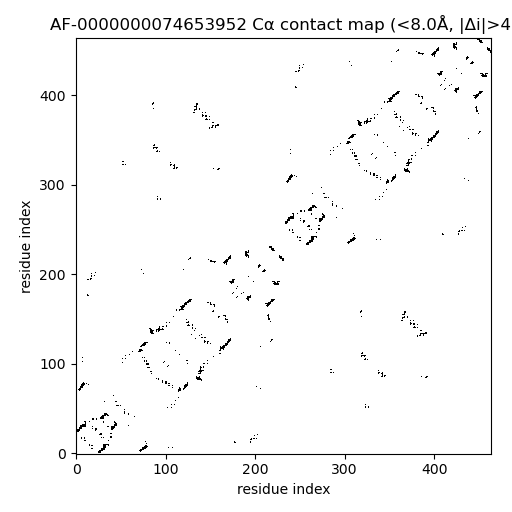R B 1 110 ? 12.156 -14.469 -2.668 1 98.94 110 SER B O 1
ATOM 2533 N N . LEU B 1 111 ? 9.977 -14.969 -2.344 1 98.94 111 LEU B N 1
ATOM 2534 C CA . LEU B 1 111 ? 10.086 -16.359 -2.773 1 98.94 111 LEU B CA 1
ATOM 2535 C C . LEU B 1 111 ? 10.609 -16.438 -4.203 1 98.94 111 LEU B C 1
ATOM 2537 O O . LEU B 1 111 ? 11.445 -17.297 -4.512 1 98.94 111 LEU B O 1
ATOM 2541 N N . ALA B 1 112 ? 10.086 -15.562 -5.039 1 98.94 112 ALA B N 1
ATOM 2542 C CA . ALA B 1 112 ? 10.477 -15.586 -6.445 1 98.94 112 ALA B CA 1
ATOM 2543 C C . ALA B 1 112 ? 11.969 -15.328 -6.605 1 98.94 112 ALA B C 1
ATOM 2545 O O . ALA B 1 112 ? 12.633 -15.969 -7.426 1 98.94 112 ALA B O 1
ATOM 2546 N N . SER B 1 113 ? 12.477 -14.398 -5.828 1 98.88 113 SER B N 1
ATOM 2547 C CA . SER B 1 113 ? 13.898 -14.062 -5.926 1 98.88 113 SER B CA 1
ATOM 2548 C C . SER B 1 113 ? 14.773 -15.242 -5.527 1 98.88 113 SER B C 1
ATOM 2550 O O . SER B 1 113 ? 15.938 -15.328 -5.93 1 98.88 113 SER B O 1
ATOM 2552 N N . LYS B 1 114 ? 14.203 -16.172 -4.762 1 98.75 114 LYS B N 1
ATOM 2553 C CA . LYS B 1 114 ? 14.984 -17.281 -4.207 1 98.75 114 LYS B CA 1
ATOM 2554 C C . LYS B 1 114 ? 14.781 -18.562 -5.016 1 98.75 114 LYS B C 1
ATOM 2556 O O . LYS B 1 114 ? 15.719 -19.328 -5.219 1 98.75 114 LYS B O 1
ATOM 2561 N N . TYR B 1 115 ? 13.547 -18.734 -5.543 1 98.88 115 TYR B N 1
ATOM 2562 C CA . TYR B 1 115 ? 13.219 -20.109 -5.93 1 98.88 115 TYR B CA 1
ATOM 2563 C C . TYR B 1 115 ? 12.688 -20.156 -7.355 1 98.88 115 TYR B C 1
ATOM 2565 O O . TYR B 1 115 ? 12.484 -21.25 -7.906 1 98.88 115 TYR B O 1
ATOM 2573 N N . LEU B 1 116 ? 12.453 -19 -8.023 1 98.88 116 LEU B N 1
ATOM 2574 C CA . LEU B 1 116 ? 11.867 -18.984 -9.359 1 98.88 116 LEU B CA 1
ATOM 2575 C C . LEU B 1 116 ? 12.93 -19.266 -10.414 1 98.88 116 LEU B C 1
ATOM 2577 O O . LEU B 1 116 ? 14.062 -18.797 -10.312 1 98.88 116 LEU B O 1
ATOM 2581 N N . LYS B 1 117 ? 12.531 -19.984 -11.445 1 98.31 117 LYS B N 1
ATOM 2582 C CA . LYS B 1 117 ? 13.406 -20.219 -12.586 1 98.31 117 LYS B CA 1
ATOM 2583 C C . LYS B 1 117 ? 13.508 -18.984 -13.477 1 98.31 117 LYS B C 1
ATOM 2585 O O . LYS B 1 117 ? 12.641 -18.109 -13.438 1 98.31 117 LYS B O 1
ATOM 2590 N N . GLU B 1 118 ? 14.648 -19 -14.258 1 98.38 118 GLU B N 1
ATOM 2591 C CA . GLU B 1 118 ? 14.641 -18.078 -15.383 1 98.38 118 GLU B CA 1
ATOM 2592 C C . GLU B 1 118 ? 13.445 -18.312 -16.297 1 98.38 118 GLU B C 1
ATOM 2594 O O . GLU B 1 118 ? 13.078 -19.453 -16.562 1 98.38 118 GLU B O 1
ATOM 2599 N N . GLY B 1 119 ? 12.875 -17.266 -16.703 1 98.5 119 GLY B N 1
ATOM 2600 C CA . GLY B 1 119 ? 11.727 -17.391 -17.594 1 98.5 119 GLY B CA 1
ATOM 2601 C C . GLY B 1 119 ? 10.445 -17.719 -16.844 1 98.5 119 GLY B C 1
ATOM 2602 O O . GLY B 1 119 ? 9.406 -17.953 -17.469 1 98.5 119 GLY B O 1
ATOM 2603 N N . GLY B 1 120 ? 10.438 -17.719 -15.5 1 98.81 120 GLY B N 1
ATOM 2604 C CA . GLY B 1 120 ? 9.281 -18.094 -14.695 1 98.81 120 GLY B CA 1
ATOM 2605 C C . GLY B 1 120 ? 8.156 -17.078 -14.766 1 98.81 120 GLY B C 1
ATOM 2606 O O . GLY B 1 120 ? 8.32 -16 -15.328 1 98.81 120 GLY B O 1
ATOM 2607 N N . LEU B 1 121 ? 6.996 -17.469 -14.242 1 98.94 121 LEU B N 1
ATOM 2608 C CA . LEU B 1 121 ? 5.793 -16.641 -14.211 1 98.94 121 LEU B CA 1
ATOM 2609 C C . LEU B 1 121 ? 5.395 -16.312 -12.773 1 98.94 121 LEU B C 1
ATOM 2611 O O . LEU B 1 121 ? 5.418 -17.188 -11.906 1 98.94 121 LEU B O 1
ATOM 2615 N N . ILE B 1 122 ? 5.086 -15.109 -12.5 1 98.94 122 ILE B N 1
ATOM 2616 C CA . ILE B 1 122 ? 4.484 -14.664 -11.242 1 98.94 122 ILE B CA 1
ATOM 2617 C C . ILE B 1 122 ? 3.152 -13.977 -11.523 1 98.94 122 ILE B C 1
ATOM 2619 O O . ILE B 1 122 ? 3.07 -13.094 -12.391 1 98.94 122 ILE B O 1
ATOM 2623 N N . THR B 1 123 ? 2.123 -14.383 -10.891 1 98.94 123 THR B N 1
ATOM 2624 C CA . THR B 1 123 ? 0.897 -13.594 -10.883 1 98.94 123 THR B CA 1
ATOM 2625 C C . THR B 1 123 ? 0.687 -12.938 -9.523 1 98.94 123 THR B C 1
ATOM 2627 O O . THR B 1 123 ? 1.023 -13.516 -8.492 1 98.94 123 THR B O 1
ATOM 2630 N N . MET B 1 124 ? 0.194 -11.734 -9.531 1 98.94 124 MET B N 1
ATOM 2631 C CA . MET B 1 124 ? -0.136 -10.953 -8.344 1 98.94 124 MET B CA 1
ATOM 2632 C C . MET B 1 124 ? -1.631 -10.656 -8.289 1 98.94 124 MET B C 1
ATOM 2634 O O . MET B 1 124 ? -2.271 -10.461 -9.32 1 98.94 124 MET B O 1
ATOM 2638 N N . PRO B 1 125 ? -2.176 -10.602 -7.074 1 98.88 125 PRO B N 1
ATOM 2639 C CA . PRO B 1 125 ? -3.617 -10.383 -6.926 1 98.88 125 PRO B CA 1
ATOM 2640 C C . PRO B 1 125 ? -3.994 -8.906 -6.922 1 98.88 125 PRO B C 1
ATOM 2642 O O . PRO B 1 125 ? -4.191 -8.312 -5.855 1 98.88 125 PRO B O 1
ATOM 2645 N N . GLY B 1 126 ? -4.133 -8.32 -8.078 1 98.81 126 GLY B N 1
ATOM 2646 C CA . GLY B 1 126 ? -4.598 -6.949 -8.219 1 98.81 126 GLY B CA 1
ATOM 2647 C C . GLY B 1 126 ? -6.105 -6.82 -8.133 1 98.81 126 GLY B C 1
ATOM 2648 O O . GLY B 1 126 ? -6.777 -7.68 -7.555 1 98.81 126 GLY B O 1
ATOM 2649 N N . ALA B 1 127 ? -6.633 -5.688 -8.523 1 98.75 127 ALA B N 1
ATOM 2650 C CA . ALA B 1 127 ? -8.07 -5.426 -8.531 1 98.75 127 ALA B CA 1
ATOM 2651 C C . ALA B 1 127 ? -8.414 -4.309 -9.516 1 98.75 127 ALA B C 1
ATOM 2653 O O . ALA B 1 127 ? -7.793 -3.244 -9.5 1 98.75 127 ALA B O 1
ATOM 2654 N N . HIS B 1 128 ? -9.445 -4.547 -10.297 1 98.69 128 HIS B N 1
ATOM 2655 C CA . HIS B 1 128 ? -9.906 -3.553 -11.258 1 98.69 128 HIS B CA 1
ATOM 2656 C C . HIS B 1 128 ? -10.32 -2.262 -10.562 1 98.69 128 HIS B C 1
ATOM 2658 O O . HIS B 1 128 ? -9.93 -1.17 -10.984 1 98.69 128 HIS B O 1
ATOM 2664 N N . PRO B 1 129 ? -11.047 -2.291 -9.438 1 97.94 129 PRO B N 1
ATOM 2665 C CA . PRO B 1 129 ? -11.492 -1.05 -8.805 1 97.94 129 PRO B CA 1
ATOM 2666 C C . PRO B 1 129 ? -10.336 -0.173 -8.336 1 97.94 129 PRO B C 1
ATOM 2668 O O . PRO B 1 129 ? -10.484 1.047 -8.227 1 97.94 129 PRO B O 1
ATOM 2671 N N . ALA B 1 130 ? -9.148 -0.75 -8.086 1 98.69 130 ALA B N 1
ATOM 2672 C CA . ALA B 1 130 ? -8.023 -0.016 -7.508 1 98.69 130 ALA B CA 1
ATOM 2673 C C . ALA B 1 130 ? -7.312 0.819 -8.57 1 98.69 130 ALA B C 1
ATOM 2675 O O . ALA B 1 130 ? -6.379 1.561 -8.258 1 98.69 130 ALA B O 1
ATOM 2676 N N . LEU B 1 131 ? -7.773 0.687 -9.852 1 98.75 131 LEU B N 1
ATOM 2677 C CA . LEU B 1 131 ? -7.262 1.561 -10.906 1 98.75 131 LEU B CA 1
ATOM 2678 C C . LEU B 1 131 ? -7.793 2.98 -10.734 1 98.75 131 LEU B C 1
ATOM 2680 O O . LEU B 1 131 ? -7.266 3.92 -11.336 1 98.75 131 LEU B O 1
ATOM 2684 N N . GLU B 1 132 ? -8.836 3.119 -9.953 1 98.62 132 GLU B N 1
ATOM 2685 C CA . GLU B 1 132 ? -9.453 4.398 -9.609 1 98.62 132 GLU B CA 1
ATOM 2686 C C . GLU B 1 132 ? -9.625 4.547 -8.102 1 98.62 132 GLU B C 1
ATOM 2688 O O . GLU B 1 132 ? -9.367 3.604 -7.348 1 98.62 132 GLU B O 1
ATOM 2693 N N . ALA B 1 133 ? -10.102 5.789 -7.707 1 98.81 133 ALA B N 1
ATOM 2694 C CA . ALA B 1 133 ? -10.367 6.035 -6.293 1 98.81 133 ALA B CA 1
ATOM 2695 C C . ALA B 1 133 ? -11.438 5.086 -5.758 1 98.81 133 ALA B C 1
ATOM 2697 O O . ALA B 1 133 ? -12.359 4.707 -6.484 1 98.81 133 ALA B O 1
ATOM 2698 N N . THR B 1 134 ? -11.273 4.746 -4.523 1 98.75 134 THR B N 1
ATOM 2699 C CA . THR B 1 134 ? -12.203 3.807 -3.904 1 98.75 134 THR B CA 1
ATOM 2700 C C . THR B 1 134 ? -12.742 4.363 -2.59 1 98.75 134 THR B C 1
ATOM 2702 O O . THR B 1 134 ? -12.492 3.797 -1.523 1 98.75 134 THR B O 1
ATOM 2705 N N . PRO B 1 135 ? -13.602 5.398 -2.594 1 98.75 135 PRO B N 1
ATOM 2706 C CA . PRO B 1 135 ? -14.016 6.074 -1.364 1 98.75 135 PRO B CA 1
ATOM 2707 C C . PRO B 1 135 ? -14.836 5.176 -0.44 1 98.75 135 PRO B C 1
ATOM 2709 O O . PRO B 1 135 ? -14.883 5.41 0.77 1 98.75 135 PRO B O 1
ATOM 2712 N N . GLY B 1 136 ? -15.453 4.094 -0.967 1 98.38 136 GLY B N 1
ATOM 2713 C CA . GLY B 1 136 ? -16.266 3.209 -0.141 1 98.38 136 GLY B CA 1
ATOM 2714 C C . GLY B 1 136 ? -15.531 1.939 0.262 1 98.38 136 GLY B C 1
ATOM 2715 O O . GLY B 1 136 ? -16.109 1.073 0.924 1 98.38 136 GLY B O 1
ATOM 2716 N N . MET B 1 137 ? -14.312 1.754 -0.168 1 98.5 137 MET B N 1
ATOM 2717 C CA . MET B 1 137 ? -13.453 0.624 0.167 1 98.5 137 MET B CA 1
ATOM 2718 C C . MET B 1 137 ? -11.984 1.042 0.184 1 98.5 137 MET B C 1
ATOM 2720 O O . MET B 1 137 ? -11.156 0.442 -0.502 1 98.5 137 MET B O 1
ATOM 2724 N N . MET B 1 138 ? -11.68 1.981 1.015 1 98.69 138 MET B N 1
ATOM 2725 C CA . MET B 1 138 ? -10.398 2.684 0.954 1 98.69 138 MET B CA 1
ATOM 2726 C C . MET B 1 138 ? -9.258 1.768 1.373 1 98.69 138 MET B C 1
ATOM 2728 O O . MET B 1 138 ? -8.18 1.804 0.779 1 98.69 138 MET B O 1
ATOM 2732 N N . GLY B 1 139 ? -9.539 0.948 2.479 1 98.81 139 GLY B N 1
ATOM 2733 C CA . GLY B 1 139 ? -8.508 -0.002 2.869 1 98.81 139 GLY B CA 1
ATOM 2734 C C . GLY B 1 139 ? -8.18 -1.011 1.784 1 98.81 139 GLY B C 1
ATOM 2735 O O . GLY B 1 139 ? -7.012 -1.339 1.564 1 98.81 139 GLY B O 1
ATOM 2736 N N . TYR B 1 140 ? -9.219 -1.482 1.081 1 98.75 140 TYR B N 1
ATOM 2737 C CA . TYR B 1 140 ? -9.062 -2.412 -0.032 1 98.75 140 TYR B CA 1
ATOM 2738 C C . TYR B 1 140 ? -8.297 -1.765 -1.183 1 98.75 140 TYR B C 1
ATOM 2740 O O . TYR B 1 140 ? -7.32 -2.324 -1.679 1 98.75 140 TYR B O 1
ATOM 2748 N N . GLY B 1 141 ? -8.68 -0.577 -1.555 1 98.88 141 GLY B N 1
ATOM 2749 C CA . GLY B 1 141 ? -8.094 0.126 -2.684 1 98.88 141 GLY B CA 1
ATOM 2750 C C . GLY B 1 141 ? -6.617 0.419 -2.496 1 98.88 141 GLY B C 1
ATOM 2751 O O . GLY B 1 141 ? -5.809 0.17 -3.396 1 98.88 141 GLY B O 1
ATOM 2752 N N . LEU B 1 142 ? -6.266 0.962 -1.348 1 98.94 142 LEU B N 1
ATOM 2753 C CA . LEU B 1 142 ? -4.863 1.321 -1.158 1 98.94 142 LEU B CA 1
ATOM 2754 C C . LEU B 1 142 ? -3.982 0.077 -1.125 1 98.94 142 LEU B C 1
ATOM 2756 O O . LEU B 1 142 ? -2.846 0.103 -1.6 1 98.94 142 LEU B O 1
ATOM 2760 N N . ALA B 1 143 ? -4.473 -1.066 -0.572 1 98.94 143 ALA B N 1
ATOM 2761 C CA . ALA B 1 143 ? -3.707 -2.311 -0.565 1 98.94 143 ALA B CA 1
ATOM 2762 C C . ALA B 1 143 ? -3.48 -2.822 -1.985 1 98.94 143 ALA B C 1
ATOM 2764 O O . ALA B 1 143 ? -2.363 -3.201 -2.342 1 98.94 143 ALA B O 1
ATOM 2765 N N . LYS B 1 144 ? -4.547 -2.811 -2.75 1 98.94 144 LYS B N 1
ATOM 2766 C CA . LYS B 1 144 ? -4.441 -3.336 -4.109 1 98.94 144 LYS B CA 1
ATOM 2767 C C . LYS B 1 144 ? -3.627 -2.4 -4.996 1 98.94 144 LYS B C 1
ATOM 2769 O O . LYS B 1 144 ? -2.922 -2.854 -5.902 1 98.94 144 LYS B O 1
ATOM 2774 N N . ALA B 1 145 ? -3.674 -1.103 -4.73 1 98.94 145 ALA B N 1
ATOM 2775 C CA . ALA B 1 145 ? -2.785 -0.168 -5.418 1 98.94 145 ALA B CA 1
ATOM 2776 C C . ALA B 1 145 ? -1.322 -0.479 -5.113 1 98.94 145 ALA B C 1
ATOM 2778 O O . ALA B 1 145 ? -0.464 -0.381 -5.992 1 98.94 145 ALA B O 1
ATOM 2779 N N . ALA B 1 146 ? -1.047 -0.803 -3.883 1 98.94 146 ALA B N 1
ATOM 2780 C CA . ALA B 1 146 ? 0.302 -1.222 -3.512 1 98.94 146 ALA B CA 1
ATOM 2781 C C . ALA B 1 146 ? 0.738 -2.443 -4.316 1 98.94 146 ALA B C 1
ATOM 2783 O O . ALA B 1 146 ? 1.873 -2.506 -4.793 1 98.94 146 ALA B O 1
ATOM 2784 N N . VAL B 1 147 ? -0.148 -3.379 -4.492 1 99 147 VAL B N 1
ATOM 2785 C CA . VAL B 1 147 ? 0.139 -4.594 -5.246 1 99 147 VAL B CA 1
ATOM 2786 C C . VAL B 1 147 ? 0.412 -4.242 -6.707 1 99 147 VAL B C 1
ATOM 2788 O O . VAL B 1 147 ? 1.318 -4.801 -7.328 1 99 147 VAL B O 1
ATOM 2791 N N . HIS B 1 148 ? -0.405 -3.348 -7.266 1 98.94 148 HIS B N 1
ATOM 2792 C CA . HIS B 1 148 ? -0.167 -2.898 -8.633 1 98.94 148 HIS B CA 1
ATOM 2793 C C . HIS B 1 148 ? 1.229 -2.305 -8.781 1 98.94 148 HIS B C 1
ATOM 2795 O O . HIS B 1 148 ? 1.942 -2.617 -9.742 1 98.94 148 HIS B O 1
ATOM 2801 N N . HIS B 1 149 ? 1.608 -1.473 -7.855 1 98.94 149 HIS B N 1
ATOM 2802 C CA . HIS B 1 149 ? 2.918 -0.833 -7.902 1 98.94 149 HIS B CA 1
ATOM 2803 C C . HIS B 1 149 ? 4.039 -1.86 -7.777 1 98.94 149 HIS B C 1
ATOM 2805 O O . HIS B 1 149 ? 5.039 -1.784 -8.492 1 98.94 149 HIS B O 1
ATOM 2811 N N . LEU B 1 150 ? 3.854 -2.785 -6.879 1 98.94 150 LEU B N 1
ATOM 2812 C CA . LEU B 1 150 ? 4.824 -3.859 -6.691 1 98.94 150 LEU B CA 1
ATOM 2813 C C . LEU B 1 150 ? 5.012 -4.652 -7.98 1 98.94 150 LEU B C 1
ATOM 2815 O O . LEU B 1 150 ? 6.137 -5.008 -8.336 1 98.94 150 LEU B O 1
ATOM 2819 N N . THR B 1 151 ? 3.939 -4.902 -8.664 1 99 151 THR B N 1
ATOM 2820 C CA . THR B 1 151 ? 3.982 -5.648 -9.922 1 99 151 THR B CA 1
ATOM 2821 C C . THR B 1 151 ? 4.879 -4.941 -10.938 1 99 151 THR B C 1
ATOM 2823 O O . THR B 1 151 ? 5.758 -5.566 -11.531 1 99 151 THR B O 1
ATOM 2826 N N . LYS B 1 152 ? 4.66 -3.65 -11.078 1 98.94 152 LYS B N 1
ATOM 2827 C CA . LYS B 1 152 ? 5.469 -2.867 -12.008 1 98.94 152 LYS B CA 1
ATOM 2828 C C . LYS B 1 152 ? 6.934 -2.846 -11.578 1 98.94 152 LYS B C 1
ATOM 2830 O O . LYS B 1 152 ? 7.836 -2.926 -12.414 1 98.94 152 LYS B O 1
ATOM 2835 N N . SER B 1 153 ? 7.168 -2.711 -10.312 1 98.94 153 SER B N 1
ATOM 2836 C CA . SER B 1 153 ? 8.531 -2.648 -9.789 1 98.94 153 SER B CA 1
ATOM 2837 C C . SER B 1 153 ? 9.258 -3.971 -9.984 1 98.94 153 SER B C 1
ATOM 2839 O O . SER B 1 153 ? 10.445 -3.988 -10.312 1 98.94 153 SER B O 1
ATOM 2841 N N . LEU B 1 154 ? 8.578 -5.086 -9.797 1 98.94 154 LEU B N 1
ATOM 2842 C CA . LEU B 1 154 ? 9.156 -6.41 -9.992 1 98.94 154 LEU B CA 1
ATOM 2843 C C . LEU B 1 154 ? 9.492 -6.641 -11.469 1 98.94 154 LEU B C 1
ATOM 2845 O O . LEU B 1 154 ? 10.406 -7.402 -11.781 1 98.94 154 LEU B O 1
ATOM 2849 N N . ALA B 1 155 ? 8.805 -6.027 -12.359 1 98.94 155 ALA B N 1
ATOM 2850 C CA . ALA B 1 155 ? 8.984 -6.219 -13.789 1 98.94 155 ALA B CA 1
ATOM 2851 C C . ALA B 1 155 ? 10.133 -5.359 -14.32 1 98.94 155 ALA B C 1
ATOM 2853 O O . ALA B 1 155 ? 10.57 -5.531 -15.461 1 98.94 155 ALA B O 1
ATOM 2854 N N . ALA B 1 156 ? 10.57 -4.387 -13.562 1 98.81 156 ALA B N 1
ATOM 2855 C CA . ALA B 1 156 ? 11.602 -3.453 -14 1 98.81 156 ALA B CA 1
ATOM 2856 C C . ALA B 1 156 ? 12.984 -4.09 -13.914 1 98.81 156 ALA B C 1
ATOM 2858 O O . ALA B 1 156 ? 13.164 -5.109 -13.234 1 98.81 156 ALA B O 1
ATOM 2859 N N . ASP B 1 157 ? 13.984 -3.445 -14.594 1 98 157 ASP B N 1
ATOM 2860 C CA . ASP B 1 157 ? 15.367 -3.912 -14.539 1 98 157 ASP B CA 1
ATOM 2861 C C . ASP B 1 157 ? 15.914 -3.854 -13.117 1 98 157 ASP B C 1
ATOM 2863 O O . ASP B 1 157 ? 15.578 -2.945 -12.352 1 98 157 ASP B O 1
ATOM 2867 N N . LYS B 1 158 ? 16.703 -4.797 -12.719 1 97.44 158 LYS B N 1
ATOM 2868 C CA . LYS B 1 158 ? 17.406 -4.875 -11.438 1 97.44 158 LYS B CA 1
ATOM 2869 C C . LYS B 1 158 ? 16.422 -5.082 -10.289 1 97.44 158 LYS B C 1
ATOM 2871 O O . LYS B 1 158 ? 16.656 -4.602 -9.18 1 97.44 158 LYS B O 1
ATOM 2876 N N . SER B 1 159 ? 15.312 -5.734 -10.594 1 98.81 159 SER B N 1
ATOM 2877 C CA . SER B 1 159 ? 14.289 -6.012 -9.594 1 98.81 159 SER B CA 1
ATOM 2878 C C . SER B 1 159 ? 14.742 -7.09 -8.617 1 98.81 159 SER B C 1
ATOM 2880 O O . SER B 1 159 ? 14.156 -7.266 -7.551 1 98.81 159 SER B O 1
ATOM 2882 N N . GLY B 1 160 ? 15.766 -7.855 -8.922 1 98.81 160 GLY B N 1
ATOM 2883 C CA . GLY B 1 160 ? 16.219 -8.969 -8.109 1 98.81 160 GLY B CA 1
ATOM 2884 C C . GLY B 1 160 ? 15.617 -10.297 -8.516 1 98.81 160 GLY B C 1
ATOM 2885 O O . GLY B 1 160 ? 15.938 -11.336 -7.934 1 98.81 160 GLY B O 1
ATOM 2886 N N . LEU B 1 161 ? 14.758 -10.336 -9.547 1 98.88 161 LEU B N 1
ATOM 2887 C CA . LEU B 1 161 ? 14.156 -11.57 -10.055 1 98.88 161 LEU B CA 1
ATOM 2888 C C . LEU B 1 161 ? 15.047 -12.211 -11.109 1 98.88 161 LEU B C 1
ATOM 2890 O O . LEU B 1 161 ? 15.906 -11.555 -11.695 1 98.88 161 LEU B O 1
ATOM 2894 N N . PRO B 1 162 ? 14.875 -13.5 -11.359 1 98.81 162 PRO B N 1
ATOM 2895 C CA . PRO B 1 162 ? 15.617 -14.148 -12.445 1 98.81 162 PRO B CA 1
ATOM 2896 C C . PRO B 1 162 ? 15.32 -13.531 -13.812 1 98.81 162 PRO B C 1
ATOM 2898 O O . PRO B 1 162 ? 14.25 -12.969 -14.023 1 98.81 162 PRO B O 1
ATOM 2901 N N . SER B 1 163 ? 16.234 -13.711 -14.734 1 98.38 163 SER B N 1
ATOM 2902 C CA . SER B 1 163 ? 16.094 -13.148 -16.078 1 98.38 163 SER B CA 1
ATOM 2903 C C . SER B 1 163 ? 14.875 -13.703 -16.797 1 98.38 163 SER B C 1
ATOM 2905 O O . SER B 1 163 ? 14.508 -14.859 -16.594 1 98.38 163 SER B O 1
ATOM 2907 N N . ASN B 1 164 ? 14.203 -12.891 -17.562 1 98.31 164 ASN B N 1
ATOM 2908 C CA . ASN B 1 164 ? 13.102 -13.25 -18.438 1 98.31 164 ASN B CA 1
ATOM 2909 C C . ASN B 1 164 ? 11.867 -13.664 -17.656 1 98.31 164 ASN B C 1
ATOM 2911 O O . ASN B 1 164 ? 11 -14.367 -18.172 1 98.31 164 ASN B O 1
ATOM 2915 N N . THR B 1 165 ? 11.852 -13.305 -16.375 1 98.75 165 THR B N 1
ATOM 2916 C CA . THR B 1 165 ? 10.641 -13.5 -15.57 1 98.75 165 THR B CA 1
ATOM 2917 C C . THR B 1 165 ? 9.508 -12.617 -16.094 1 98.75 165 THR B C 1
ATOM 2919 O O . THR B 1 165 ? 9.742 -11.492 -16.531 1 98.75 165 THR B O 1
ATOM 2922 N N . THR B 1 166 ? 8.32 -13.125 -16.109 1 98.88 166 THR B N 1
ATOM 2923 C CA . THR B 1 166 ? 7.129 -12.32 -16.359 1 98.88 166 THR B CA 1
ATOM 2924 C C . THR B 1 166 ? 6.309 -12.164 -15.078 1 98.88 166 THR B C 1
ATOM 2926 O O . THR B 1 166 ? 5.961 -13.156 -14.438 1 98.88 166 THR B O 1
ATOM 2929 N N . VAL B 1 167 ? 6.09 -10.977 -14.695 1 98.94 167 VAL B N 1
ATOM 2930 C CA . VAL B 1 167 ? 5.215 -10.648 -13.578 1 98.94 167 VAL B CA 1
ATOM 2931 C C . VAL B 1 167 ? 3.953 -9.961 -14.086 1 98.94 167 VAL B C 1
ATOM 2933 O O . VAL B 1 167 ? 4.031 -9.008 -14.867 1 98.94 167 VAL B O 1
ATOM 2936 N N . VAL B 1 168 ? 2.775 -10.461 -13.648 1 98.88 168 VAL B N 1
ATOM 2937 C CA . VAL B 1 168 ? 1.504 -9.883 -14.07 1 98.88 168 VAL B CA 1
ATOM 2938 C C . VAL B 1 168 ? 0.559 -9.781 -12.875 1 98.88 168 VAL B C 1
ATOM 2940 O O . VAL B 1 168 ? 0.524 -10.68 -12.031 1 98.88 168 VAL B O 1
ATOM 2943 N N . ALA B 1 169 ? -0.148 -8.656 -12.82 1 98.94 169 ALA B N 1
ATOM 2944 C CA . ALA B 1 169 ? -1.245 -8.578 -11.859 1 98.94 169 ALA B CA 1
ATOM 2945 C C . ALA B 1 169 ? -2.584 -8.875 -12.531 1 98.94 169 ALA B C 1
ATOM 2947 O O . ALA B 1 169 ? -2.863 -8.375 -13.625 1 98.94 169 ALA B O 1
ATOM 2948 N N . THR B 1 170 ? -3.377 -9.711 -11.938 1 98.88 170 THR B N 1
ATOM 2949 C CA . THR B 1 170 ? -4.73 -9.961 -12.422 1 98.88 170 THR B CA 1
ATOM 2950 C C . THR B 1 170 ? -5.73 -9.039 -11.719 1 98.88 170 THR B C 1
ATOM 2952 O O . THR B 1 170 ? -5.715 -8.914 -10.492 1 98.88 170 THR B O 1
ATOM 2955 N N . LEU B 1 171 ? -6.57 -8.367 -12.523 1 98.88 171 LEU B N 1
ATOM 2956 C CA . LEU B 1 171 ? -7.496 -7.363 -12.016 1 98.88 171 LEU B CA 1
ATOM 2957 C C . LEU B 1 171 ? -8.938 -7.742 -12.336 1 98.88 171 LEU B C 1
ATOM 2959 O O . LEU B 1 171 ? -9.562 -7.141 -13.211 1 98.88 171 LEU B O 1
ATOM 2963 N N . PRO B 1 172 ? -9.469 -8.68 -11.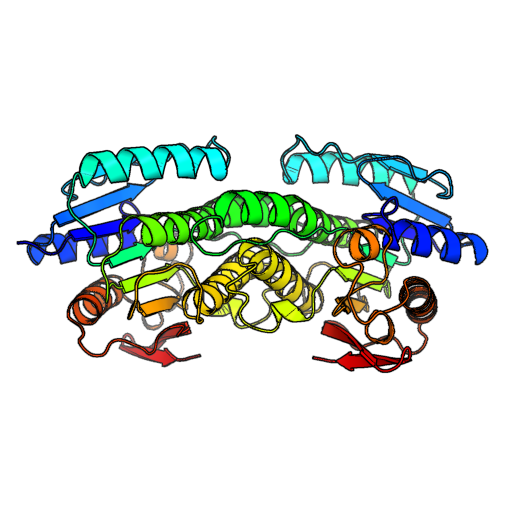617 1 98.12 172 PRO B N 1
ATOM 2964 C CA . PRO B 1 172 ? -10.891 -8.961 -11.812 1 98.12 172 PRO B CA 1
ATOM 2965 C C . PRO B 1 172 ? -11.789 -7.824 -11.336 1 98.12 172 PRO B C 1
ATOM 2967 O O . PRO B 1 172 ? -11.43 -7.098 -10.406 1 98.12 172 PRO B O 1
ATOM 2970 N N . VAL B 1 173 ? -12.953 -7.707 -11.977 1 97.25 173 VAL B N 1
ATOM 2971 C CA . VAL B 1 173 ? -14 -6.84 -11.445 1 97.25 173 VAL B CA 1
ATOM 2972 C C . VAL B 1 173 ? -14.75 -7.555 -10.328 1 97.25 173 VAL B C 1
ATOM 2974 O O . VAL B 1 173 ? -14.789 -7.07 -9.195 1 97.25 173 VAL B O 1
ATOM 2977 N N . THR B 1 174 ? -15.297 -8.664 -10.609 1 97.31 174 THR B N 1
ATOM 2978 C CA . THR B 1 174 ? -15.906 -9.57 -9.648 1 97.31 174 THR B CA 1
ATOM 2979 C C . THR B 1 174 ? -15.695 -11.023 -10.062 1 97.31 174 THR B C 1
ATOM 2981 O O . THR B 1 174 ? -15.953 -11.398 -11.203 1 97.31 174 THR B O 1
ATOM 2984 N N . LEU B 1 175 ? -15.133 -11.828 -9.172 1 98.31 175 LEU B N 1
ATOM 2985 C CA . LEU B 1 175 ? -14.984 -13.266 -9.391 1 98.31 175 LEU B CA 1
ATOM 2986 C C . LEU B 1 175 ? -16.219 -14.016 -8.914 1 98.31 175 LEU B C 1
ATOM 2988 O O . LEU B 1 175 ? -16.797 -13.68 -7.875 1 98.31 175 LEU B O 1
ATOM 2992 N N . ASP B 1 176 ? -16.594 -15 -9.648 1 98.06 176 ASP B N 1
ATOM 2993 C CA . ASP B 1 176 ? -17.734 -15.828 -9.289 1 98.06 176 ASP B CA 1
ATOM 2994 C C . ASP B 1 176 ? -17.359 -16.844 -8.203 1 98.06 176 ASP B C 1
ATOM 2996 O O . ASP B 1 176 ? -17.125 -18.016 -8.492 1 98.06 176 ASP B O 1
ATOM 3000 N N . THR B 1 177 ? -17.328 -16.375 -6.973 1 97.25 177 THR B N 1
ATOM 3001 C CA . THR B 1 177 ? -17.016 -17.219 -5.828 1 97.25 177 THR B CA 1
ATOM 3002 C C . THR B 1 177 ? -18.266 -17.5 -5 1 97.25 177 THR B C 1
ATOM 3004 O O . THR B 1 177 ? -19.234 -16.75 -5.047 1 97.25 177 THR B O 1
ATOM 3007 N N . PRO B 1 178 ? -18.219 -18.578 -4.266 1 94.75 178 PRO B N 1
ATOM 3008 C CA . PRO B 1 178 ? -19.344 -18.844 -3.365 1 94.75 178 PRO B CA 1
ATOM 3009 C C . PRO B 1 178 ? -19.609 -17.703 -2.391 1 94.75 178 PRO B C 1
ATOM 3011 O O . PRO B 1 178 ? -20.766 -17.359 -2.141 1 94.75 178 PRO B O 1
ATOM 3014 N N . MET B 1 179 ? -18.562 -17.141 -1.951 1 92.25 179 MET B N 1
ATOM 3015 C CA . MET B 1 179 ? -18.703 -16.031 -1.004 1 92.25 179 MET B CA 1
ATOM 3016 C C . MET B 1 179 ? -19.391 -14.844 -1.66 1 92.25 179 MET B C 1
ATOM 3018 O O . MET B 1 179 ? -20.281 -14.234 -1.071 1 92.25 179 MET B O 1
ATOM 3022 N N . ASN B 1 180 ? -18.938 -14.438 -2.828 1 94.38 180 ASN B N 1
ATOM 3023 C CA . ASN B 1 180 ? -19.562 -13.328 -3.535 1 94.38 180 ASN B CA 1
ATOM 3024 C C . ASN B 1 180 ? -21.031 -13.609 -3.822 1 94.38 180 ASN B C 1
ATOM 3026 O O . ASN B 1 180 ? -21.875 -12.719 -3.711 1 94.38 180 ASN B O 1
ATOM 3030 N N . ARG B 1 181 ? -21.406 -14.836 -4.184 1 94.56 181 ARG B N 1
ATOM 3031 C CA . ARG B 1 181 ? -22.797 -15.203 -4.441 1 94.56 181 ARG B CA 1
ATOM 3032 C C . ARG B 1 181 ? -23.625 -15.102 -3.174 1 94.56 181 ARG B C 1
ATOM 3034 O O . ARG B 1 181 ? -24.812 -14.727 -3.232 1 94.56 181 ARG B O 1
ATOM 3041 N N . LYS B 1 182 ? -23.016 -15.461 -2.1 1 93.06 182 LYS B N 1
ATOM 3042 C CA . LYS B 1 182 ? -23.719 -15.367 -0.818 1 93.06 182 LYS B CA 1
ATOM 3043 C C . LYS B 1 182 ? -24 -13.914 -0.449 1 93.06 182 LYS B C 1
ATOM 3045 O O . LYS B 1 182 ? -25.109 -13.586 -0.034 1 93.06 182 LYS B O 1
ATOM 3050 N N . PHE B 1 183 ? -23.047 -13.016 -0.632 1 89.69 183 PHE B N 1
ATOM 3051 C CA . PHE B 1 183 ? -23.141 -11.648 -0.142 1 89.69 183 PHE B CA 1
ATOM 3052 C C . PHE B 1 183 ? -23.797 -10.742 -1.186 1 89.69 183 PHE B C 1
ATOM 3054 O O . PHE B 1 183 ? -24.25 -9.648 -0.863 1 89.69 183 PHE B O 1
ATOM 3061 N N . MET B 1 184 ? -23.734 -11.188 -2.426 1 93.31 184 MET B N 1
ATOM 3062 C CA . MET B 1 184 ? -24.312 -10.414 -3.521 1 93.31 184 MET B CA 1
ATOM 3063 C C . MET B 1 184 ? -25.312 -11.25 -4.312 1 93.31 184 MET B C 1
ATOM 3065 O O . MET B 1 184 ? -25.234 -11.32 -5.543 1 93.31 184 MET B O 1
ATOM 3069 N N . SER B 1 185 ? -26.297 -11.805 -3.688 1 93.38 185 SER B N 1
ATOM 3070 C CA . SER B 1 185 ? -27.188 -12.812 -4.258 1 93.38 185 SER B CA 1
ATOM 3071 C C . SER B 1 185 ? -28.062 -12.211 -5.344 1 93.38 185 SER B C 1
ATOM 3073 O O . SER B 1 185 ? -28.562 -12.93 -6.211 1 93.38 185 SER B O 1
ATOM 3075 N N . SER B 1 186 ? -28.297 -10.914 -5.316 1 95.62 186 SER B N 1
ATOM 3076 C CA . SER B 1 186 ? -29.203 -10.281 -6.277 1 95.62 186 SER B CA 1
ATOM 3077 C C . SER B 1 186 ? -28.422 -9.664 -7.434 1 95.62 186 SER B C 1
ATOM 3079 O O . SER B 1 186 ? -29 -9.023 -8.312 1 95.62 186 SER B O 1
ATOM 3081 N N . ALA B 1 187 ? -27.156 -9.891 -7.445 1 95.62 187 ALA B N 1
ATOM 3082 C CA . ALA B 1 187 ? -26.312 -9.281 -8.477 1 95.62 187 ALA B CA 1
ATOM 3083 C C . ALA B 1 187 ? -26.516 -9.961 -9.82 1 95.62 187 ALA B C 1
ATOM 3085 O O . ALA B 1 187 ? -27.094 -11.047 -9.898 1 95.62 187 ALA B O 1
ATOM 3086 N N . ASP B 1 188 ? -26.219 -9.297 -10.906 1 97.31 188 ASP B N 1
ATOM 3087 C CA . ASP B 1 188 ? -26.188 -9.875 -12.242 1 97.31 188 ASP B CA 1
ATOM 3088 C C . ASP B 1 188 ? -24.953 -10.742 -12.445 1 97.31 188 ASP B C 1
ATOM 3090 O O . ASP B 1 188 ? -23.891 -10.242 -12.82 1 97.31 188 ASP B O 1
ATOM 3094 N N . PHE B 1 189 ? -25.016 -11.977 -12.344 1 97.44 189 PHE B N 1
ATOM 3095 C CA . PHE B 1 189 ? -23.906 -12.914 -12.336 1 97.44 189 PHE B CA 1
ATOM 3096 C C . PHE B 1 189 ? -23.281 -13.039 -13.727 1 97.44 189 PHE B C 1
ATOM 3098 O O . PHE B 1 189 ? -22.188 -13.57 -13.883 1 97.44 189 PHE B O 1
ATOM 3105 N N . THR B 1 190 ? -24 -12.547 -14.75 1 97.56 190 THR B N 1
ATOM 3106 C CA . THR B 1 190 ? -23.469 -12.602 -16.109 1 97.56 190 THR B CA 1
ATOM 3107 C C . THR B 1 190 ? -22.297 -11.625 -16.266 1 97.56 190 THR B C 1
ATOM 3109 O O . THR B 1 190 ? -21.594 -11.664 -17.281 1 97.56 190 THR B O 1
ATOM 3112 N N . THR B 1 191 ? -22.078 -10.82 -15.203 1 98.12 191 THR B N 1
ATOM 3113 C CA . THR B 1 191 ? -20.984 -9.859 -15.227 1 98.12 191 THR B CA 1
ATOM 3114 C C . THR B 1 191 ? -19.797 -10.375 -14.414 1 98.12 191 THR B C 1
ATOM 3116 O O . THR B 1 191 ? -18.797 -9.68 -14.258 1 98.12 191 THR B O 1
ATOM 3119 N N . TRP B 1 192 ? -19.859 -11.602 -13.883 1 98.5 192 TRP B N 1
ATOM 3120 C CA . TRP B 1 192 ? -18.812 -12.133 -13.008 1 98.5 192 TRP B CA 1
ATOM 3121 C C . TRP B 1 192 ? -17.875 -13.055 -13.773 1 98.5 192 TRP B C 1
ATOM 3123 O O . TRP B 1 192 ? -18.312 -13.789 -14.664 1 98.5 192 TRP B O 1
ATOM 3133 N N . THR B 1 193 ? -16.641 -13.008 -13.508 1 98.75 193 THR B N 1
ATOM 3134 C CA . THR B 1 193 ? -15.633 -13.852 -14.141 1 98.75 193 THR B CA 1
ATOM 3135 C C . THR B 1 193 ? -15.609 -15.242 -13.508 1 98.75 193 THR B C 1
ATOM 3137 O O . THR B 1 193 ? -15.43 -15.375 -12.297 1 98.75 193 THR B O 1
ATOM 3140 N N . PRO B 1 194 ? -15.805 -16.312 -14.289 1 98.5 194 PRO B N 1
ATOM 3141 C CA . PRO B 1 194 ? -15.703 -17.672 -13.742 1 98.5 194 PRO B CA 1
ATOM 3142 C C . PRO B 1 194 ? -14.297 -18 -13.25 1 98.5 194 PRO B C 1
ATOM 3144 O O . PRO B 1 194 ? -13.305 -17.609 -13.875 1 98.5 194 PRO B O 1
ATOM 3147 N N . LEU B 1 195 ? -14.195 -18.766 -12.219 1 98.75 195 LEU B N 1
ATOM 3148 C CA . LEU B 1 195 ? -12.906 -19.109 -11.633 1 98.75 195 LEU B CA 1
ATOM 3149 C C . LEU B 1 195 ? -12.102 -20 -12.57 1 98.75 195 LEU B C 1
ATOM 3151 O O . LEU B 1 195 ? -10.883 -19.875 -12.664 1 98.75 195 LEU B O 1
ATOM 3155 N N . ASN B 1 196 ? -12.812 -20.859 -13.281 1 98.44 196 ASN B N 1
ATOM 3156 C CA . ASN B 1 196 ? -12.133 -21.75 -14.219 1 98.44 196 ASN B CA 1
ATOM 3157 C C . ASN B 1 196 ? -11.477 -20.969 -15.359 1 98.44 196 ASN B C 1
ATOM 3159 O O . ASN B 1 196 ? -10.43 -21.375 -15.867 1 98.44 196 ASN B O 1
ATOM 3163 N N . PHE B 1 197 ? -12.086 -19.891 -15.75 1 98.69 197 PHE B N 1
ATOM 3164 C CA . PHE B 1 197 ? -11.477 -19.047 -16.766 1 98.69 197 PHE B CA 1
ATOM 3165 C C . PHE B 1 197 ? -10.086 -18.594 -16.328 1 98.69 197 PHE B C 1
ATOM 3167 O O . PHE B 1 197 ? -9.141 -18.672 -17.109 1 98.69 197 PHE B O 1
ATOM 3174 N N . VAL B 1 198 ? -9.961 -18.172 -15.086 1 98.81 198 VAL B N 1
ATOM 3175 C CA . VAL B 1 198 ? -8.695 -17.672 -14.555 1 98.81 198 VAL B CA 1
ATOM 3176 C C . VAL B 1 198 ? -7.688 -18.812 -14.477 1 98.81 198 VAL B C 1
ATOM 3178 O O . VAL B 1 198 ? -6.535 -18.656 -14.891 1 98.81 198 VAL B O 1
ATOM 3181 N N . ALA B 1 199 ? -8.102 -19.953 -13.984 1 98.88 199 ALA B N 1
ATOM 3182 C CA . ALA B 1 199 ? -7.211 -21.109 -13.859 1 98.88 199 ALA B CA 1
ATOM 3183 C C . ALA B 1 199 ? -6.66 -21.531 -15.211 1 98.88 199 ALA B C 1
ATOM 3185 O O . ALA B 1 199 ? -5.465 -21.828 -15.344 1 98.88 199 ALA B O 1
ATOM 3186 N N . GLU B 1 200 ? -7.512 -21.547 -16.203 1 98.75 200 GLU B N 1
ATOM 3187 C CA . GLU B 1 200 ? -7.094 -21.938 -17.547 1 98.75 200 GLU B CA 1
ATOM 3188 C C . GLU B 1 200 ? -6.109 -20.922 -18.125 1 98.75 200 GLU B C 1
ATOM 3190 O O . GLU B 1 200 ? -5.164 -21.297 -18.828 1 98.75 200 GLU B O 1
ATOM 3195 N N . LEU B 1 201 ? -6.379 -19.672 -17.906 1 98.75 201 LEU B N 1
ATOM 3196 C CA . LEU B 1 201 ? -5.457 -18.625 -18.344 1 98.75 201 LEU B CA 1
ATOM 3197 C C . LEU B 1 201 ? -4.078 -18.812 -17.734 1 98.75 201 LEU B C 1
ATOM 3199 O O . LEU B 1 201 ? -3.062 -18.688 -18.422 1 98.75 201 LEU B O 1
ATOM 3203 N N . PHE B 1 202 ? -3.994 -19.109 -16.406 1 98.88 202 PHE B N 1
ATOM 3204 C CA . PHE B 1 202 ? -2.723 -19.312 -15.727 1 98.88 202 PHE B CA 1
ATOM 3205 C C . PHE B 1 202 ? -1.961 -20.484 -16.344 1 98.88 202 PHE B C 1
ATOM 3207 O O . PHE B 1 202 ? -0.749 -20.391 -16.547 1 98.88 202 PHE B O 1
ATOM 3214 N N . ASP B 1 203 ? -2.666 -21.578 -16.672 1 98.81 203 ASP B N 1
ATOM 3215 C CA . ASP B 1 203 ? -2.033 -22.703 -17.344 1 98.81 203 ASP B CA 1
ATOM 3216 C C . ASP B 1 203 ? -1.453 -22.297 -18.688 1 98.81 203 ASP B C 1
ATOM 3218 O O . ASP B 1 203 ? -0.319 -22.641 -19.016 1 98.81 203 ASP B O 1
ATOM 3222 N N . LYS B 1 204 ? -2.279 -21.562 -19.453 1 98.75 204 LYS B N 1
ATOM 3223 C CA . LYS B 1 204 ? -1.805 -21.078 -20.75 1 98.75 204 LYS B CA 1
ATOM 3224 C C . LYS B 1 204 ? -0.54 -20.234 -20.594 1 98.75 204 LYS B C 1
ATOM 3226 O O . LYS B 1 204 ? 0.433 -20.422 -21.328 1 98.75 204 LYS B O 1
ATOM 3231 N N . TRP B 1 205 ? -0.532 -19.312 -19.625 1 98.81 205 TRP B N 1
ATOM 3232 C CA . TRP B 1 205 ? 0.605 -18.422 -19.406 1 98.81 205 TRP B CA 1
ATOM 3233 C C . TRP B 1 205 ? 1.829 -19.203 -18.953 1 98.81 205 TRP B C 1
ATOM 3235 O O . TRP B 1 205 ? 2.959 -18.891 -19.328 1 98.81 205 TRP B O 1
ATOM 3245 N N . LEU B 1 206 ? 1.656 -20.234 -18.109 1 98.69 206 LEU B N 1
ATOM 3246 C CA . LEU B 1 206 ? 2.75 -21.078 -17.641 1 98.69 206 LEU B CA 1
ATOM 3247 C C . LEU B 1 206 ? 3.42 -21.797 -18.812 1 98.69 206 LEU B C 1
ATOM 3249 O O . LEU B 1 206 ? 4.625 -22.062 -18.766 1 98.69 206 LEU B O 1
ATOM 3253 N N . GLN B 1 207 ? 2.635 -22.031 -19.859 1 97.88 207 GLN B N 1
ATOM 3254 C CA . GLN B 1 207 ? 3.139 -22.719 -21.047 1 97.88 207 GLN B CA 1
ATOM 3255 C C . GLN B 1 207 ? 3.703 -21.734 -22.062 1 97.88 207 GLN B C 1
ATOM 3257 O O . GLN B 1 207 ? 4.117 -22.125 -23.156 1 97.88 207 GLN B O 1
ATOM 3262 N N . GLY B 1 208 ? 3.643 -20.469 -21.734 1 97.31 208 GLY B N 1
ATOM 3263 C CA . GLY B 1 208 ? 4.172 -19.438 -22.609 1 97.31 208 GLY B CA 1
ATOM 3264 C C . GLY B 1 208 ? 3.219 -19.062 -23.734 1 97.31 208 GLY B C 1
ATOM 3265 O O . GLY B 1 208 ? 3.613 -18.406 -24.703 1 97.31 208 GLY B O 1
ATOM 3266 N N . VAL B 1 209 ? 1.982 -19.484 -23.531 1 97.88 209 VAL B N 1
ATOM 3267 C CA . VAL B 1 209 ? 0.973 -19.219 -24.547 1 97.88 209 VAL B CA 1
ATOM 3268 C C . VAL B 1 209 ? 0.204 -17.953 -24.203 1 97.88 209 VAL B C 1
ATOM 3270 O O . VAL B 1 209 ? -0.377 -17.859 -23.109 1 97.88 209 VAL B O 1
ATOM 3273 N N . GLU B 1 210 ? 0.219 -16.922 -25.062 1 97.31 210 GLU B N 1
ATOM 3274 C CA . GLU B 1 210 ? -0.498 -15.656 -24.906 1 97.31 210 GLU B CA 1
ATOM 3275 C C . GLU B 1 210 ? -0.156 -14.977 -23.594 1 97.31 210 GLU B C 1
ATOM 3277 O O . GLU B 1 210 ? -1.034 -14.422 -22.922 1 97.31 210 GLU B O 1
ATOM 3282 N N . ARG B 1 211 ? 1.095 -15.148 -23.172 1 97.56 211 ARG B N 1
ATOM 3283 C CA . ARG B 1 211 ? 1.563 -14.523 -21.953 1 97.56 211 ARG B CA 1
ATOM 3284 C C . ARG B 1 211 ? 1.601 -13 -22.094 1 97.56 211 ARG B C 1
ATOM 3286 O O . ARG B 1 211 ? 2.125 -12.477 -23.078 1 97.56 211 ARG B O 1
ATOM 3293 N N . PRO B 1 212 ? 0.913 -12.25 -21.125 1 98.38 212 PRO B N 1
ATOM 3294 C CA . PRO B 1 212 ? 0.95 -10.789 -21.219 1 98.38 212 PRO B CA 1
ATOM 3295 C C . PRO B 1 212 ? 2.363 -10.227 -21.078 1 98.38 212 PRO B C 1
ATOM 3297 O O . PRO B 1 212 ? 3.279 -10.938 -20.672 1 98.38 212 PRO B O 1
ATOM 3300 N N . GLY B 1 213 ? 2.527 -9 -21.531 1 98.62 213 GLY B N 1
ATOM 3301 C CA . GLY B 1 213 ? 3.803 -8.336 -21.312 1 98.62 213 GLY B CA 1
ATOM 3302 C C . GLY B 1 213 ? 4.191 -8.25 -19.844 1 98.62 213 GLY B C 1
ATOM 3303 O O . GLY B 1 213 ? 3.328 -8.117 -18.969 1 98.62 213 GLY B O 1
ATOM 3304 N N . ASN B 1 214 ? 5.531 -8.336 -19.594 1 98.88 214 ASN B N 1
ATOM 3305 C CA . ASN B 1 214 ? 6.055 -8.234 -18.25 1 98.88 214 ASN B CA 1
ATOM 3306 C C . ASN B 1 214 ? 5.621 -6.934 -17.562 1 98.88 214 ASN B C 1
ATOM 3308 O O . ASN B 1 214 ? 5.781 -5.852 -18.141 1 98.88 214 ASN B O 1
ATOM 3312 N N . GLY B 1 215 ? 4.977 -7.016 -16.375 1 98.88 215 GLY B N 1
ATOM 3313 C CA . GLY B 1 215 ? 4.539 -5.848 -15.625 1 98.88 215 GLY B CA 1
ATOM 3314 C C . GLY B 1 215 ? 3.098 -5.465 -15.906 1 98.88 215 GLY B C 1
ATOM 3315 O O . GLY B 1 215 ? 2.584 -4.504 -15.328 1 98.88 215 GLY B O 1
ATOM 3316 N N . SER B 1 216 ? 2.361 -6.262 -16.688 1 98.88 216 SER B N 1
ATOM 3317 C CA . SER B 1 216 ? 1.014 -5.91 -17.125 1 98.88 216 SER B CA 1
ATOM 3318 C C . SER B 1 216 ? 0.021 -5.98 -15.969 1 98.88 216 SER B C 1
ATOM 3320 O O . SER B 1 216 ? 0.108 -6.875 -15.125 1 98.88 216 SER B O 1
ATOM 3322 N N . LEU B 1 217 ? -0.862 -5.016 -15.906 1 98.94 217 LEU B N 1
ATOM 3323 C CA . LEU B 1 217 ? -2.102 -5.078 -15.141 1 98.94 217 LEU B CA 1
ATOM 3324 C C . LEU B 1 217 ? -3.256 -5.566 -16.016 1 98.94 217 LEU B C 1
ATOM 3326 O O . LEU B 1 217 ? -3.758 -4.824 -16.859 1 98.94 217 LEU B O 1
ATOM 3330 N N . VAL B 1 218 ? -3.648 -6.797 -15.797 1 98.88 218 VAL B N 1
ATOM 3331 C CA . VAL B 1 218 ? -4.535 -7.5 -16.719 1 98.88 218 VAL B CA 1
ATOM 3332 C C . VAL B 1 218 ? -5.953 -7.516 -16.156 1 98.88 218 VAL B C 1
ATOM 3334 O O . VAL B 1 218 ? -6.262 -8.281 -15.234 1 98.88 218 VAL B O 1
ATOM 3337 N N . GLN B 1 219 ? -6.852 -6.77 -16.734 1 98.81 219 GLN B N 1
ATOM 3338 C CA . GLN B 1 219 ? -8.242 -6.684 -16.312 1 98.81 219 GLN B CA 1
ATOM 3339 C C . GLN B 1 219 ? -9.062 -7.844 -16.859 1 98.81 219 GLN B C 1
ATOM 3341 O O . GLN B 1 219 ? -8.898 -8.227 -18.016 1 98.81 219 GLN B O 1
ATOM 3346 N N . PHE B 1 220 ? -9.828 -8.43 -16 1 98.69 220 PHE B N 1
ATOM 3347 C CA . PHE B 1 220 ? -10.859 -9.367 -16.422 1 98.69 220 PHE B CA 1
ATOM 3348 C C . PHE B 1 220 ? -12.227 -8.688 -16.469 1 98.69 220 PHE B C 1
ATOM 3350 O O . PHE B 1 220 ? -12.859 -8.484 -15.438 1 98.69 220 PHE B O 1
ATOM 3357 N N . VAL B 1 221 ? -12.633 -8.391 -17.656 1 98.12 221 VAL B N 1
ATOM 3358 C CA . VAL B 1 221 ? -13.906 -7.719 -17.859 1 98.12 221 VAL B CA 1
ATOM 3359 C C . VAL B 1 221 ? -14.93 -8.711 -18.422 1 98.12 221 VAL B C 1
ATOM 3361 O O . VAL B 1 221 ? -14.766 -9.234 -19.516 1 98.12 221 VAL B O 1
ATOM 3364 N N . THR B 1 222 ? -15.992 -8.969 -17.625 1 98.44 222 THR B N 1
ATOM 3365 C CA . THR B 1 222 ? -17 -9.961 -18 1 98.44 222 THR B CA 1
ATOM 3366 C C . THR B 1 222 ? -18.344 -9.281 -18.297 1 98.44 222 THR B C 1
ATOM 3368 O O . THR B 1 222 ? -18.828 -8.484 -17.484 1 98.44 222 THR B O 1
ATOM 3371 N N . LYS B 1 223 ? -18.812 -9.508 -19.469 1 97.38 223 LYS B N 1
ATOM 3372 C CA . LYS B 1 223 ? -20.125 -9.062 -19.922 1 97.38 223 LYS B CA 1
ATOM 3373 C C . LYS B 1 223 ? -20.891 -10.203 -20.609 1 97.38 223 LYS B C 1
ATOM 3375 O O . LYS B 1 223 ? -20.312 -10.938 -21.406 1 97.38 223 LYS B O 1
ATOM 3380 N N . ASP B 1 224 ? -22.125 -10.414 -20.188 1 97.69 224 ASP B N 1
ATOM 3381 C CA . ASP B 1 224 ? -22.969 -11.461 -20.766 1 97.69 224 ASP B CA 1
ATOM 3382 C C . ASP B 1 224 ? -22.266 -12.82 -20.672 1 97.69 224 ASP B C 1
ATOM 3384 O O . ASP B 1 224 ? -22.203 -13.547 -21.672 1 97.69 224 ASP B O 1
ATOM 3388 N N . SER B 1 225 ? -21.578 -13.039 -19.656 1 97.38 225 SER B N 1
ATOM 3389 C CA . SER B 1 225 ? -20.938 -14.305 -19.297 1 97.38 225 SER B CA 1
ATOM 3390 C C . SER B 1 225 ? -19.719 -14.578 -20.172 1 97.38 225 SER B C 1
ATOM 3392 O O . SER B 1 225 ? -19.266 -15.719 -20.266 1 97.38 225 SER B O 1
ATOM 3394 N N . LYS B 1 226 ? -19.359 -13.523 -20.875 1 98.19 226 LYS B N 1
ATOM 3395 C CA . LYS B 1 226 ? -18.125 -13.617 -21.641 1 98.19 226 LYS B CA 1
ATOM 3396 C C . LYS B 1 226 ? -17.047 -12.703 -21.062 1 98.19 226 LYS B C 1
ATOM 3398 O O . LYS B 1 226 ? -17.266 -11.508 -20.875 1 98.19 226 LYS B O 1
ATOM 3403 N N . THR B 1 227 ? -15.844 -13.32 -20.781 1 98.31 227 THR B N 1
ATOM 3404 C CA . THR B 1 227 ? -14.766 -12.555 -20.156 1 98.31 227 THR B CA 1
ATOM 3405 C C . THR B 1 227 ? -13.727 -12.148 -21.203 1 98.31 227 THR B C 1
ATOM 3407 O O . THR B 1 227 ? -13.281 -12.977 -22 1 98.31 227 THR B O 1
ATOM 3410 N N . GLU B 1 228 ? -13.43 -10.945 -21.25 1 97.5 228 GLU B N 1
ATOM 3411 C CA . GLU B 1 228 ? -12.344 -10.414 -22.062 1 97.5 228 GLU B CA 1
ATOM 3412 C C . GLU B 1 228 ? -11.195 -9.898 -21.188 1 97.5 228 GLU B C 1
ATOM 3414 O O . GLU B 1 228 ? -11.422 -9.398 -20.094 1 97.5 228 GLU B O 1
ATOM 3419 N N . ILE B 1 229 ? -9.977 -10.047 -21.719 1 97.56 229 ILE B N 1
ATOM 3420 C CA . ILE B 1 229 ? -8.781 -9.539 -21.047 1 97.56 229 ILE B CA 1
ATOM 3421 C C . ILE B 1 229 ? -8.391 -8.18 -21.625 1 97.56 229 ILE B C 1
ATOM 3423 O O . ILE B 1 229 ? -8.297 -8.023 -22.844 1 97.56 229 ILE B O 1
ATOM 3427 N N . VAL B 1 230 ? -8.242 -7.242 -20.797 1 97.75 230 VAL B N 1
ATOM 3428 C CA . VAL B 1 230 ? -7.875 -5.891 -21.203 1 97.75 230 VAL B CA 1
ATOM 3429 C C . VAL B 1 230 ? -6.676 -5.414 -20.391 1 97.75 230 VAL B C 1
ATOM 3431 O O . VAL B 1 230 ? -6.707 -5.43 -19.156 1 97.75 230 VAL B O 1
ATOM 3434 N N . ILE B 1 231 ? -5.57 -5.027 -21.047 1 98.06 231 ILE B N 1
ATOM 3435 C CA . ILE B 1 231 ? -4.402 -4.508 -20.344 1 98.06 231 ILE B CA 1
ATOM 3436 C C . ILE B 1 231 ? -4.652 -3.062 -19.922 1 98.06 231 ILE B C 1
ATOM 3438 O O . ILE B 1 231 ? -5.102 -2.242 -20.719 1 98.06 231 ILE B O 1
ATOM 3442 N N . ALA B 1 232 ? -4.363 -2.785 -18.688 1 94.56 232 ALA B N 1
ATOM 3443 C CA . ALA B 1 232 ? -4.562 -1.434 -18.172 1 94.56 232 ALA B CA 1
ATOM 3444 C C . ALA B 1 232 ? -3.402 -0.522 -18.562 1 94.56 232 ALA B C 1
ATOM 3446 O O . ALA B 1 232 ? -2.266 -0.979 -18.703 1 94.56 232 ALA B O 1
#

pLDDT: mean 98.16, std 1.99, range [75.56, 99.0]

InterPro domains:
  IPR002347 Short-chain dehydrogenase/reductase SDR [PF00106] (5-183)
  IPR002347 Short-chain dehydrogenase/reductase SDR [PR00081] (4-21)
  IPR002347 Short-chain dehydrogenase/reductase SDR [PR00081] (140-159)
  IPR002347 Short-chain dehydrogenase/reductase SDR [PR00081] (163-180)
  IPR036291 NAD(P)-binding domain superfamily [SSF51735] (2-215)

Secondary structure (DSSP, 8-state):
---EEEEETTTSHHHHHHHHHHHHTT-EEEEEESS--TTSSEEEE--TTS-HHHHHHHHHHHHHHHHTT--EEEEEE-------B-GGGHHHHHHHHIIIIIHHHHHHHHHHHHHEEEEEEEEEE--GGGGS--TTBHHHHHHHHHHHHHHHHHHSTTSSSPTT-EEEEEEES-B--HHHHHHTTTS-GGGSBPHHHHHHHHHHHHTTSSPPPTT-EEEEEEETTEEEEEE-/---EEEEETTTSHHHHHHHHHHHHTT-EEEEEESS--TTSSEEEE--TTS-HHHHHHHHHHHHHHHHTT--EEEEEE-------B-GGGHHHHHHHHIIIIIHHHHHHHHHHHHHEEEEEEEEEE--GGGGS--TTBHHHHHHHHHHHHHHHHHHSTTSSSPTT-EEEEEEES-B--HHHHHHTTTS-GGGSBPHHHHHHHHHHHHTTSSPPPTT-EEEEEEETTEEEEEE-

Radius of gyration: 22.67 Å; Cα contacts (8 Å, |Δi|>4): 1116; chains: 2; bounding box: 58×66×50 Å

Organism: NCBI:txid231223